Protein AF-0000000068664561 (afdb_homodimer)

Foldseek 3Di:
DLCAQHKDWFWFFKQAFAPDGTDIATKIFGHEAAQKWKWQWFKFWDDVVQVCVRYNLPDGLLPGAQDTQLTKTFTSYGHNNDDPDDGGFIKAFALAFAPCPDPQNVDLPFLHDCPGCCNPPVSSQFDPDARMDGPRHDHTYHSQFRNSIRMGMHGNRGMAGADSVFDRLQLSNLRFQLLLLLLLQCPVLNAAAAFAEEFEDQFSSRLSVLLNNVLNHYPAYEYEDLDPVSVVLSVVSPHDHYDRCVVDPDQVLVVLCVVPVAAGQEYEYAAADLVVQQSRLSRHHFAHHEYEYRHHDDPDDHDDDPCSPVRHYHYYYTGSSRDNRRVRSNVVSVCVVVVNDDRPSQEDEEEASVCVSVQSVCVVVPVHNMYMHGYDDD/DLCAQHKDWFWFFKQAFAPDGTDIATKIFGHEAAQKWKWQWFKFWDDVVQVCLRYNLPDGLLPGAQDTQLTKTFTSYGHNNDDPDDGGFIKAFALAFAPCPDPQNPDLPFLHDCPGCCNPPVSSQFDPDARMDGPRHDHTYHSQFRNSIRMGMHGNRGMAGADSVFDRLFLSNLRFQLLLLLLLQCPVLVAAAAFAEEFEDQFSSRLSVLLNNVLNHYPAYEYEDLDPVSVVLSVVSPHDHYDRCVVDPDQVLVVLCVVPVAAGQEYEYAAADLVVQQSRLSRHHFAHHEYEYRHHDDPDDHDDDPCSPVRHYHYYYTGSSRDNNRVRSNVVSVCVVVVNDDRPSQEDEEEASVCVSVQSVCVVVPVHNMYMHGYDDD

InterPro domains:
  IPR002328 Alcohol dehydrogenase, zinc-type, conserved site [PS00059] (68-82)
  IPR011032 GroES-like superfamily [SSF50129] (4-190)
  IPR011032 GroES-like superfamily [SSF50129] (325-373)
  IPR013149 Alcohol dehydrogenase-like, C-terminal [PF00107] (204-326)
  IPR013154 Alcohol dehydrogenase-like, N-terminal [PF08240] (34-162)
  IPR014183 Alcohol dehydrogenase class III [cd08300] (8-373)
  IPR020843 Enoylreductase domain [SM00829] (9-373)
  IPR036291 NAD(P)-binding domain superfamily [SSF51735] (167-338)

Sequence (756 aa):
LHSSGKVIKCRAAVAWEPSKPLVMEEIEVAPPQAHEIRIKIVATGVCHTDLYHLFEGKHKDGFPCVLGHEGAGIVESVGSEVTKFNPGDKVIPLFISQCGQCRFCKSPKTNLCEKGWASDRYDVMSESDTRFTCKGKKVLQFMGTSTFSEYTVVNEIAVAKIHPSAPLDKVCLLGCGVATGYGAALNTAKVEPGSTCAVFGLGAVGLAAVMGCKNAGAKRIIAIDINPTKYEKAKIFGATEFVNPKDHNKPISQVLHEMTNGGVDFSLECVGNVAVMRSALESCVKGWGVSVLVGWTDMDDFAARPIQLIAGRTWKGSLFGGFKSKDGVPKLVNEYLEKKVKLDEFVTHNMTLAQVNDAIQLMQTGDCIRSVLSVALQLHSSGKVIKCRAAVAWEPSKPLVMEEIEVAPPQAHEIRIKIVATGVCHTDLYHLFEGKHKDGFPCVLGHEGAGIVESVGSEVTKFNPGDKVIPLFISQCGQCRFCKSPKTNLCEKGWASDRYDVMSESDTRFTCKGKKVLQFMGTSTFSEYTVVNEIAVAKIHPSAPLDKVCLLGCGVATGYGAALNTAKVEPGSTCAVFGLGAVGLAAVMGCKNAGAKRIIAIDINPTKYEKAKIFGATEFVNPKDHNKPISQVLHEMTNGGVDFSLECVGNVAVMRSALESCVKGWGVSVLVGWTDMDDFAARPIQLIAGRTWKGSLFGGFKSKDGVPKLVNEYLEKKVKLDEFVTHNMTLAQVNDAIQLMQTGDCIRSVLSVALQ

Nearest PDB structures (foldseek):
  1cdo-assembly1_B  TM=9.804E-01  e=1.060E-70  Gadus morhua callarias
  8e7u-assembly1_A  TM=9.580E-01  e=5.111E-58  Equus caballus
  7u9n-assembly1_A  TM=9.601E-01  e=3.854E-57  Equus caballus
  1p0c-assembly1_A  TM=9.678E-01  e=4.681E-54  Pelophylax perezi
  8h2a-assembly1_B  TM=9.180E-01  e=2.634E-32  Formosa agariphila

Organism: Oncorhynchus mykiss (NCBI:txid8022)

Structure (mmCIF, N/CA/C/O backbone):
data_AF-0000000068664561-model_v1
#
loop_
_entity.id
_entity.type
_entity.pdbx_description
1 polymer 'S-(hydroxymethyl)glutathione dehydrogenase'
#
loop_
_atom_site.group_PDB
_atom_site.id
_atom_site.type_symbol
_atom_site.label_atom_id
_atom_site.label_alt_id
_atom_site.label_comp_id
_atom_site.label_asym_id
_atom_site.label_entity_id
_atom_site.label_seq_id
_atom_site.pdbx_PDB_ins_code
_atom_site.Cartn_x
_atom_site.Cartn_y
_atom_site.Cartn_z
_atom_site.occupancy
_atom_site.B_iso_or_equiv
_atom_site.auth_seq_id
_atom_site.auth_comp_id
_atom_site.auth_asym_id
_atom_site.auth_atom_id
_atom_site.pdbx_PDB_model_num
ATOM 1 N N . LEU A 1 1 ? -9.93 43.969 29.406 1 41.41 1 LEU A N 1
ATOM 2 C CA . LEU A 1 1 ? -11.305 43.938 28.906 1 41.41 1 LEU A CA 1
ATOM 3 C C . LEU A 1 1 ? -11.688 42.531 28.453 1 41.41 1 LEU A C 1
ATOM 5 O O . LEU A 1 1 ? -10.977 41.938 27.656 1 41.41 1 LEU A O 1
ATOM 9 N N . HIS A 1 2 ? -12.484 41.812 29.25 1 54.84 2 HIS A N 1
ATOM 10 C CA . HIS A 1 2 ? -12.82 40.406 29.203 1 54.84 2 HIS A CA 1
ATOM 11 C C . HIS A 1 2 ? -13.508 40.031 27.891 1 54.84 2 HIS A C 1
ATOM 13 O O . HIS A 1 2 ? -14.633 40.469 27.625 1 54.84 2 HIS A O 1
ATOM 19 N N . SER A 1 3 ? -12.766 39.969 26.781 1 68 3 SER A N 1
ATOM 20 C CA . SER A 1 3 ? -13.172 39.656 25.406 1 68 3 SER A CA 1
ATOM 21 C C . SER A 1 3 ? -14.055 38.438 25.359 1 68 3 SER A C 1
ATOM 23 O O . SER A 1 3 ? -14.555 38.062 24.297 1 68 3 SER A O 1
ATOM 25 N N . SER A 1 4 ? -14.477 37.969 26.516 1 75.88 4 SER A N 1
ATOM 26 C CA . SER A 1 4 ? -15.289 36.75 26.531 1 75.88 4 SER A CA 1
ATOM 27 C C . SER A 1 4 ? -16.703 37.031 26.031 1 75.88 4 SER A C 1
ATOM 29 O O . SER A 1 4 ? -17.328 38.031 26.422 1 75.88 4 SER A O 1
ATOM 31 N N . GLY A 1 5 ? -17.047 36.312 25.094 1 84.19 5 GLY A N 1
ATOM 32 C CA . GLY A 1 5 ? -18.391 36.375 24.562 1 84.19 5 GLY A CA 1
ATOM 33 C C . GLY A 1 5 ? -18.562 37.5 23.531 1 84.19 5 GLY A C 1
ATOM 34 O O . GLY A 1 5 ? -19.656 37.75 23.047 1 84.19 5 GLY A O 1
ATOM 35 N N . LYS A 1 6 ? -17.5 38.156 23.172 1 93.62 6 LYS A N 1
ATOM 36 C CA . LYS A 1 6 ? -17.578 39.281 22.25 1 93.62 6 LYS A CA 1
ATOM 37 C C . LYS A 1 6 ? -16.766 39.031 20.984 1 93.62 6 LYS A C 1
ATOM 39 O O . LYS A 1 6 ? -15.812 38.25 21.016 1 93.62 6 LYS A O 1
ATOM 44 N N . VAL A 1 7 ? -17.219 39.719 19.969 1 96.56 7 VAL A N 1
ATOM 45 C CA . VAL A 1 7 ? -16.406 39.75 18.766 1 96.56 7 VAL A CA 1
ATOM 46 C C . VAL A 1 7 ? -15.148 40.562 19 1 96.56 7 VAL A C 1
ATOM 48 O O . VAL A 1 7 ? -15.211 41.656 19.609 1 96.56 7 VAL A O 1
ATOM 51 N N . ILE A 1 8 ? -14.031 40.094 18.578 1 95.56 8 ILE A N 1
ATOM 52 C CA . ILE A 1 8 ? -12.805 40.875 18.688 1 95.56 8 ILE A CA 1
ATOM 53 C C . ILE A 1 8 ? -12.281 41.219 17.281 1 95.56 8 ILE A C 1
ATOM 55 O O . ILE A 1 8 ? -12.523 40.469 16.328 1 95.56 8 ILE A O 1
ATOM 59 N N . LYS A 1 9 ? -11.672 42.375 17.25 1 96.75 9 LYS A N 1
ATOM 60 C CA . LYS A 1 9 ? -10.953 42.75 16.031 1 96.75 9 LYS A CA 1
ATOM 61 C C . LYS A 1 9 ? -9.453 42.531 16.188 1 96.75 9 LYS A C 1
ATOM 63 O O . LYS A 1 9 ? -8.883 42.812 17.25 1 96.75 9 LYS A O 1
ATOM 68 N N . CYS A 1 10 ? -8.875 41.969 15.18 1 96.06 10 CYS A N 1
ATOM 69 C CA . CYS A 1 10 ? -7.441 41.75 15.242 1 96.06 10 CYS A CA 1
ATOM 70 C C . CYS A 1 10 ? -6.836 41.688 13.844 1 96.06 10 CYS A C 1
ATOM 72 O O . CYS A 1 10 ? -7.562 41.719 12.844 1 96.06 10 CYS A O 1
ATOM 74 N N . ARG A 1 11 ? -5.477 41.562 13.781 1 97.5 11 ARG A N 1
ATOM 75 C CA . ARG A 1 11 ? -4.758 41.5 12.516 1 97.5 11 ARG A CA 1
ATOM 76 C C . ARG A 1 11 ? -4.633 40.031 12.055 1 97.5 11 ARG A C 1
ATOM 78 O O . ARG A 1 11 ? -4.414 39.125 12.875 1 97.5 11 ARG A O 1
ATOM 85 N N . ALA A 1 12 ? -4.832 39.875 10.812 1 98.38 12 ALA A N 1
ATOM 86 C CA . ALA A 1 12 ? -4.629 38.562 10.172 1 98.38 12 ALA A CA 1
ATOM 87 C C . ALA A 1 12 ? -4.145 38.75 8.734 1 98.38 12 ALA A C 1
ATOM 89 O O . ALA A 1 12 ? -4.359 39.781 8.117 1 98.38 12 ALA A O 1
ATOM 90 N N . ALA A 1 13 ? -3.396 37.812 8.273 1 98.56 13 ALA A N 1
ATOM 91 C CA . ALA A 1 13 ? -3.039 37.75 6.855 1 98.56 13 ALA A CA 1
ATOM 92 C C . ALA A 1 13 ? -4.086 36.969 6.062 1 98.56 13 ALA A C 1
ATOM 94 O O . ALA A 1 13 ? -4.211 35.75 6.203 1 98.56 13 ALA A O 1
ATOM 95 N N . VAL A 1 14 ? -4.809 37.594 5.188 1 98.62 14 VAL A N 1
ATOM 96 C CA . VAL A 1 14 ? -5.941 37 4.484 1 98.62 14 VAL A CA 1
ATOM 97 C C . VAL A 1 14 ? -5.543 36.656 3.047 1 98.62 14 VAL A C 1
ATOM 99 O O . VAL A 1 14 ? -4.938 37.5 2.361 1 98.62 14 VAL A O 1
ATOM 102 N N . ALA A 1 15 ? -5.773 35.469 2.633 1 97.94 15 ALA A N 1
ATOM 103 C CA . ALA A 1 15 ? -5.715 35.094 1.227 1 97.94 15 ALA A CA 1
ATOM 104 C C . ALA A 1 15 ? -7.062 35.281 0.542 1 97.94 15 ALA A C 1
ATOM 106 O O . ALA A 1 15 ? -7.973 34.469 0.68 1 97.94 15 ALA A O 1
ATOM 107 N N . TRP A 1 16 ? -7.16 36.219 -0.258 1 96.94 16 TRP A N 1
ATOM 108 C CA . TRP A 1 16 ? -8.445 36.594 -0.858 1 96.94 16 TRP A CA 1
ATOM 109 C C . TRP A 1 16 ? -8.727 35.719 -2.082 1 96.94 16 TRP A C 1
ATOM 111 O O . TRP A 1 16 ? -9.875 35.344 -2.34 1 96.94 16 TRP A O 1
ATOM 121 N N . GLU A 1 17 ? -7.766 35.438 -2.869 1 95.06 17 GLU A N 1
ATOM 122 C CA . GLU A 1 17 ? -7.871 34.594 -4.062 1 95.06 17 GLU A CA 1
ATOM 123 C C . GLU A 1 17 ? -6.59 33.781 -4.297 1 95.06 17 GLU A C 1
ATOM 125 O O . GLU A 1 17 ? -5.531 34.156 -3.768 1 95.06 17 GLU A O 1
ATOM 130 N N . PRO A 1 18 ? -6.742 32.719 -5.039 1 94.88 18 PRO A N 1
ATOM 131 C CA . PRO A 1 18 ? -5.543 31.922 -5.328 1 94.88 18 PRO A CA 1
ATOM 132 C C . PRO A 1 18 ? -4.48 32.719 -6.086 1 94.88 18 PRO A C 1
ATOM 134 O O . PRO A 1 18 ? -4.812 33.625 -6.855 1 94.88 18 PRO A O 1
ATOM 137 N N . SER A 1 19 ? -3.205 32.406 -5.879 1 94.38 19 SER A N 1
ATOM 138 C CA . SER A 1 19 ? -2.039 32.875 -6.621 1 94.38 19 SER A CA 1
ATOM 139 C C . SER A 1 19 ? -1.812 34.375 -6.414 1 94.38 19 SER A C 1
ATOM 141 O O . SER A 1 19 ? -1.236 35.031 -7.273 1 94.38 19 SER A O 1
ATOM 143 N N . LYS A 1 20 ? -2.332 34.938 -5.383 1 95.5 20 LYS A N 1
ATOM 144 C CA . LYS A 1 20 ? -2.076 36.344 -4.984 1 95.5 20 LYS A CA 1
ATOM 145 C C . LYS A 1 20 ? -1.457 36.406 -3.592 1 95.5 20 LYS A C 1
ATOM 147 O O . LYS A 1 20 ? -1.718 35.531 -2.752 1 95.5 20 LYS A O 1
ATOM 152 N N . PRO A 1 21 ? -0.618 37.406 -3.352 1 96.94 21 PRO A N 1
ATOM 153 C CA . PRO A 1 21 ? -0.044 37.531 -2.01 1 96.94 21 PRO A CA 1
ATOM 154 C C . PRO A 1 21 ? -1.107 37.719 -0.928 1 96.94 21 PRO A C 1
ATOM 156 O O . PRO A 1 21 ? -2.199 38.219 -1.206 1 96.94 21 PRO A O 1
ATOM 159 N N . LEU A 1 22 ? -0.759 37.344 0.256 1 98.38 22 LEU A N 1
ATOM 160 C CA . LEU A 1 22 ? -1.637 37.562 1.396 1 98.38 22 LEU A CA 1
ATOM 161 C C . LEU A 1 22 ? -1.732 39.062 1.708 1 98.38 22 LEU A C 1
ATOM 163 O O . LEU A 1 22 ? -0.778 39.812 1.485 1 98.38 22 LEU A O 1
ATOM 167 N N . VAL A 1 23 ? -2.881 39.469 2.227 1 98.56 23 VAL A N 1
ATOM 168 C CA . VAL A 1 23 ? -3.113 40.875 2.582 1 98.56 23 VAL A CA 1
ATOM 169 C C . VAL A 1 23 ? -3.35 40.969 4.086 1 98.56 23 VAL A C 1
ATOM 171 O O . VAL A 1 23 ? -4.211 40.281 4.641 1 98.56 23 VAL A O 1
ATOM 174 N N . MET A 1 24 ? -2.49 41.875 4.742 1 98.19 24 MET A N 1
ATOM 175 C CA . MET A 1 24 ? -2.754 42.125 6.152 1 98.19 24 MET A CA 1
ATOM 176 C C . MET A 1 24 ? -4.062 42.906 6.324 1 98.19 24 MET A C 1
ATOM 178 O O . MET A 1 24 ? -4.234 43.969 5.758 1 98.19 24 MET A O 1
ATOM 182 N N . GLU A 1 25 ? -4.965 42.281 7.055 1 98.31 25 GLU A N 1
ATOM 183 C CA . GLU A 1 25 ? -6.285 42.844 7.285 1 98.31 25 GLU A CA 1
ATOM 184 C C . GLU A 1 25 ? -6.586 42.969 8.781 1 98.31 25 GLU A C 1
ATOM 186 O O . GLU A 1 25 ? -5.98 42.25 9.594 1 98.31 25 GLU A O 1
ATOM 191 N N . GLU A 1 26 ? -7.41 43.875 9.102 1 98.06 26 GLU A N 1
ATOM 192 C CA . GLU A 1 26 ? -8.148 43.75 10.352 1 98.06 26 GLU A CA 1
ATOM 193 C C . GLU A 1 26 ? -9.398 42.875 10.164 1 98.06 26 GLU A C 1
ATOM 195 O O . GLU A 1 26 ? -10.242 43.188 9.32 1 98.06 26 GLU A O 1
ATOM 200 N N . ILE A 1 27 ? -9.469 41.781 10.898 1 98.38 27 ILE A N 1
ATOM 201 C CA . ILE A 1 27 ? -10.625 40.906 10.773 1 98.38 27 ILE A CA 1
ATOM 202 C C . ILE A 1 27 ? -11.406 40.906 12.086 1 98.38 27 ILE A C 1
ATOM 204 O O . ILE A 1 27 ? -10.922 41.375 13.109 1 98.38 27 ILE A O 1
ATOM 208 N N . GLU A 1 28 ? -12.586 40.406 11.945 1 98.25 28 GLU A N 1
ATOM 209 C CA . GLU A 1 28 ? -13.398 40.125 13.133 1 98.25 28 GLU A CA 1
ATOM 210 C C . GLU A 1 28 ? -13.375 38.625 13.477 1 98.25 28 GLU A C 1
ATOM 212 O O . GLU A 1 28 ? -13.523 37.781 12.594 1 98.25 28 GLU A O 1
ATOM 217 N N . VAL A 1 29 ? -13.141 38.312 14.734 1 98.25 29 VAL A N 1
ATOM 218 C CA . VAL A 1 29 ? -13.164 36.938 15.25 1 98.25 29 VAL A CA 1
ATOM 219 C C . VAL A 1 29 ? -14.305 36.781 16.25 1 98.25 29 VAL A C 1
ATOM 221 O O . VAL A 1 29 ? -14.328 37.469 17.281 1 98.25 29 VAL A O 1
ATOM 224 N N . ALA A 1 30 ? -15.227 35.969 15.938 1 97.94 30 ALA A N 1
ATOM 225 C CA . ALA A 1 30 ? -16.391 35.719 16.781 1 97.94 30 ALA A CA 1
ATOM 226 C C . ALA A 1 30 ? -16 35.031 18.078 1 97.94 30 ALA A C 1
ATOM 228 O O . ALA A 1 30 ? -14.945 34.375 18.156 1 97.94 30 ALA A O 1
ATOM 229 N N . PRO A 1 31 ? -16.812 35.25 19.141 1 97.62 31 PRO A N 1
ATOM 230 C CA . PRO A 1 31 ? -16.547 34.469 20.344 1 97.62 31 PRO A CA 1
ATOM 231 C C . PRO A 1 31 ? -16.766 32.969 20.141 1 97.62 31 PRO A C 1
ATOM 233 O O . PRO A 1 31 ? -17.516 32.562 19.25 1 97.62 31 PRO A O 1
ATOM 236 N N . PRO A 1 32 ? -16.078 32.125 20.938 1 97.88 32 PRO A N 1
ATOM 237 C CA . PRO A 1 32 ? -16.25 30.688 20.797 1 97.88 32 PRO A CA 1
ATOM 238 C C . PRO A 1 32 ? -17.672 30.219 21.141 1 97.88 32 PRO A C 1
ATOM 240 O O . PRO A 1 32 ? -18.266 30.734 22.094 1 97.88 32 PRO A O 1
ATOM 243 N N . GLN A 1 33 ? -18.172 29.328 20.359 1 96.81 33 GLN A N 1
ATOM 244 C CA . GLN A 1 33 ? -19.422 28.656 20.672 1 96.81 33 GLN A CA 1
ATOM 245 C C . GLN A 1 33 ? -19.219 27.578 21.75 1 96.81 33 GLN A C 1
ATOM 247 O O . GLN A 1 33 ? -18.141 27.5 22.359 1 96.81 33 GLN A O 1
ATOM 252 N N . ALA A 1 34 ? -20.297 26.766 22.047 1 97.06 34 ALA A N 1
ATOM 253 C CA . ALA A 1 34 ? -20.406 25.906 23.219 1 97.06 34 ALA A CA 1
ATOM 254 C C . ALA A 1 34 ? -19.188 25 23.359 1 97.06 34 ALA A C 1
ATOM 256 O O . ALA A 1 34 ? -18.688 24.766 24.453 1 97.06 34 ALA A O 1
ATOM 257 N N . HIS A 1 35 ? -18.656 24.469 22.266 1 97.38 35 HIS A N 1
ATOM 258 C CA . HIS A 1 35 ? -17.562 23.5 22.312 1 97.38 35 HIS A CA 1
ATOM 259 C C . HIS A 1 35 ? -16.328 24.016 21.594 1 97.38 35 HIS A C 1
ATOM 261 O O . HIS A 1 35 ? -15.531 23.234 21.078 1 97.38 35 HIS A O 1
ATOM 267 N N . GLU A 1 36 ? -16.172 25.328 21.625 1 97.81 36 GLU A N 1
ATOM 268 C CA . GLU A 1 36 ? -15.055 25.953 20.906 1 97.81 36 GLU A CA 1
ATOM 269 C C . GLU A 1 36 ? -14.133 26.688 21.875 1 97.81 36 GLU A C 1
ATOM 271 O O . GLU A 1 36 ? -14.5 26.938 23.031 1 97.81 36 GLU A O 1
ATOM 276 N N . ILE A 1 37 ? -12.969 26.953 21.406 1 98.38 37 ILE A N 1
ATOM 277 C CA . ILE A 1 37 ? -11.93 27.656 22.156 1 98.38 37 ILE A CA 1
ATOM 278 C C . ILE A 1 37 ? -11.359 28.781 21.297 1 98.38 37 ILE A C 1
ATOM 280 O O . ILE A 1 37 ? -11.039 28.578 20.125 1 98.38 37 ILE A O 1
ATOM 284 N N . ARG A 1 38 ? -11.32 29.938 21.828 1 98.5 38 ARG A N 1
ATOM 285 C CA . ARG A 1 38 ? -10.578 31.016 21.172 1 98.5 38 ARG A CA 1
ATOM 286 C C . ARG A 1 38 ? -9.141 31.078 21.672 1 98.5 38 ARG A C 1
ATOM 288 O O . ARG A 1 38 ? -8.906 31.094 22.891 1 98.5 38 ARG A O 1
ATOM 295 N N . ILE A 1 39 ? -8.25 31.109 20.812 1 98.19 39 ILE A N 1
ATOM 296 C CA . ILE A 1 39 ? -6.824 31.047 21.125 1 98.19 39 ILE A CA 1
ATOM 297 C C . ILE A 1 39 ? -6.129 32.312 20.656 1 98.19 39 ILE A C 1
ATOM 299 O O . ILE A 1 39 ? -6.332 32.781 19.531 1 98.19 39 ILE A O 1
ATOM 303 N N . LYS A 1 40 ? -5.395 32.938 21.531 1 98.12 40 LYS A N 1
ATOM 304 C CA . LYS A 1 40 ? -4.441 33.969 21.141 1 98.12 40 LYS A CA 1
ATOM 305 C C . LYS A 1 40 ? -3.148 33.344 20.609 1 98.12 40 LYS A C 1
ATOM 307 O O . LYS A 1 40 ? -2.379 32.781 21.375 1 98.12 40 LYS A O 1
ATOM 312 N N . ILE A 1 41 ? -2.922 33.531 19.359 1 98.62 41 ILE A N 1
ATOM 313 C CA . ILE A 1 41 ? -1.768 32.875 18.75 1 98.62 41 ILE A CA 1
ATOM 314 C C . ILE A 1 41 ? -0.499 33.656 19.094 1 98.62 41 ILE A C 1
ATOM 316 O O . ILE A 1 41 ? -0.463 34.875 18.969 1 98.62 41 ILE A O 1
ATOM 320 N N . VAL A 1 42 ? 0.503 32.938 19.531 1 98.44 42 VAL A N 1
ATOM 321 C CA . VAL A 1 42 ? 1.773 33.562 19.906 1 98.44 42 VAL A CA 1
ATOM 322 C C . VAL A 1 42 ? 2.791 33.375 18.781 1 98.44 42 VAL A C 1
ATOM 324 O O . VAL A 1 42 ? 3.508 34.312 18.422 1 98.44 42 VAL A O 1
ATOM 327 N N . ALA A 1 43 ? 2.859 32.219 18.266 1 98.5 43 ALA A N 1
ATOM 328 C CA . ALA A 1 43 ? 3.809 31.875 17.203 1 98.5 43 ALA A CA 1
ATOM 329 C C . ALA A 1 43 ? 3.203 30.891 16.219 1 98.5 43 ALA A C 1
ATOM 331 O O . ALA A 1 43 ? 2.361 30.062 16.594 1 98.5 43 ALA A O 1
ATOM 332 N N . THR A 1 44 ? 3.592 30.969 14.977 1 98.5 44 THR A N 1
ATOM 333 C CA . THR A 1 44 ? 3.135 30.062 13.93 1 98.5 44 THR A CA 1
ATOM 334 C C . THR A 1 44 ? 4.234 29.828 12.898 1 98.5 44 THR A C 1
ATOM 336 O O . THR A 1 44 ? 5.004 30.734 12.586 1 98.5 44 THR A O 1
ATOM 339 N N . GLY A 1 45 ? 4.375 28.578 12.531 1 97.88 45 GLY A N 1
ATOM 340 C CA . GLY A 1 45 ? 5.262 28.281 11.414 1 97.88 45 GLY A CA 1
ATOM 341 C C . GLY A 1 45 ? 4.605 28.453 10.062 1 97.88 45 GLY A C 1
ATOM 342 O O . GLY A 1 45 ? 3.379 28.5 9.961 1 97.88 45 GLY A O 1
ATOM 343 N N . VAL A 1 46 ? 5.426 28.703 9.047 1 97.44 46 VAL A N 1
ATOM 344 C CA . VAL A 1 46 ? 4.961 28.688 7.664 1 97.44 46 VAL A CA 1
ATOM 345 C C . VAL A 1 46 ? 5.277 27.328 7.023 1 97.44 46 VAL A C 1
ATOM 347 O O . VAL A 1 46 ? 6.426 26.891 7.031 1 97.44 46 VAL A O 1
ATOM 350 N N . CYS A 1 47 ? 4.289 26.656 6.508 1 95.81 47 CYS A N 1
ATOM 351 C CA . CYS A 1 47 ? 4.406 25.312 5.965 1 95.81 47 CYS A CA 1
ATOM 352 C C . CYS A 1 47 ? 4.137 25.297 4.465 1 95.81 47 CYS A C 1
ATOM 354 O O . CYS A 1 47 ? 3.422 26.172 3.953 1 95.81 47 CYS A O 1
ATOM 356 N N . HIS A 1 48 ? 4.688 24.328 3.783 1 93.31 48 HIS A N 1
ATOM 357 C CA . HIS A 1 48 ? 4.48 24.219 2.344 1 93.31 48 HIS A CA 1
ATOM 358 C C . HIS A 1 48 ? 2.998 24.047 2.012 1 93.31 48 HIS A C 1
ATOM 360 O O . HIS A 1 48 ? 2.543 24.5 0.955 1 93.31 48 HIS A O 1
ATOM 366 N N . THR A 1 49 ? 2.248 23.422 2.822 1 94.44 49 THR A N 1
ATOM 367 C CA . THR A 1 49 ? 0.816 23.266 2.598 1 94.44 49 THR A CA 1
ATOM 368 C C . THR A 1 49 ? 0.14 24.625 2.443 1 94.44 49 THR A C 1
ATOM 370 O O . THR A 1 49 ? -0.834 24.766 1.7 1 94.44 49 THR A O 1
ATOM 373 N N . ASP A 1 50 ? 0.633 25.641 3.135 1 95.62 50 ASP A N 1
ATOM 374 C CA . ASP A 1 50 ? 0.135 27 2.934 1 95.62 50 ASP A CA 1
ATOM 375 C C . ASP A 1 50 ? 0.377 27.469 1.499 1 95.62 50 ASP A C 1
ATOM 377 O O . ASP A 1 50 ? -0.521 28.016 0.862 1 95.62 50 ASP A O 1
ATOM 381 N N . LEU A 1 51 ? 1.573 27.234 1.055 1 94.31 51 LEU A N 1
ATOM 382 C CA . LEU A 1 51 ? 1.942 27.609 -0.308 1 94.31 51 LEU A CA 1
ATOM 383 C C . LEU A 1 51 ? 1.161 26.781 -1.326 1 94.31 51 LEU A C 1
ATOM 385 O O . LEU A 1 51 ? 0.717 27.312 -2.348 1 94.31 51 LEU A O 1
ATOM 389 N N . TYR A 1 52 ? 1.116 25.516 -1.003 1 92.94 52 TYR A N 1
ATOM 390 C CA . TYR A 1 52 ? 0.393 24.641 -1.915 1 92.94 52 TYR A CA 1
ATOM 391 C C . TYR A 1 52 ? -1.03 25.125 -2.137 1 92.94 52 TYR A C 1
ATOM 393 O O . TYR A 1 52 ? -1.487 25.234 -3.277 1 92.94 52 TYR A O 1
ATOM 401 N N . HIS A 1 53 ? -1.745 25.438 -1.102 1 93.56 53 HIS A N 1
ATOM 402 C CA . HIS A 1 53 ? -3.119 25.906 -1.197 1 93.56 53 HIS A CA 1
ATOM 403 C C . HIS A 1 53 ? -3.191 27.234 -1.947 1 93.56 53 HIS A C 1
ATOM 405 O O . HIS A 1 53 ? -4.109 27.453 -2.742 1 93.56 53 HIS A O 1
ATOM 411 N N . LEU A 1 54 ? -2.223 28.031 -1.714 1 93.94 54 LEU A N 1
ATOM 412 C CA . LEU A 1 54 ? -2.223 29.375 -2.275 1 93.94 54 LEU A CA 1
ATOM 413 C C . LEU A 1 54 ? -1.848 29.344 -3.752 1 93.94 54 LEU A C 1
ATOM 415 O O . LEU A 1 54 ? -2.443 30.062 -4.562 1 93.94 54 LEU A O 1
ATOM 419 N N . PHE A 1 55 ? -0.889 28.469 -4.098 1 92.19 55 PHE A N 1
ATOM 420 C CA . PHE A 1 55 ? -0.273 28.656 -5.406 1 92.19 55 PHE A CA 1
ATOM 421 C C . PHE A 1 55 ? -0.433 27.406 -6.266 1 92.19 55 PHE A C 1
ATOM 423 O O . PHE A 1 55 ? -0.356 27.469 -7.492 1 92.19 55 PHE A O 1
ATOM 430 N N . GLU A 1 56 ? -0.664 26.25 -5.656 1 87.62 56 GLU A N 1
ATOM 431 C CA . GLU A 1 56 ? -0.504 25.031 -6.434 1 87.62 56 GLU A CA 1
ATOM 432 C C . GLU A 1 56 ? -1.836 24.297 -6.602 1 87.62 56 GLU A C 1
ATOM 434 O O . GLU A 1 56 ? -2.129 23.766 -7.672 1 87.62 56 GLU A O 1
ATOM 439 N N . GLY A 1 57 ? -2.738 24.172 -5.617 1 82.88 57 GLY A N 1
ATOM 440 C CA . GLY A 1 57 ? -3.953 23.359 -5.598 1 82.88 57 GLY A CA 1
ATOM 441 C C . GLY A 1 57 ? -5.012 23.859 -6.562 1 82.88 57 GLY A C 1
ATOM 442 O O . GLY A 1 57 ? -5.797 23.078 -7.094 1 82.88 57 GLY A O 1
ATOM 443 N N . LYS A 1 58 ? -5.074 25.016 -6.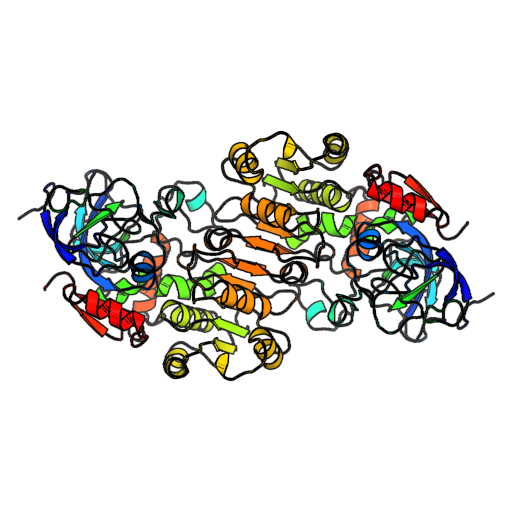938 1 74.5 58 LYS A N 1
ATOM 444 C CA . LYS A 1 58 ? -5.965 25.625 -7.918 1 74.5 58 LYS A CA 1
ATOM 445 C C . LYS A 1 58 ? -7.426 25.5 -7.488 1 74.5 58 LYS A C 1
ATOM 447 O O . LYS A 1 58 ? -8.32 25.438 -8.328 1 74.5 58 LYS A O 1
ATOM 452 N N . HIS A 1 59 ? -7.672 25.188 -6.25 1 80.25 59 HIS A N 1
ATOM 453 C CA . HIS A 1 59 ? -9.047 25.109 -5.766 1 80.25 59 HIS A CA 1
ATOM 454 C C . HIS A 1 59 ? -9.602 26.484 -5.422 1 80.25 59 HIS A C 1
ATOM 456 O O . HIS A 1 59 ? -9.094 27.141 -4.516 1 80.25 59 HIS A O 1
ATOM 462 N N . LYS A 1 60 ? -10.68 26.844 -6.062 1 83.19 60 LYS A N 1
ATOM 463 C CA . LYS A 1 60 ? -11.219 28.172 -5.836 1 83.19 60 LYS A CA 1
ATOM 464 C C . LYS A 1 60 ? -12.133 28.203 -4.609 1 83.19 60 LYS A C 1
ATOM 466 O O . LYS A 1 60 ? -12.273 29.25 -3.961 1 83.19 60 LYS A O 1
ATOM 471 N N . ASP A 1 61 ? -12.648 27.125 -4.195 1 87.88 61 ASP A N 1
ATOM 472 C CA . ASP A 1 61 ? -13.633 27.062 -3.119 1 87.88 61 ASP A CA 1
ATOM 473 C C . ASP A 1 61 ? -12.969 27.25 -1.755 1 87.88 61 ASP A C 1
ATOM 475 O O . ASP A 1 61 ? -13.641 27.516 -0.76 1 87.88 61 ASP A O 1
ATOM 479 N N . GLY A 1 62 ? -11.781 27.281 -1.605 1 91.62 62 GLY A N 1
ATOM 480 C CA . GLY A 1 62 ? -11.078 27.422 -0.338 1 91.62 62 GLY A CA 1
ATOM 481 C C . GLY A 1 62 ? -10.664 28.859 -0.035 1 91.62 62 GLY A C 1
ATOM 482 O O . GLY A 1 62 ? -9.812 29.094 0.821 1 91.62 62 GLY A O 1
ATOM 483 N N . PHE A 1 63 ? -11.359 29.844 -0.709 1 94.88 63 PHE A N 1
ATOM 484 C CA . PHE A 1 63 ? -11.055 31.266 -0.539 1 94.88 63 PHE A CA 1
ATOM 485 C C . PHE A 1 63 ? -12.328 32.094 -0.362 1 94.88 63 PHE A C 1
ATOM 487 O O . PHE A 1 63 ? -13.398 31.672 -0.816 1 94.88 63 PHE A O 1
ATOM 494 N N . PRO A 1 64 ? -12.227 33.281 0.244 1 96.88 64 PRO A N 1
ATOM 495 C CA . PRO A 1 64 ? -11.062 33.75 1 1 96.88 64 PRO A CA 1
ATOM 496 C C . PRO A 1 64 ? -10.836 32.969 2.293 1 96.88 64 PRO A C 1
ATOM 498 O O . PRO A 1 64 ? -11.789 32.438 2.863 1 96.88 64 PRO A O 1
ATOM 501 N N . CYS A 1 65 ? -9.641 32.938 2.725 1 97.75 65 CYS A N 1
ATOM 502 C CA . CYS A 1 65 ? -9.336 32.25 3.969 1 97.75 65 CYS A CA 1
ATOM 503 C C . CYS A 1 65 ? -8.133 32.875 4.66 1 97.75 65 CYS A C 1
ATOM 505 O O . CYS A 1 65 ? -7.41 33.656 4.059 1 97.75 65 CYS A O 1
ATOM 507 N N . VAL A 1 66 ? -7.996 32.656 5.938 1 98.44 66 VAL A N 1
ATOM 508 C CA . VAL A 1 66 ? -6.75 32.875 6.664 1 98.44 66 VAL A CA 1
ATOM 509 C C . VAL A 1 66 ? -5.945 31.578 6.715 1 98.44 66 VAL A C 1
ATOM 511 O O . VAL A 1 66 ? -6.434 30.562 7.199 1 98.44 66 VAL A O 1
ATOM 514 N N . LEU A 1 67 ? -4.715 31.594 6.195 1 98 67 LEU A N 1
ATOM 515 C CA . LEU A 1 67 ? -3.877 30.391 6.152 1 98 67 LEU A CA 1
ATOM 516 C C . LEU A 1 67 ? -3.168 30.172 7.484 1 98 67 LEU A C 1
ATOM 518 O O . LEU A 1 67 ? -3.568 30.75 8.508 1 98 67 LEU A O 1
ATOM 522 N N . GLY A 1 68 ? -2.258 29.266 7.504 1 98 68 GLY A N 1
ATOM 523 C CA . GLY A 1 68 ? -1.524 28.906 8.703 1 98 68 GLY A CA 1
ATOM 524 C C . GLY A 1 68 ? -2.182 27.781 9.484 1 98 68 GLY A C 1
ATOM 525 O O . GLY A 1 68 ? -3.398 27.781 9.68 1 98 68 GLY A O 1
ATOM 526 N N . HIS A 1 69 ? -1.376 26.812 9.914 1 98.06 69 HIS A N 1
ATOM 527 C CA . HIS A 1 69 ? -1.94 25.703 10.664 1 98.06 69 HIS A CA 1
ATOM 528 C C . HIS A 1 69 ? -0.923 25.109 11.641 1 98.06 69 HIS A C 1
ATOM 530 O O . HIS A 1 69 ? -1.221 24.156 12.359 1 98.06 69 HIS A O 1
ATOM 536 N N . GLU A 1 70 ? 0.284 25.688 11.648 1 97.5 70 GLU A N 1
ATOM 537 C CA . GLU A 1 70 ? 1.345 25.297 12.578 1 97.5 70 GLU A CA 1
ATOM 538 C C . GLU A 1 70 ? 1.506 26.344 13.688 1 97.5 70 GLU A C 1
ATOM 540 O O . GLU A 1 70 ? 2.516 27.047 13.742 1 97.5 70 GLU A O 1
ATOM 545 N N . GLY A 1 71 ? 0.605 26.344 14.609 1 98.19 71 GLY A N 1
ATOM 546 C CA . GLY A 1 71 ? 0.611 27.422 15.57 1 98.19 71 GLY A CA 1
ATOM 547 C C . GLY A 1 71 ? 0.654 26.953 17.016 1 98.19 71 GLY A C 1
ATOM 548 O O . GLY A 1 71 ? 0.436 25.766 17.281 1 98.19 71 GLY A O 1
ATOM 549 N N . ALA A 1 72 ? 1.012 27.828 17.875 1 98.75 72 ALA A N 1
ATOM 550 C CA . ALA A 1 72 ? 0.904 27.672 19.328 1 98.75 72 ALA A CA 1
ATOM 551 C C . ALA A 1 72 ? 0.465 28.984 19.984 1 98.75 72 ALA A C 1
ATOM 553 O O . ALA A 1 72 ? 0.806 30.062 19.5 1 98.75 72 ALA A O 1
ATOM 554 N N . GLY A 1 73 ? -0.282 28.828 21 1 98.44 73 GLY A N 1
ATOM 555 C CA . GLY A 1 73 ? -0.811 30.031 21.641 1 98.44 73 GLY A CA 1
ATOM 556 C C . GLY A 1 73 ? -1.363 29.766 23.031 1 98.44 73 GLY A C 1
ATOM 557 O O . GLY A 1 73 ? -0.968 28.812 23.688 1 98.44 73 GLY A O 1
ATOM 558 N N . ILE A 1 74 ? -2.127 30.75 23.422 1 98.25 74 ILE A N 1
ATOM 559 C CA . ILE A 1 74 ? -2.709 30.75 24.766 1 98.25 74 ILE A CA 1
ATOM 560 C C . ILE A 1 74 ? -4.23 30.859 24.672 1 98.25 74 ILE A C 1
ATOM 562 O O . ILE A 1 74 ? -4.754 31.672 23.906 1 98.25 74 ILE A O 1
ATOM 566 N N . VAL A 1 75 ? -4.883 29.969 25.438 1 98.19 75 VAL A N 1
ATOM 567 C CA . VAL A 1 75 ? -6.34 30.047 25.469 1 98.19 75 VAL A CA 1
ATOM 568 C C . VAL A 1 75 ? -6.777 31.422 25.984 1 98.19 75 VAL A C 1
ATOM 570 O O . VAL A 1 75 ? -6.402 31.828 27.078 1 98.19 75 VAL A O 1
ATOM 573 N N . GLU A 1 76 ? -7.504 32.094 25.172 1 97.56 76 GLU A N 1
ATOM 574 C CA . GLU A 1 76 ? -8.039 33.406 25.562 1 97.56 76 GLU A CA 1
ATOM 575 C C . GLU A 1 76 ? -9.414 33.25 26.203 1 97.56 76 GLU A C 1
ATOM 577 O O . GLU A 1 76 ? -9.688 33.906 27.219 1 97.56 76 GLU A O 1
ATOM 582 N N . SER A 1 77 ? -10.281 32.5 25.672 1 97.75 77 SER A N 1
ATOM 583 C CA . SER A 1 77 ? -11.617 32.25 26.188 1 97.75 77 SER A CA 1
ATOM 584 C C . SER A 1 77 ? -12.133 30.875 25.719 1 97.75 77 SER A C 1
ATOM 586 O O . SER A 1 77 ? -11.562 30.281 24.797 1 97.75 77 SER A O 1
ATOM 588 N N . VAL A 1 78 ? -13.188 30.359 26.391 1 97.94 78 VAL A N 1
ATOM 589 C CA . VAL A 1 78 ? -13.734 29.047 26.047 1 97.94 78 VAL A CA 1
ATOM 590 C C . VAL A 1 78 ? -15.258 29.141 25.969 1 97.94 78 VAL A C 1
ATOM 592 O O . VAL A 1 78 ? -15.867 30 26.594 1 97.94 78 VAL A O 1
ATOM 595 N N . GLY A 1 79 ? -15.812 28.281 25.172 1 97.19 79 GLY A N 1
ATOM 596 C CA . GLY A 1 79 ? -17.266 28.156 25.109 1 97.19 79 GLY A CA 1
ATOM 597 C C . GLY A 1 79 ? -17.859 27.562 26.375 1 97.19 79 GLY A C 1
ATOM 598 O O . GLY A 1 79 ? -17.141 27.031 27.219 1 97.19 79 GLY A O 1
ATOM 599 N N . SER A 1 80 ? -19.234 27.5 26.422 1 96.69 80 SER A N 1
ATOM 600 C CA . SER A 1 80 ? -19.969 27.219 27.641 1 96.69 80 SER A CA 1
ATOM 601 C C . SER A 1 80 ? -19.844 25.75 28.031 1 96.69 80 SER A C 1
ATOM 603 O O . SER A 1 80 ? -19.984 25.391 29.203 1 96.69 80 SER A O 1
ATOM 605 N N . GLU A 1 81 ? -19.531 24.875 27.078 1 97.5 81 GLU A N 1
ATOM 606 C CA . GLU A 1 81 ? -19.531 23.438 27.375 1 97.5 81 GLU A CA 1
ATOM 607 C C . GLU A 1 81 ? -18.094 22.891 27.422 1 97.5 81 GLU A C 1
ATOM 609 O O . GLU A 1 81 ? -17.906 21.672 27.531 1 97.5 81 GLU A O 1
ATOM 614 N N . VAL A 1 82 ? -17.156 23.75 27.297 1 97.88 82 VAL A N 1
ATOM 615 C CA . VAL A 1 82 ? -15.758 23.328 27.359 1 97.88 82 VAL A CA 1
ATOM 616 C C . VAL A 1 82 ? -15.336 23.172 28.828 1 97.88 82 VAL A C 1
ATOM 618 O O . VAL A 1 82 ? -15.469 24.109 29.625 1 97.88 82 VAL A O 1
ATOM 621 N N . THR A 1 83 ? -14.836 21.969 29.172 1 97.25 83 THR A N 1
ATOM 622 C CA . THR A 1 83 ? -14.523 21.703 30.562 1 97.25 83 THR A CA 1
ATOM 623 C C . THR A 1 83 ? -13.039 21.375 30.734 1 97.25 83 THR A C 1
ATOM 625 O O . THR A 1 83 ? -12.5 21.469 31.844 1 97.25 83 THR A O 1
ATOM 628 N N . LYS A 1 84 ? -12.305 21.062 29.703 1 97.06 84 LYS A N 1
ATOM 629 C CA . LYS A 1 84 ? -10.953 20.531 29.844 1 97.06 84 LYS A CA 1
ATOM 630 C C . LYS A 1 84 ? -9.914 21.625 29.562 1 97.06 84 LYS A C 1
ATOM 632 O O . LYS A 1 84 ? -8.711 21.375 29.641 1 97.06 84 LYS A O 1
ATOM 637 N N . PHE A 1 85 ? -10.344 22.844 29.266 1 98.38 85 PHE A N 1
ATOM 638 C CA . PHE A 1 85 ? -9.469 23.969 28.969 1 98.38 85 PHE A CA 1
ATOM 639 C C . PHE A 1 85 ? -9.867 25.203 29.781 1 98.38 85 PHE A C 1
ATOM 641 O O . PHE A 1 85 ? -11.047 25.422 30.031 1 98.38 85 PHE A O 1
ATOM 648 N N . ASN A 1 86 ? -8.82 25.969 30.109 1 97.75 86 ASN A N 1
ATOM 649 C CA . ASN A 1 86 ? -9.008 27.25 30.812 1 97.75 86 ASN A CA 1
ATOM 650 C C . ASN A 1 86 ? -8.203 28.359 30.156 1 97.75 86 ASN A C 1
ATOM 652 O O . ASN A 1 86 ? -7.141 28.125 29.594 1 97.75 86 ASN A O 1
ATOM 656 N N . PRO A 1 87 ? -8.836 29.625 30.234 1 97.5 87 PRO A N 1
ATOM 657 C CA . PRO A 1 87 ? -7.984 30.734 29.828 1 97.5 87 PRO A CA 1
ATOM 658 C C . PRO A 1 87 ? -6.602 30.703 30.469 1 97.5 87 PRO A C 1
ATOM 660 O O . PRO A 1 87 ? -6.48 30.422 31.656 1 97.5 87 PRO A O 1
ATOM 663 N N . GLY A 1 88 ? -5.594 30.891 29.672 1 97.69 88 GLY A N 1
ATOM 664 C CA . GLY A 1 88 ? -4.234 30.844 30.172 1 97.69 88 GLY A CA 1
ATOM 665 C C . GLY A 1 88 ? -3.496 29.578 29.797 1 97.69 88 GLY A C 1
ATOM 666 O O . GLY A 1 88 ? -2.266 29.531 29.844 1 97.69 88 GLY A O 1
ATOM 667 N N . ASP A 1 89 ? -4.242 28.547 29.5 1 98.25 89 ASP A N 1
ATOM 668 C CA . ASP A 1 89 ? -3.605 27.297 29.078 1 98.25 89 ASP A CA 1
ATOM 669 C C . ASP A 1 89 ? -2.791 27.516 27.797 1 98.25 89 ASP A C 1
ATOM 671 O O . ASP A 1 89 ? -3.229 28.219 26.875 1 98.25 89 ASP A O 1
ATOM 675 N N . LYS A 1 90 ? -1.564 26.953 27.719 1 98.69 90 LYS A N 1
ATOM 676 C CA . LYS A 1 90 ? -0.818 26.875 26.469 1 98.69 90 LYS A CA 1
ATOM 677 C C . LYS A 1 90 ? -1.312 25.719 25.594 1 98.69 90 LYS A C 1
ATOM 679 O O . LYS A 1 90 ? -1.554 24.625 26.094 1 98.69 90 LYS A O 1
ATOM 684 N N . VAL A 1 91 ? -1.51 26.016 24.344 1 98.88 91 VAL A N 1
ATOM 685 C CA . VAL A 1 91 ? -2.146 25.016 23.5 1 98.88 91 VAL A CA 1
ATOM 686 C C . VAL A 1 91 ? -1.53 25.047 22.094 1 98.88 91 VAL A C 1
ATOM 688 O O . VAL A 1 91 ? -0.876 26.031 21.734 1 98.88 91 VAL A O 1
ATOM 691 N N . ILE A 1 92 ? -1.652 23.984 21.391 1 98.88 92 ILE A N 1
ATOM 692 C CA . ILE A 1 92 ? -1.398 23.875 19.953 1 98.88 92 ILE A CA 1
ATOM 693 C C . ILE A 1 92 ? -2.695 23.516 19.234 1 98.88 92 ILE A C 1
ATOM 695 O O . ILE A 1 92 ? -3.324 22.5 19.516 1 98.88 92 ILE A O 1
ATOM 699 N N . PRO A 1 93 ? -3.211 24.453 18.344 1 98.69 93 PRO A N 1
ATOM 700 C CA . PRO A 1 93 ? -4.32 24.047 17.484 1 98.69 93 PRO A CA 1
ATOM 701 C C . PRO A 1 93 ? -3.928 22.953 16.484 1 98.69 93 PRO A C 1
ATOM 703 O O . PRO A 1 93 ? -2.809 22.953 15.969 1 98.69 93 PRO A O 1
ATOM 706 N N . LEU A 1 94 ? -4.832 22.016 16.219 1 98.38 94 LEU A N 1
ATOM 707 C CA . LEU A 1 94 ? -4.539 20.844 15.414 1 98.38 94 LEU A CA 1
ATOM 708 C C . LEU A 1 94 ? -5.414 20.797 14.164 1 98.38 94 LEU A C 1
ATOM 710 O O . LEU A 1 94 ? -6.621 21.047 14.242 1 98.38 94 LEU A O 1
ATOM 714 N N . PHE A 1 95 ? -4.852 20.484 13.031 1 96.56 95 PHE A N 1
ATOM 715 C CA . PHE A 1 95 ? -5.664 20.406 11.828 1 96.56 95 PHE A CA 1
ATOM 716 C C . PHE A 1 95 ? -6.34 19.031 11.727 1 96.56 95 PHE A C 1
ATOM 718 O O . PHE A 1 95 ? -7.305 18.875 10.977 1 96.56 95 PHE A O 1
ATOM 725 N N . ILE A 1 96 ? -5.836 18.031 12.453 1 96.06 96 ILE A N 1
ATOM 726 C CA . ILE A 1 96 ? -6.516 16.75 12.594 1 96.06 96 ILE A CA 1
ATOM 727 C C . ILE A 1 96 ? -7.199 16.672 13.953 1 96.06 96 ILE A C 1
ATOM 729 O O . ILE A 1 96 ? -6.555 16.844 14.992 1 96.06 96 ILE A O 1
ATOM 733 N N . SER A 1 97 ? -8.492 16.375 13.93 1 96.62 97 SER A N 1
ATOM 734 C CA . SER A 1 97 ? -9.273 16.344 15.164 1 96.62 97 SER A CA 1
ATOM 735 C C . SER A 1 97 ? -9.195 14.984 15.836 1 96.62 97 SER A C 1
ATOM 737 O O . SER A 1 97 ? -8.789 14 15.219 1 96.62 97 SER A O 1
ATOM 739 N N . GLN A 1 98 ? -9.555 14.922 17.047 1 98 98 GLN A N 1
ATOM 740 C CA . GLN A 1 98 ? -9.711 13.711 17.859 1 98 98 GLN A CA 1
ATOM 741 C C . GLN A 1 98 ? -10.875 13.852 18.828 1 98 98 GLN A C 1
ATOM 743 O O . GLN A 1 98 ? -10.695 14.352 19.953 1 98 98 GLN A O 1
ATOM 748 N N . CYS A 1 99 ? -12.031 13.344 18.484 1 97.44 99 CYS A N 1
ATOM 749 C CA . CYS A 1 99 ? -13.211 13.539 19.312 1 97.44 99 CYS A CA 1
ATOM 750 C C . CYS A 1 99 ? -13.289 12.492 20.422 1 97.44 99 CYS A C 1
ATOM 752 O O . CYS A 1 99 ? -14 12.672 21.406 1 97.44 99 CYS A O 1
ATOM 754 N N . GLY A 1 100 ? -12.641 11.383 20.156 1 97.56 100 GLY A N 1
ATOM 755 C CA . GLY A 1 100 ? -12.562 10.336 21.172 1 97.56 100 GLY A CA 1
ATOM 756 C C . GLY A 1 100 ? -13.773 9.422 21.172 1 97.56 100 GLY A C 1
ATOM 757 O O . GLY A 1 100 ? -13.812 8.438 21.922 1 97.56 100 GLY A O 1
ATOM 758 N N . GLN A 1 101 ? -14.742 9.672 20.281 1 97.62 101 GLN A N 1
ATOM 759 C CA . GLN A 1 101 ? -16 8.961 20.406 1 97.62 101 GLN A CA 1
ATOM 760 C C . GLN A 1 101 ? -16.375 8.242 19.109 1 97.62 101 GLN A C 1
ATOM 762 O O . GLN A 1 101 ? -17.094 7.25 19.125 1 97.62 101 GLN A O 1
ATOM 767 N N . CYS A 1 102 ? -15.93 8.742 18.031 1 96.69 102 CYS A N 1
ATOM 768 C CA . CYS A 1 102 ? -16.328 8.156 16.75 1 96.69 102 CYS A CA 1
ATOM 769 C C . CYS A 1 102 ? -15.602 6.844 16.5 1 96.69 102 CYS A C 1
ATOM 771 O O . CYS A 1 102 ? -14.672 6.492 17.234 1 96.69 102 CYS A O 1
ATOM 773 N N . ARG A 1 103 ? -16.047 6.082 15.5 1 95.94 103 ARG A N 1
ATOM 774 C CA . ARG A 1 103 ? -15.484 4.766 15.211 1 95.94 103 ARG A CA 1
ATOM 775 C C . ARG A 1 103 ? -14.008 4.871 14.852 1 95.94 103 ARG A C 1
ATOM 777 O O . ARG A 1 103 ? -13.219 3.979 15.164 1 95.94 103 ARG A O 1
ATOM 784 N N . PHE A 1 104 ? -13.547 5.945 14.234 1 97 104 PHE A N 1
ATOM 785 C CA . PHE A 1 104 ? -12.141 6.145 13.906 1 97 104 PHE A CA 1
ATOM 786 C C . PHE A 1 104 ? -11.312 6.395 15.156 1 97 104 PHE A C 1
ATOM 788 O O . PHE A 1 104 ? -10.258 5.785 15.344 1 97 104 PHE A O 1
ATOM 795 N N . CYS A 1 105 ? -11.781 7.25 16.031 1 97.69 105 CYS A N 1
ATOM 796 C CA . CYS A 1 105 ? -11.055 7.551 17.266 1 97.69 105 CYS A CA 1
ATOM 797 C C . CYS A 1 105 ? -10.938 6.316 18.141 1 97.69 105 CYS A C 1
ATOM 799 O O . CYS A 1 105 ? -9.945 6.137 18.844 1 97.69 105 CYS A O 1
ATOM 801 N N . LYS A 1 106 ? -11.922 5.492 18.047 1 97.75 106 LYS A N 1
ATOM 802 C CA . LYS A 1 106 ? -11.93 4.297 18.891 1 97.75 106 LYS A CA 1
ATOM 803 C C . LYS A 1 106 ? -11.047 3.203 18.297 1 97.75 106 LYS A C 1
ATOM 805 O O . LYS A 1 106 ? -10.648 2.271 19 1 97.75 106 LYS A O 1
ATOM 810 N N . SER A 1 107 ? -10.789 3.26 17.047 1 96.69 107 SER A N 1
ATOM 811 C CA . SER A 1 107 ? -9.961 2.254 16.391 1 96.69 107 SER A CA 1
ATOM 812 C C . SER A 1 107 ? -8.477 2.543 16.594 1 96.69 107 SER A C 1
ATOM 814 O O . SER A 1 107 ? -8.023 3.678 16.406 1 96.69 107 SER A O 1
ATOM 816 N N . PRO A 1 108 ? -7.711 1.549 16.953 1 96.44 108 PRO A N 1
ATOM 817 C CA . PRO A 1 108 ? -6.266 1.751 17.062 1 96.44 108 PRO A CA 1
ATOM 818 C C . PRO A 1 108 ? -5.57 1.785 15.703 1 96.44 108 PRO A C 1
ATOM 820 O O . PRO A 1 108 ? -4.355 1.992 15.633 1 96.44 108 PRO A O 1
ATOM 823 N N . LYS A 1 109 ? -6.324 1.642 14.578 1 97 109 LYS A N 1
ATOM 824 C CA . LYS A 1 109 ? -5.715 1.439 13.266 1 97 109 LYS A CA 1
ATOM 825 C C . LYS A 1 109 ? -5.605 2.756 12.508 1 97 109 LYS A C 1
ATOM 827 O O . LYS A 1 109 ? -5.027 2.801 11.414 1 97 109 LYS A O 1
ATOM 832 N N . THR A 1 110 ? -6.164 3.801 13.047 1 97.62 110 THR A N 1
ATOM 833 C CA . THR A 1 110 ? -6.141 5.082 12.352 1 97.62 110 THR A CA 1
ATOM 834 C C . THR A 1 110 ? -6.055 6.238 13.344 1 97.62 110 THR A C 1
ATOM 836 O O . THR A 1 110 ? -6.344 6.066 14.523 1 97.62 110 THR A O 1
ATOM 839 N N . ASN A 1 111 ? -5.535 7.336 12.82 1 97.56 111 ASN A N 1
ATOM 840 C CA . ASN A 1 111 ? -5.492 8.539 13.641 1 97.56 111 ASN A CA 1
ATOM 841 C C . ASN A 1 111 ? -6.543 9.555 13.203 1 97.56 111 ASN A C 1
ATOM 843 O O . ASN A 1 111 ? -6.598 10.664 13.742 1 97.56 111 ASN A O 1
ATOM 847 N N . LEU A 1 112 ? -7.375 9.203 12.242 1 96.88 112 LEU A N 1
ATOM 848 C CA . LEU A 1 112 ? -8.367 10.125 11.703 1 96.88 112 LEU A CA 1
ATOM 849 C C . LEU A 1 112 ? -9.547 10.281 12.656 1 96.88 112 LEU A C 1
ATOM 851 O O . LEU A 1 112 ? -9.648 9.547 13.648 1 96.88 112 LEU A O 1
ATOM 855 N N . CYS A 1 113 ? -10.328 11.266 12.43 1 96.88 113 CYS A N 1
ATOM 856 C CA . CYS A 1 113 ? -11.555 11.539 13.172 1 96.88 113 CYS A CA 1
ATOM 857 C C . CYS A 1 113 ? -12.703 11.867 12.219 1 96.88 113 CYS A C 1
ATOM 859 O O . CYS A 1 113 ? -12.539 12.688 11.312 1 96.88 113 CYS A O 1
ATOM 861 N N . GLU A 1 114 ? -13.844 11.305 12.398 1 94.5 114 GLU A N 1
ATOM 862 C CA . GLU A 1 114 ? -14.977 11.5 11.492 1 94.5 114 GLU A CA 1
ATOM 863 C C . GLU A 1 114 ? -15.594 12.883 11.672 1 94.5 114 GLU A C 1
ATOM 865 O O . GLU A 1 114 ? -16.375 13.328 10.836 1 94.5 114 GLU A O 1
ATOM 870 N N . LYS A 1 115 ? -15.25 13.578 12.703 1 93.75 115 LYS A N 1
ATOM 871 C CA . LYS A 1 115 ? -15.891 14.852 13.031 1 93.75 115 LYS A CA 1
ATOM 872 C C . LYS A 1 115 ? -15.055 16.031 12.547 1 93.75 115 LYS A C 1
ATOM 874 O O . LYS A 1 115 ? -15.445 17.188 12.719 1 93.75 115 LYS A O 1
ATOM 879 N N . GLY A 1 116 ? -13.977 15.828 11.938 1 90.69 116 GLY A N 1
ATOM 880 C CA . GLY A 1 116 ? -13.109 16.891 11.461 1 90.69 116 GLY A CA 1
ATOM 881 C C . GLY A 1 116 ? -13.352 17.25 10 1 90.69 116 GLY A C 1
ATOM 882 O O . GLY A 1 116 ? -14.008 16.5 9.273 1 90.69 116 GLY A O 1
ATOM 883 N N . TRP A 1 117 ? -12.828 18.391 9.586 1 87.5 117 TRP A N 1
ATOM 884 C CA . TRP A 1 117 ? -12.977 18.906 8.227 1 87.5 117 TRP A CA 1
ATOM 885 C C . TRP A 1 117 ? -12.461 17.891 7.211 1 87.5 117 TRP A C 1
ATOM 887 O O . TRP A 1 117 ? -12.977 17.797 6.094 1 87.5 117 TRP A O 1
ATOM 897 N N . ALA A 1 118 ? -11.477 17.172 7.547 1 86.25 118 ALA A N 1
ATOM 898 C CA . ALA A 1 118 ? -10.781 16.25 6.648 1 86.25 118 ALA A CA 1
ATOM 899 C C . ALA A 1 118 ? -11.672 15.078 6.254 1 86.25 118 ALA A C 1
ATOM 901 O O . ALA A 1 118 ? -11.398 14.375 5.277 1 86.25 118 ALA A O 1
ATOM 902 N N . SER A 1 119 ? -12.75 14.914 6.93 1 85.25 119 SER A N 1
ATOM 903 C CA . SER A 1 119 ? -13.664 13.812 6.645 1 85.25 119 SER A CA 1
ATOM 904 C C . SER A 1 119 ? -14.555 14.133 5.449 1 85.25 119 SER A C 1
ATOM 906 O O . SER A 1 119 ? -14.922 13.234 4.684 1 85.25 119 SER A O 1
ATOM 908 N N . ASP A 1 120 ? -14.836 15.336 5.234 1 82 120 ASP A N 1
ATOM 909 C CA . ASP A 1 120 ? -15.875 15.625 4.254 1 82 120 ASP A CA 1
ATOM 910 C C . ASP A 1 120 ? -15.406 16.672 3.25 1 82 120 ASP A C 1
ATOM 912 O O . ASP A 1 120 ? -15.977 16.797 2.162 1 82 120 ASP A O 1
ATOM 916 N N . ARG A 1 121 ? -14.484 17.562 3.633 1 87.5 121 ARG A N 1
ATOM 917 C CA . ARG A 1 121 ? -14.117 18.703 2.805 1 87.5 121 ARG A CA 1
ATOM 918 C C . ARG A 1 121 ? -12.602 18.797 2.648 1 87.5 121 ARG A C 1
ATOM 920 O O . ARG A 1 121 ? -12.023 19.875 2.787 1 87.5 121 ARG A O 1
ATOM 927 N N . TYR A 1 122 ? -12.062 17.641 2.375 1 84.12 122 TYR A N 1
ATOM 928 C CA . TYR A 1 122 ? -10.609 17.594 2.266 1 84.12 122 TYR A CA 1
ATOM 929 C C . TYR A 1 122 ? -10.117 18.453 1.1 1 84.12 122 TYR A C 1
ATOM 931 O O . TYR A 1 122 ? -9.008 18.984 1.134 1 84.12 122 TYR A O 1
ATOM 939 N N . ASP A 1 123 ? -10.922 18.719 0.091 1 84 123 ASP A N 1
ATOM 940 C CA . ASP A 1 123 ? -10.547 19.484 -1.098 1 84 123 ASP A CA 1
ATOM 941 C C . ASP A 1 123 ? -10.516 20.984 -0.805 1 84 123 ASP A C 1
ATOM 943 O O . ASP A 1 123 ? -9.625 21.688 -1.28 1 84 123 ASP A O 1
ATOM 947 N N . VAL A 1 124 ? -11.398 21.453 0.073 1 88.44 124 VAL A N 1
ATOM 948 C CA . VAL A 1 124 ? -11.5 22.859 0.456 1 88.44 124 VAL A CA 1
ATOM 949 C C . VAL A 1 124 ? -10.555 23.156 1.616 1 88.44 124 VAL A C 1
ATOM 951 O O . VAL A 1 124 ? -10.156 24.297 1.83 1 88.44 124 VAL A O 1
ATOM 954 N N . MET A 1 125 ? -10.242 22.109 2.383 1 92.12 125 MET A N 1
ATOM 955 C CA . MET A 1 125 ? -9.344 22.141 3.535 1 92.12 125 MET A CA 1
ATOM 956 C C . MET A 1 125 ? -9.875 23.078 4.617 1 92.12 125 MET A C 1
ATOM 958 O O . MET A 1 125 ? -9.133 23.891 5.168 1 92.12 125 MET A O 1
ATOM 962 N N . SER A 1 126 ? -11.195 23 4.824 1 93.31 126 SER A N 1
ATOM 963 C CA . SER A 1 126 ? -11.836 23.734 5.906 1 93.31 126 SER A CA 1
ATOM 964 C C . SER A 1 126 ? -13.297 23.328 6.062 1 93.31 126 SER A C 1
ATOM 966 O O . SER A 1 126 ? -13.891 22.766 5.145 1 93.31 126 SER A O 1
ATOM 968 N N . GLU A 1 127 ? -13.781 23.656 7.238 1 91.81 127 GLU A N 1
ATOM 969 C CA . GLU A 1 127 ? -15.227 23.562 7.418 1 91.81 127 GLU A CA 1
ATOM 970 C C . GLU A 1 127 ? -15.945 24.703 6.715 1 91.81 127 GLU A C 1
ATOM 972 O O . GLU A 1 127 ? -15.32 25.703 6.355 1 91.81 127 GLU A O 1
ATOM 977 N N . SER A 1 128 ? -17.281 24.484 6.512 1 89.81 128 SER A N 1
ATOM 978 C CA . SER A 1 128 ? -18.078 25.531 5.875 1 89.81 128 SER A CA 1
ATOM 979 C C . SER A 1 128 ? -18.359 26.672 6.844 1 89.81 128 SER A C 1
ATOM 981 O O . SER A 1 128 ? -18.469 27.828 6.43 1 89.81 128 SER A O 1
ATOM 983 N N . ASP A 1 129 ? -18.5 26.328 8.062 1 91.81 129 ASP A N 1
ATOM 984 C CA . ASP A 1 129 ? -18.734 27.328 9.094 1 91.81 129 ASP A CA 1
ATOM 985 C C . ASP A 1 129 ? -17.406 27.922 9.586 1 91.81 129 ASP A C 1
ATOM 987 O O . ASP A 1 129 ? -16.422 27.219 9.727 1 91.81 129 ASP A O 1
ATOM 991 N N . THR A 1 130 ? -17.406 29.266 9.758 1 96.25 130 THR A N 1
ATOM 992 C CA . THR A 1 130 ? -16.203 29.969 10.164 1 96.25 130 THR A CA 1
ATOM 993 C C . THR A 1 130 ? -16.516 31.016 11.242 1 96.25 130 THR A C 1
ATOM 995 O O . THR A 1 130 ? -17.672 31.422 11.391 1 96.25 130 THR A O 1
ATOM 998 N N . ARG A 1 131 ? -15.555 31.344 11.969 1 98.19 131 ARG A N 1
ATOM 999 C CA . ARG A 1 131 ? -15.664 32.375 13.008 1 98.19 131 ARG A CA 1
ATOM 1000 C C . ARG A 1 131 ? -15.016 33.656 12.57 1 98.19 131 ARG A C 1
ATOM 1002 O O . ARG A 1 131 ? -14.938 34.625 13.352 1 98.19 131 ARG A O 1
ATOM 1009 N N . PHE A 1 132 ? -14.578 33.719 11.328 1 98.62 132 PHE A N 1
ATOM 1010 C CA . PHE A 1 132 ? -13.891 34.906 10.812 1 98.62 132 PHE A CA 1
ATOM 1011 C C . PHE A 1 132 ? -14.797 35.688 9.875 1 98.62 132 PHE A C 1
ATOM 1013 O O . PHE A 1 132 ? -15.531 35.094 9.078 1 98.62 132 PHE A O 1
ATOM 1020 N N . THR A 1 133 ? -14.766 36.969 9.945 1 98.38 133 THR A N 1
ATOM 1021 C CA . THR A 1 133 ? -15.289 37.875 8.93 1 98.38 133 THR A CA 1
ATOM 1022 C C . THR A 1 133 ? -14.305 39 8.664 1 98.38 133 THR A C 1
ATOM 1024 O O . THR A 1 133 ? -13.539 39.375 9.547 1 98.38 133 THR A O 1
ATOM 1027 N N . CYS A 1 134 ? -14.305 39.469 7.523 1 98.5 134 CYS A N 1
ATOM 1028 C CA . CYS A 1 134 ? -13.5 40.594 7.094 1 98.5 134 CYS A CA 1
ATOM 1029 C C . CYS A 1 134 ? -14.266 41.438 6.082 1 98.5 134 CYS A C 1
ATOM 1031 O O 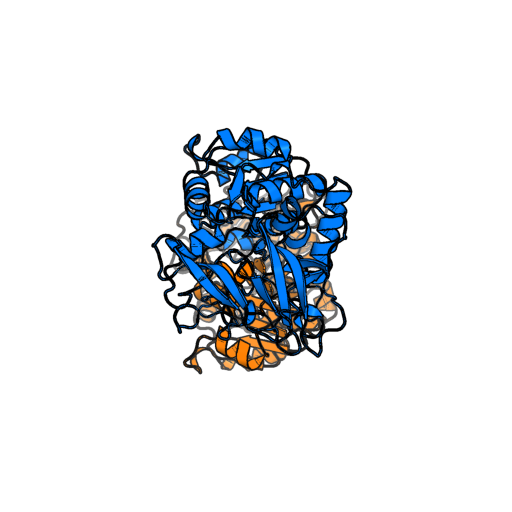. CYS A 1 134 ? -14.688 40.938 5.039 1 98.5 134 CYS A O 1
ATOM 1033 N N . LYS A 1 135 ? -14.461 42.75 6.395 1 97.19 135 LYS A N 1
ATOM 1034 C CA . LYS A 1 135 ? -15.172 43.656 5.504 1 97.19 135 LYS A CA 1
ATOM 1035 C C . LYS A 1 135 ? -16.547 43.125 5.129 1 97.19 135 LYS A C 1
ATOM 1037 O O . LYS A 1 135 ? -16.922 43.125 3.959 1 97.19 135 LYS A O 1
ATOM 1042 N N . GLY A 1 136 ? -17.125 42.5 6.094 1 96.38 136 GLY A N 1
ATOM 1043 C CA . GLY A 1 136 ? -18.5 42.031 5.953 1 96.38 136 GLY A CA 1
ATOM 1044 C C . GLY A 1 136 ? -18.594 40.719 5.246 1 96.38 136 GLY A C 1
ATOM 1045 O O . GLY A 1 136 ? -19.703 40.188 5.035 1 96.38 136 GLY A O 1
ATOM 1046 N N . LYS A 1 137 ? -17.547 40.156 4.934 1 96.94 137 LYS A N 1
ATOM 1047 C CA . LYS A 1 137 ? -17.547 38.906 4.223 1 96.94 137 LYS A CA 1
ATOM 1048 C C . LYS A 1 137 ? -17 37.781 5.102 1 96.94 137 LYS A C 1
ATOM 1050 O O . LYS A 1 137 ? -16.062 37.969 5.867 1 96.94 137 LYS A O 1
ATOM 1055 N N . LYS A 1 138 ? -17.594 36.625 4.93 1 96.88 138 LYS A N 1
ATOM 1056 C CA . LYS A 1 138 ? -17.078 35.438 5.602 1 96.88 138 LYS A CA 1
ATOM 1057 C C . LYS A 1 138 ? -15.688 35.062 5.086 1 96.88 138 LYS A C 1
ATOM 1059 O O . LYS A 1 138 ? -15.43 35.125 3.883 1 96.88 138 LYS A O 1
ATOM 1064 N N . VAL A 1 139 ? -14.812 34.75 5.953 1 98.12 139 VAL A N 1
ATOM 1065 C CA . VAL A 1 139 ? -13.469 34.25 5.633 1 98.12 139 VAL A CA 1
ATOM 1066 C C . VAL A 1 139 ? -13.258 32.875 6.246 1 98.12 139 VAL A C 1
ATOM 1068 O O . VAL A 1 139 ? -13.461 32.688 7.445 1 98.12 139 VAL A O 1
ATOM 1071 N N . LEU A 1 140 ? -12.836 31.891 5.48 1 97.19 140 LEU A N 1
ATOM 1072 C CA . LEU A 1 140 ? -12.711 30.516 5.922 1 97.19 140 LEU A CA 1
ATOM 1073 C C . LEU A 1 140 ? -11.5 30.328 6.828 1 97.19 140 LEU A C 1
ATOM 1075 O O . LEU A 1 140 ? -10.555 31.125 6.766 1 97.19 140 LEU A O 1
ATOM 1079 N N . GLN A 1 141 ? -11.578 29.359 7.637 1 97.56 141 GLN A N 1
ATOM 1080 C CA . GLN A 1 141 ? -10.445 28.969 8.461 1 97.56 141 GLN A CA 1
ATOM 1081 C C . GLN A 1 141 ? -9.719 27.766 7.859 1 97.56 141 GLN A C 1
ATOM 1083 O O . GLN A 1 141 ? -10.18 26.625 8 1 97.56 141 GLN A O 1
ATOM 1088 N N . PHE A 1 142 ? -8.609 27.984 7.363 1 96.75 142 PHE A N 1
ATOM 1089 C CA . PHE A 1 142 ? -7.805 27 6.664 1 96.75 142 PHE A CA 1
ATOM 1090 C C . PHE A 1 142 ? -7.43 25.844 7.594 1 96.75 142 PHE A C 1
ATOM 1092 O O . PHE A 1 142 ? -6.938 26.062 8.703 1 96.75 142 PHE A O 1
ATOM 1099 N N . MET A 1 143 ? -7.734 24.578 7.094 1 96 143 MET A N 1
ATOM 1100 C CA . MET A 1 143 ? -7.457 23.312 7.785 1 96 143 MET A CA 1
ATOM 1101 C C . MET A 1 143 ? -8.023 23.328 9.195 1 96 143 MET A C 1
ATOM 1103 O O . MET A 1 143 ? -7.461 22.719 10.109 1 96 143 MET A O 1
ATOM 1107 N N . GLY A 1 144 ? -9.023 24.156 9.422 1 94.88 144 GLY A N 1
ATOM 1108 C CA . GLY A 1 144 ? -9.75 24.219 10.68 1 94.88 144 GLY A CA 1
ATOM 1109 C C . GLY A 1 144 ? -9.016 25 11.75 1 94.88 144 GLY A C 1
ATOM 1110 O O . GLY A 1 144 ? -9.43 25.016 12.914 1 94.88 144 GLY A O 1
ATOM 1111 N N . THR A 1 145 ? -7.926 25.656 11.492 1 96.5 145 THR A N 1
ATOM 1112 C CA . THR A 1 145 ? -7.098 26.328 12.492 1 96.5 145 THR A CA 1
ATOM 1113 C C . THR A 1 145 ? -6.93 27.797 12.148 1 96.5 145 THR A C 1
ATOM 1115 O O . THR A 1 145 ? -7.637 28.656 12.688 1 96.5 145 THR A O 1
ATOM 1118 N N . SER A 1 146 ? -6.125 28.172 11.133 1 98.06 146 SER A N 1
ATOM 1119 C CA . SER A 1 146 ? -5.848 29.516 10.664 1 98.06 146 SER A CA 1
ATOM 1120 C C . SER A 1 146 ? -5.023 30.297 11.68 1 98.06 146 SER A C 1
ATOM 1122 O O . SER A 1 146 ? -5.516 31.25 12.289 1 98.06 146 SER A O 1
ATOM 1124 N N . THR A 1 147 ? -3.727 30.031 11.625 1 98.44 147 THR A N 1
ATOM 1125 C CA . THR A 1 147 ? -2.854 30.594 12.656 1 98.44 147 THR A CA 1
ATOM 1126 C C . THR A 1 147 ? -2.129 31.828 12.133 1 98.44 147 THR A C 1
ATOM 1128 O O . THR A 1 147 ? -1.354 32.469 12.859 1 98.44 147 THR A O 1
ATOM 1131 N N . PHE A 1 148 ? -2.342 32.219 10.852 1 98.69 148 PHE A N 1
ATOM 1132 C CA . PHE A 1 148 ? -1.871 33.531 10.375 1 98.69 148 PHE A CA 1
ATOM 1133 C C . PHE A 1 148 ? -2.811 34.625 10.812 1 98.69 148 PHE A C 1
ATOM 1135 O O . PHE A 1 148 ? -3.199 35.5 10.016 1 98.69 148 PHE A O 1
ATOM 1142 N N . SER A 1 149 ? -3.244 34.562 12.008 1 98.38 149 SER A N 1
ATOM 1143 C CA . SER A 1 149 ? -4.137 35.5 12.68 1 98.38 149 SER A CA 1
ATOM 1144 C C . SER A 1 149 ? -3.797 35.625 14.164 1 98.38 149 SER A C 1
ATOM 1146 O O . SER A 1 149 ? -3.389 34.656 14.789 1 98.38 149 SER A O 1
ATOM 1148 N N . GLU A 1 150 ? -3.975 36.781 14.727 1 98.12 150 GLU A N 1
ATOM 1149 C CA . GLU A 1 150 ? -3.662 37 16.141 1 98.12 150 GLU A CA 1
ATOM 1150 C C . GLU A 1 150 ? -4.559 36.125 17.031 1 98.12 150 GLU A C 1
ATOM 1152 O O . GLU A 1 150 ? -4.145 35.688 18.109 1 98.12 150 GLU A O 1
ATOM 1157 N N . TYR A 1 151 ? -5.766 35.938 16.594 1 97.69 151 TYR A N 1
ATOM 1158 C CA . TYR A 1 151 ? -6.699 35.094 17.297 1 97.69 151 TYR A CA 1
ATOM 1159 C C . TYR A 1 151 ? -7.371 34.094 16.328 1 97.69 151 TYR A C 1
ATOM 1161 O O . TYR A 1 151 ? -7.605 34.438 15.172 1 97.69 151 TYR A O 1
ATOM 1169 N N . THR A 1 152 ? -7.699 32.969 16.797 1 98 152 THR A N 1
ATOM 1170 C CA . THR A 1 152 ? -8.516 32 16.078 1 98 152 THR A CA 1
ATOM 1171 C C . THR A 1 152 ? -9.5 31.312 17.016 1 98 152 THR A C 1
ATOM 1173 O O . THR A 1 152 ? -9.406 31.469 18.234 1 98 152 THR A O 1
ATOM 1176 N N . VAL A 1 153 ? -10.5 30.734 16.469 1 98.31 153 VAL A N 1
ATOM 1177 C CA . VAL A 1 153 ? -11.469 29.922 17.219 1 98.31 153 VAL A CA 1
ATOM 1178 C C . VAL A 1 153 ? -11.508 28.516 16.641 1 98.31 153 VAL A C 1
ATOM 1180 O O . VAL A 1 153 ? -11.703 28.312 15.445 1 98.31 153 VAL A O 1
ATOM 1183 N N . VAL A 1 154 ? -11.281 27.547 17.484 1 97.69 154 VAL A N 1
ATOM 1184 C CA . VAL A 1 154 ? -11.156 26.156 17.062 1 97.69 154 VAL A CA 1
ATOM 1185 C C . VAL A 1 154 ? -12.039 25.266 17.938 1 97.69 154 VAL A C 1
ATOM 1187 O O . VAL A 1 154 ? -12.219 25.547 19.125 1 97.69 154 VAL A O 1
ATOM 1190 N N . ASN A 1 155 ? -12.625 24.234 17.312 1 97.12 155 ASN A N 1
ATOM 1191 C CA . ASN A 1 155 ? -13.352 23.25 18.109 1 97.12 155 ASN A CA 1
ATOM 1192 C C . ASN A 1 155 ? -12.43 22.531 19.094 1 97.12 155 ASN A C 1
ATOM 1194 O O . ASN A 1 155 ? -11.297 22.188 18.75 1 97.12 155 ASN A O 1
ATOM 1198 N N . GLU A 1 156 ? -12.883 22.266 20.312 1 97.81 156 GLU A N 1
ATOM 1199 C CA . GLU A 1 156 ? -12.039 21.719 21.375 1 97.81 156 GLU A CA 1
ATOM 1200 C C . GLU A 1 156 ? -11.5 20.344 20.984 1 97.81 156 GLU A C 1
ATOM 1202 O O . GLU A 1 156 ? -10.492 19.906 21.531 1 97.81 156 GLU A O 1
ATOM 1207 N N . ILE A 1 157 ? -12.094 19.594 20.062 1 97.5 157 ILE A N 1
ATOM 1208 C CA . ILE A 1 157 ? -11.625 18.266 19.656 1 97.5 157 ILE A CA 1
ATOM 1209 C C . ILE A 1 157 ? -10.359 18.406 18.812 1 97.5 157 ILE A C 1
ATOM 1211 O O . ILE A 1 157 ? -9.68 17.406 18.531 1 97.5 157 ILE A O 1
ATOM 1215 N N . ALA A 1 158 ? -9.977 19.625 18.469 1 97.88 158 ALA A N 1
ATOM 1216 C CA . ALA A 1 158 ? -8.805 19.906 17.641 1 97.88 158 ALA A CA 1
ATOM 1217 C C . ALA A 1 158 ? -7.832 20.844 18.344 1 97.88 158 ALA A C 1
ATOM 1219 O O . ALA A 1 158 ? -7.215 21.703 17.719 1 97.88 158 ALA A O 1
ATOM 1220 N N . VAL A 1 159 ? -7.719 20.75 19.594 1 98.69 159 VAL A N 1
ATOM 1221 C CA . VAL A 1 159 ? -6.781 21.531 20.391 1 98.69 159 VAL A CA 1
ATOM 1222 C C . VAL A 1 159 ? -6.043 20.609 21.375 1 98.69 159 VAL A C 1
ATOM 1224 O O . VAL A 1 159 ? -6.656 19.781 22.031 1 98.69 159 VAL A O 1
ATOM 1227 N N . ALA A 1 160 ? -4.797 20.734 21.438 1 98.75 160 ALA A N 1
ATOM 1228 C CA . ALA A 1 160 ? -4 20 22.406 1 98.75 160 ALA A CA 1
ATOM 1229 C C . ALA A 1 160 ? -3.453 20.922 23.484 1 98.75 160 ALA A C 1
ATOM 1231 O O . ALA A 1 160 ? -2.793 21.922 23.188 1 98.75 160 ALA A O 1
ATOM 1232 N N . LYS A 1 161 ? -3.783 20.625 24.703 1 98.62 161 LYS A N 1
ATOM 1233 C CA . LYS A 1 161 ? -3.137 21.297 25.828 1 98.62 161 LYS A CA 1
ATOM 1234 C C . LYS A 1 161 ? -1.706 20.797 26.016 1 98.62 161 LYS A C 1
ATOM 1236 O O . LYS A 1 161 ? -1.444 19.609 25.922 1 98.62 161 LYS A O 1
ATOM 1241 N N . ILE A 1 162 ? -0.773 21.703 26.234 1 98.81 162 ILE A N 1
ATOM 1242 C CA . ILE A 1 162 ? 0.621 21.281 26.297 1 98.81 162 ILE A CA 1
ATOM 1243 C C . ILE A 1 162 ? 1.249 21.75 27.609 1 98.81 162 ILE A C 1
ATOM 1245 O O . ILE A 1 162 ? 0.618 22.469 28.375 1 98.81 162 ILE A O 1
ATOM 1249 N N . HIS A 1 163 ? 2.465 21.312 27.906 1 98.44 163 HIS A N 1
ATOM 1250 C CA . HIS A 1 163 ? 3.186 21.641 29.125 1 98.44 163 HIS A CA 1
ATOM 1251 C C . HIS A 1 163 ? 3.379 23.156 29.25 1 98.44 163 HIS A C 1
ATOM 1253 O O . HIS A 1 163 ? 3.77 23.812 28.297 1 98.44 163 HIS A O 1
ATOM 1259 N N . PRO A 1 164 ? 3.152 23.688 30.438 1 97.88 164 PRO A N 1
ATOM 1260 C CA . PRO A 1 164 ? 3.209 25.141 30.625 1 97.88 164 PRO A CA 1
ATOM 1261 C C . PRO A 1 164 ? 4.598 25.719 30.359 1 97.88 164 PRO A C 1
ATOM 1263 O O . PRO A 1 164 ? 4.73 26.906 30.062 1 97.88 164 PRO A O 1
ATOM 1266 N N . SER A 1 165 ? 5.59 24.953 30.391 1 98.19 165 SER A N 1
ATOM 1267 C CA . SER A 1 165 ? 6.945 25.469 30.219 1 98.19 165 SER A CA 1
ATOM 1268 C C . SER A 1 165 ? 7.359 25.438 28.75 1 98.19 165 SER A C 1
ATOM 1270 O O . SER A 1 165 ? 8.445 25.906 28.406 1 98.19 165 SER A O 1
ATOM 1272 N N . ALA A 1 166 ? 6.562 24.891 27.906 1 97.94 166 ALA A N 1
ATOM 1273 C CA . ALA A 1 166 ? 6.922 24.719 26.5 1 97.94 166 ALA A CA 1
ATOM 1274 C C . ALA A 1 166 ? 7.094 26.078 25.812 1 97.94 166 ALA A C 1
ATOM 1276 O O . ALA A 1 166 ? 6.211 26.938 25.875 1 97.94 166 ALA A O 1
ATOM 1277 N N . PRO A 1 167 ? 8.281 26.281 25.203 1 98.5 167 PRO A N 1
ATOM 1278 C CA . PRO A 1 167 ? 8.422 27.5 24.406 1 98.5 167 PRO A CA 1
ATOM 1279 C C . PRO A 1 167 ? 7.543 27.5 23.156 1 98.5 167 PRO A C 1
ATOM 1281 O O . PRO A 1 167 ? 7.773 26.703 22.234 1 98.5 167 PRO A O 1
ATOM 1284 N N . LEU A 1 168 ? 6.648 28.375 23.078 1 98.38 168 LEU A N 1
ATOM 1285 C CA . LEU A 1 168 ? 5.59 28.344 22.078 1 98.38 168 LEU A CA 1
ATOM 1286 C C . LEU A 1 168 ? 6.152 28.609 20.688 1 98.38 168 LEU A C 1
ATOM 1288 O O . LEU A 1 168 ? 5.609 28.109 19.688 1 98.38 168 LEU A O 1
ATOM 1292 N N . ASP A 1 169 ? 7.266 29.359 20.562 1 97.75 169 ASP A N 1
ATOM 1293 C CA . ASP A 1 169 ? 7.867 29.672 19.281 1 97.75 169 ASP A CA 1
ATOM 1294 C C . ASP A 1 169 ? 8.641 28.484 18.719 1 97.75 169 ASP A C 1
ATOM 1296 O O . ASP A 1 169 ? 9.094 28.516 17.578 1 97.75 169 ASP A O 1
ATOM 1300 N N . LYS A 1 170 ? 8.781 27.422 19.5 1 98.12 170 LYS A N 1
ATOM 1301 C CA . LYS A 1 170 ? 9.391 26.172 19.031 1 98.12 170 LYS A CA 1
ATOM 1302 C C . LYS A 1 170 ? 8.336 25.094 18.812 1 98.12 170 LYS A C 1
ATOM 1304 O O . LYS A 1 170 ? 8.242 24.531 17.719 1 98.12 170 LYS A O 1
ATOM 1309 N N . VAL A 1 171 ? 7.465 24.953 19.766 1 98.69 171 VAL A N 1
ATOM 1310 C CA . VAL A 1 171 ? 6.574 23.797 19.766 1 98.69 171 VAL A CA 1
ATOM 1311 C C . VAL A 1 171 ? 5.422 24.016 18.797 1 98.69 171 VAL A C 1
ATOM 1313 O O . VAL A 1 171 ? 4.68 23.094 18.469 1 98.69 171 VAL A O 1
ATOM 1316 N N . CYS A 1 172 ? 5.289 25.281 18.266 1 98.5 172 CYS A N 1
ATOM 1317 C CA . CYS A 1 172 ? 4.297 25.516 17.234 1 98.5 172 CYS A CA 1
ATOM 1318 C C . CYS A 1 172 ? 4.559 24.641 16.016 1 98.5 172 CYS A C 1
ATOM 1320 O O . CYS A 1 172 ? 3.637 24.312 15.258 1 98.5 172 CYS A O 1
ATOM 1322 N N . LEU A 1 173 ? 5.797 24.109 15.859 1 98.5 173 LEU A N 1
ATOM 1323 C CA . LEU A 1 173 ? 6.199 23.297 14.719 1 98.5 173 LEU A CA 1
ATOM 1324 C C . LEU A 1 173 ? 5.652 21.875 14.844 1 98.5 173 LEU A C 1
ATOM 1326 O O . LEU A 1 173 ? 5.676 21.109 13.875 1 98.5 173 LEU A O 1
ATOM 1330 N N . LEU A 1 174 ? 5.125 21.516 15.992 1 98.69 174 LEU A N 1
ATOM 1331 C CA . LEU A 1 174 ? 4.586 20.172 16.219 1 98.69 174 LEU A CA 1
ATOM 1332 C C . LEU A 1 174 ? 3.121 20.109 15.805 1 98.69 174 LEU A C 1
ATOM 1334 O O . LEU A 1 174 ? 2.506 19.031 15.867 1 98.69 174 LEU A O 1
ATOM 1338 N N . GLY A 1 175 ? 2.594 21.219 15.297 1 97.38 175 GLY A N 1
ATOM 1339 C CA . GLY A 1 175 ? 1.215 21.25 14.836 1 97.38 175 GLY A CA 1
ATOM 1340 C C . GLY A 1 175 ? 1.022 20.594 13.484 1 97.38 175 GLY A C 1
ATOM 1341 O O . GLY A 1 175 ? -0.108 20.312 13.078 1 97.38 175 GLY A O 1
ATOM 1342 N N . CYS A 1 176 ? 2.123 20.344 12.781 1 96.5 176 CYS A N 1
ATOM 1343 C CA . CYS A 1 176 ? 1.959 19.656 11.508 1 96.5 176 CYS A CA 1
ATOM 1344 C C . CYS A 1 176 ? 3.287 19.094 11.023 1 96.5 176 CYS A C 1
ATOM 1346 O O . CYS A 1 176 ? 3.584 17.906 11.234 1 96.5 176 CYS A O 1
ATOM 1348 N N . GLY A 1 177 ? 4.219 19.906 10.477 1 94.69 177 GLY A N 1
ATOM 1349 C CA . GLY A 1 177 ? 5.367 19.516 9.672 1 94.69 177 GLY A CA 1
ATOM 1350 C C . GLY A 1 177 ? 6.25 18.484 10.359 1 94.69 177 GLY A C 1
ATOM 1351 O O . GLY A 1 177 ? 6.457 17.391 9.836 1 94.69 177 GLY A O 1
ATOM 1352 N N . VAL A 1 178 ? 6.766 18.859 11.523 1 98.25 178 VAL A N 1
ATOM 1353 C CA . VAL A 1 178 ? 7.707 17.984 12.219 1 98.25 178 VAL A CA 1
ATOM 1354 C C . VAL A 1 178 ? 7.004 16.703 12.641 1 98.25 178 VAL A C 1
ATOM 1356 O O . VAL A 1 178 ? 7.516 15.602 12.406 1 98.25 178 VAL A O 1
ATOM 1359 N N . ALA A 1 179 ? 5.77 16.844 13.18 1 98.62 179 ALA A N 1
ATOM 1360 C CA . ALA A 1 179 ? 5.016 15.656 13.578 1 98.62 179 ALA A CA 1
ATOM 1361 C C . ALA A 1 179 ? 4.73 14.766 12.375 1 98.62 179 ALA A C 1
ATOM 1363 O O . ALA A 1 179 ? 4.812 13.539 12.469 1 98.62 179 ALA A O 1
ATOM 1364 N N . THR A 1 180 ? 4.418 15.359 11.25 1 98.56 180 THR A N 1
ATOM 1365 C CA . THR A 1 180 ? 4.078 14.641 10.031 1 98.56 180 THR A CA 1
ATOM 1366 C C . THR A 1 180 ? 5.234 13.75 9.594 1 98.56 180 THR A C 1
ATOM 1368 O O . THR A 1 180 ? 5.062 12.539 9.438 1 98.56 180 THR A O 1
ATOM 1371 N N . GLY A 1 181 ? 6.414 14.352 9.43 1 98.81 181 GLY A N 1
ATOM 1372 C CA . GLY A 1 181 ? 7.562 13.578 8.977 1 98.81 181 GLY A CA 1
ATOM 1373 C C . GLY A 1 181 ? 8.055 12.586 10.016 1 98.81 181 GLY A C 1
ATOM 1374 O O . GLY A 1 181 ? 8.312 11.43 9.695 1 98.81 181 GLY A O 1
ATOM 1375 N N . TYR A 1 182 ? 8.164 13.055 11.281 1 98.94 182 TYR A N 1
ATOM 1376 C CA . TYR A 1 182 ? 8.656 12.242 12.391 1 98.94 182 TYR A CA 1
ATOM 1377 C C . TYR A 1 182 ? 7.793 11.008 12.594 1 98.94 182 TYR A C 1
ATOM 1379 O O . TYR A 1 182 ? 8.305 9.891 12.664 1 98.94 182 TYR A O 1
ATOM 1387 N N . GLY A 1 183 ? 6.539 11.203 12.594 1 98.81 183 GLY A N 1
ATOM 1388 C CA . GLY A 1 183 ? 5.598 10.117 12.836 1 98.81 183 GLY A CA 1
ATOM 1389 C C . GLY A 1 183 ? 5.457 9.18 11.656 1 98.81 183 GLY A C 1
ATOM 1390 O O . GLY A 1 183 ? 5.152 7.996 11.828 1 98.81 183 GLY A O 1
ATOM 1391 N N . ALA A 1 184 ? 5.656 9.664 10.422 1 98.94 184 ALA A N 1
ATOM 1392 C CA . ALA A 1 184 ? 5.594 8.797 9.25 1 98.94 184 ALA A CA 1
ATOM 1393 C C . ALA A 1 184 ? 6.602 7.652 9.367 1 98.94 184 ALA A C 1
ATOM 1395 O O . ALA A 1 184 ? 6.309 6.516 8.984 1 98.94 184 ALA A O 1
ATOM 1396 N N . ALA A 1 185 ? 7.797 7.961 9.883 1 98.94 185 ALA A N 1
ATOM 1397 C CA . ALA A 1 185 ? 8.828 6.945 10.078 1 98.94 185 ALA A CA 1
ATOM 1398 C C . ALA A 1 185 ? 8.461 6 11.211 1 98.94 185 ALA A C 1
ATOM 1400 O O . ALA A 1 185 ? 8.562 4.777 11.078 1 98.94 185 ALA A O 1
ATOM 1401 N N . LEU A 1 186 ? 7.918 6.594 12.305 1 98.81 186 LEU A N 1
ATOM 1402 C CA . LEU A 1 186 ? 7.738 5.828 13.531 1 98.81 186 LEU A CA 1
ATOM 1403 C C . LEU A 1 186 ? 6.418 5.07 13.516 1 98.81 186 LEU A C 1
ATOM 1405 O O . LEU A 1 186 ? 6.383 3.871 13.805 1 98.81 186 LEU A O 1
ATOM 1409 N N . ASN A 1 187 ? 5.336 5.754 13.164 1 98.62 187 ASN A N 1
ATOM 1410 C CA . ASN A 1 187 ? 3.996 5.215 13.383 1 98.62 187 ASN A CA 1
ATOM 1411 C C . ASN A 1 187 ? 3.457 4.543 12.117 1 98.62 187 ASN A C 1
ATOM 1413 O O . ASN A 1 187 ? 2.689 3.584 12.203 1 98.62 187 ASN A O 1
ATOM 1417 N N . THR A 1 188 ? 3.779 5.078 10.938 1 98.62 188 THR A N 1
ATOM 1418 C CA . THR A 1 188 ? 3.199 4.562 9.703 1 98.62 188 THR A CA 1
ATOM 1419 C C . THR A 1 188 ? 4.109 3.506 9.078 1 98.62 188 THR A C 1
ATOM 1421 O O . THR A 1 188 ? 3.684 2.371 8.852 1 98.62 188 THR A O 1
ATOM 1424 N N . ALA A 1 189 ? 5.363 3.928 8.789 1 98.81 189 ALA A N 1
ATOM 1425 C CA . ALA A 1 189 ? 6.316 2.973 8.234 1 98.81 189 ALA A CA 1
ATOM 1426 C C . ALA A 1 189 ? 6.691 1.911 9.266 1 98.81 189 ALA A C 1
ATOM 1428 O O . ALA A 1 189 ? 6.945 0.757 8.914 1 98.81 189 ALA A O 1
ATOM 1429 N N . LYS A 1 190 ? 6.688 2.41 10.555 1 98.69 190 LYS A N 1
ATOM 1430 C CA . LYS A 1 190 ? 7.145 1.564 11.648 1 98.69 190 LYS A CA 1
ATOM 1431 C C . LYS A 1 190 ? 8.562 1.064 11.406 1 98.69 190 LYS A C 1
ATOM 1433 O O . LYS A 1 190 ? 8.82 -0.141 11.453 1 98.69 190 LYS A O 1
ATOM 1438 N N . VAL A 1 191 ? 9.438 1.963 11.156 1 98.88 191 VAL A N 1
ATOM 1439 C CA . VAL A 1 191 ? 10.844 1.688 10.898 1 98.88 191 VAL A CA 1
ATOM 1440 C C . VAL A 1 191 ? 11.43 0.862 12.039 1 98.88 191 VAL A C 1
ATOM 1442 O O . VAL A 1 191 ? 11.148 1.13 13.211 1 98.88 191 VAL A O 1
ATOM 1445 N N . GLU A 1 192 ? 12.195 -0.092 11.68 1 98.75 192 GLU A N 1
ATOM 1446 C CA . GLU A 1 192 ? 12.773 -1.014 12.648 1 98.75 192 GLU A CA 1
ATOM 1447 C C . GLU A 1 192 ? 14.258 -0.747 12.844 1 98.75 192 GLU A C 1
ATOM 1449 O O . GLU A 1 192 ? 14.938 -0.27 11.938 1 98.75 192 GLU A O 1
ATOM 1454 N N . PRO A 1 193 ? 14.727 -1.052 14.117 1 98.81 193 PRO A N 1
ATOM 1455 C CA . PRO A 1 193 ? 16.172 -0.929 14.32 1 98.81 193 PRO A CA 1
ATOM 1456 C C . PRO A 1 193 ? 16.984 -1.758 13.328 1 98.81 193 PRO A C 1
ATOM 1458 O O . PRO A 1 193 ? 16.594 -2.883 13 1 98.81 193 PRO A O 1
ATOM 1461 N N . GLY A 1 194 ? 18.031 -1.169 12.781 1 98.69 194 GLY A N 1
ATOM 1462 C CA . GLY A 1 194 ? 18.938 -1.881 11.891 1 98.69 194 GLY A CA 1
ATOM 1463 C C . GLY A 1 194 ? 18.531 -1.771 10.43 1 98.69 194 GLY A C 1
ATOM 1464 O O . GLY A 1 194 ? 19.281 -2.207 9.547 1 98.69 194 GLY A O 1
ATOM 1465 N N . SER A 1 195 ? 17.469 -1.149 10.125 1 98.56 195 SER A N 1
ATOM 1466 C CA . SER A 1 195 ? 16.938 -1.101 8.766 1 98.56 195 SER A CA 1
ATOM 1467 C C . SER A 1 195 ? 17.672 -0.068 7.918 1 98.56 195 SER A C 1
ATOM 1469 O O . SER A 1 195 ? 18.438 0.741 8.445 1 98.56 195 SER A O 1
ATOM 1471 N N . THR A 1 196 ? 17.484 -0.19 6.645 1 98.88 196 THR A N 1
ATOM 1472 C CA . THR A 1 196 ? 17.906 0.804 5.664 1 98.88 196 THR A CA 1
ATOM 1473 C C . THR A 1 196 ? 16.719 1.618 5.172 1 98.88 196 THR A C 1
ATOM 1475 O O . THR A 1 196 ? 15.727 1.055 4.711 1 98.88 196 THR A O 1
ATOM 1478 N N . CYS A 1 197 ? 16.844 2.941 5.277 1 98.94 197 CYS A N 1
ATOM 1479 C CA . CYS A 1 197 ? 15.758 3.832 4.895 1 98.94 197 CYS A CA 1
ATOM 1480 C C . CYS A 1 197 ? 16.203 4.809 3.811 1 98.94 197 CYS A C 1
ATOM 1482 O O . CYS A 1 197 ? 17.391 5.152 3.73 1 98.94 197 CYS A O 1
ATOM 1484 N N . ALA A 1 198 ? 15.312 5.176 2.941 1 99 198 ALA A N 1
ATOM 1485 C CA . ALA A 1 198 ? 15.484 6.277 1.999 1 99 198 ALA A CA 1
ATOM 1486 C C . ALA A 1 198 ? 14.445 7.367 2.223 1 99 198 ALA A C 1
ATOM 1488 O O . ALA A 1 198 ? 13.25 7.078 2.322 1 99 198 ALA A O 1
ATOM 1489 N N . VAL A 1 199 ? 14.852 8.578 2.344 1 99 199 VAL A N 1
ATOM 1490 C CA . VAL A 1 199 ? 13.953 9.711 2.502 1 99 199 VAL A CA 1
ATOM 1491 C C . VAL A 1 199 ? 14.086 10.656 1.308 1 99 199 VAL A C 1
ATOM 1493 O O . VAL A 1 199 ? 15.156 11.219 1.073 1 99 199 VAL A O 1
ATOM 1496 N N . PHE A 1 200 ? 13 10.805 0.583 1 98.94 200 PHE A N 1
ATOM 1497 C CA . PHE A 1 200 ? 12.977 11.641 -0.607 1 98.94 200 PHE A CA 1
ATOM 1498 C C . PHE A 1 200 ? 12.453 13.039 -0.274 1 98.94 200 PHE A C 1
ATOM 1500 O O . PHE A 1 200 ? 11.297 13.195 0.116 1 98.94 200 PHE A O 1
ATOM 1507 N N . GLY A 1 201 ? 13.242 14.055 -0.528 1 98.12 201 GLY A N 1
ATOM 1508 C CA . GLY A 1 201 ? 12.891 15.43 -0.186 1 98.12 201 GLY A CA 1
ATOM 1509 C C . GLY A 1 201 ? 13.336 15.828 1.207 1 98.12 201 GLY A C 1
ATOM 1510 O O . GLY A 1 201 ? 12.938 15.203 2.195 1 98.12 201 GLY A O 1
ATOM 1511 N N . LEU A 1 202 ? 14.125 16.922 1.232 1 97.69 202 LEU A N 1
ATOM 1512 C CA . LEU A 1 202 ? 14.727 17.297 2.512 1 97.69 202 LEU A CA 1
ATOM 1513 C C . LEU A 1 202 ? 14.281 18.688 2.943 1 97.69 202 LEU A C 1
ATOM 1515 O O . LEU A 1 202 ? 15.102 19.5 3.379 1 97.69 202 LEU A O 1
ATOM 1519 N N . GLY A 1 203 ? 12.992 18.969 2.713 1 96.12 203 GLY A N 1
ATOM 1520 C CA . GLY A 1 203 ? 12.367 20.047 3.459 1 96.12 203 GLY A CA 1
ATOM 1521 C C . GLY A 1 203 ? 12.148 19.719 4.922 1 96.12 203 GLY A C 1
ATOM 1522 O O . GLY A 1 203 ? 12.719 18.75 5.438 1 96.12 203 GLY A O 1
ATOM 1523 N N . ALA A 1 204 ? 11.297 20.5 5.562 1 97 204 ALA A N 1
ATOM 1524 C CA . ALA A 1 204 ? 11.062 20.297 6.988 1 97 204 ALA A CA 1
ATOM 1525 C C . ALA A 1 204 ? 10.484 18.906 7.246 1 97 204 ALA A C 1
ATOM 1527 O O . ALA A 1 204 ? 10.914 18.203 8.172 1 97 204 ALA A O 1
ATOM 1528 N N . VAL A 1 205 ? 9.508 18.5 6.434 1 98.25 205 VAL A N 1
ATOM 1529 C CA . VAL A 1 205 ? 8.867 17.188 6.598 1 98.25 205 VAL A CA 1
ATOM 1530 C C . VAL A 1 205 ? 9.891 16.078 6.383 1 98.25 205 VAL A C 1
ATOM 1532 O O . VAL A 1 205 ? 9.961 15.133 7.168 1 98.25 205 VAL A O 1
ATOM 1535 N N . GLY A 1 206 ? 10.688 16.203 5.352 1 98.69 206 GLY A N 1
ATOM 1536 C CA . GLY A 1 206 ? 11.711 15.211 5.07 1 98.69 206 GLY A CA 1
ATOM 1537 C C . GLY A 1 206 ? 12.758 15.109 6.16 1 98.69 206 GLY A C 1
ATOM 1538 O O . GLY A 1 206 ? 13.141 14.008 6.566 1 98.69 206 GLY A O 1
ATOM 1539 N N . LEU A 1 207 ? 13.266 16.234 6.609 1 98.75 207 LEU A N 1
ATOM 1540 C CA . LEU A 1 207 ? 14.242 16.25 7.691 1 98.75 207 LEU A CA 1
ATOM 1541 C C . LEU A 1 207 ? 13.656 15.633 8.961 1 98.75 207 LEU A C 1
ATOM 1543 O O . LEU A 1 207 ? 14.352 14.922 9.688 1 98.75 207 LEU A O 1
ATOM 1547 N N . ALA A 1 208 ? 12.398 15.898 9.195 1 98.88 208 ALA A N 1
ATOM 1548 C CA . ALA A 1 208 ? 11.719 15.281 10.328 1 98.88 208 ALA A CA 1
ATOM 1549 C C . ALA A 1 208 ? 11.625 13.766 10.148 1 98.88 208 ALA A C 1
ATOM 1551 O O . ALA A 1 208 ? 11.75 13.008 11.117 1 98.88 208 ALA A O 1
ATOM 1552 N N . ALA A 1 209 ? 11.367 13.297 8.953 1 98.94 209 ALA A N 1
ATOM 1553 C CA . ALA A 1 209 ? 11.344 11.867 8.664 1 98.94 209 ALA A CA 1
ATOM 1554 C C . ALA A 1 209 ? 12.711 11.234 8.906 1 98.94 209 ALA A C 1
ATOM 1556 O O . ALA A 1 209 ? 12.812 10.133 9.453 1 98.94 209 ALA A O 1
ATOM 1557 N N . VAL A 1 210 ? 13.781 11.961 8.492 1 98.94 210 VAL A N 1
ATOM 1558 C CA . VAL A 1 210 ? 15.133 11.5 8.773 1 98.94 210 VAL A CA 1
ATOM 1559 C C . VAL A 1 210 ? 15.32 11.32 10.281 1 98.94 210 VAL A C 1
ATOM 1561 O O . VAL A 1 210 ? 15.805 10.281 10.734 1 98.94 210 VAL A O 1
ATOM 1564 N N . MET A 1 211 ? 14.891 12.305 11.047 1 98.94 211 MET A N 1
ATOM 1565 C CA . MET A 1 211 ? 14.984 12.227 12.508 1 98.94 211 MET A CA 1
ATOM 1566 C C . MET A 1 211 ? 14.203 11.039 13.039 1 98.94 211 MET A C 1
ATOM 1568 O O . MET A 1 211 ? 14.672 10.336 13.938 1 98.94 211 MET A O 1
ATOM 1572 N N . GLY A 1 212 ? 12.977 10.812 12.492 1 98.94 212 GLY A N 1
ATOM 1573 C CA . GLY A 1 212 ? 12.18 9.664 12.883 1 98.94 212 GLY A CA 1
ATOM 1574 C C . GLY A 1 212 ? 12.867 8.336 12.617 1 98.94 212 GLY A C 1
ATOM 1575 O O . GLY A 1 212 ? 12.859 7.441 13.461 1 98.94 212 GLY A O 1
ATOM 1576 N N . CYS A 1 213 ? 13.469 8.188 11.414 1 98.94 213 CYS A N 1
ATOM 1577 C CA . CYS A 1 213 ? 14.219 6.977 11.086 1 98.94 213 CYS A CA 1
ATOM 1578 C C . CYS A 1 213 ? 15.359 6.754 12.07 1 98.94 213 CYS A C 1
ATOM 1580 O O . CYS A 1 213 ? 15.555 5.641 12.555 1 98.94 213 CYS A O 1
ATOM 1582 N N . LYS A 1 214 ? 16.078 7.871 12.344 1 98.94 214 LYS A N 1
ATOM 1583 C CA . LYS A 1 214 ? 17.188 7.793 13.281 1 98.94 214 LYS A CA 1
ATOM 1584 C C . LYS A 1 214 ? 16.719 7.332 14.656 1 98.94 214 LYS A C 1
ATOM 1586 O O . LYS A 1 214 ? 17.297 6.418 15.242 1 98.94 214 LYS A O 1
ATOM 1591 N N . ASN A 1 215 ? 15.68 7.949 15.125 1 98.81 215 ASN A N 1
ATOM 1592 C CA . ASN A 1 215 ? 15.195 7.648 16.469 1 98.81 215 ASN A CA 1
ATOM 1593 C C . ASN A 1 215 ? 14.586 6.25 16.547 1 98.81 215 ASN A C 1
ATOM 1595 O O . ASN A 1 215 ? 14.523 5.656 17.609 1 98.81 215 ASN A O 1
ATOM 1599 N N . ALA A 1 216 ? 14.125 5.711 15.414 1 98.88 216 ALA A N 1
ATOM 1600 C CA . ALA A 1 216 ? 13.609 4.344 15.352 1 98.88 216 ALA A CA 1
ATOM 1601 C C . ALA A 1 216 ? 14.742 3.324 15.352 1 98.88 216 ALA A C 1
ATOM 1603 O O . ALA A 1 216 ? 14.508 2.125 15.516 1 98.88 216 ALA A O 1
ATOM 1604 N N . GLY A 1 217 ? 15.953 3.781 15.102 1 98.88 217 GLY A N 1
ATOM 1605 C CA . GLY A 1 217 ? 17.109 2.895 15.172 1 98.88 217 GLY A CA 1
ATOM 1606 C C . GLY A 1 217 ? 17.578 2.426 13.812 1 98.88 217 GLY A C 1
ATOM 1607 O O . GLY A 1 217 ? 18.297 1.426 13.711 1 98.88 217 GLY A O 1
ATOM 1608 N N . ALA A 1 218 ? 17.172 3.068 12.75 1 98.88 218 ALA A N 1
ATOM 1609 C CA . ALA A 1 218 ? 17.672 2.703 11.422 1 98.88 218 ALA A CA 1
ATOM 1610 C C . ALA A 1 218 ? 19.188 2.768 11.359 1 98.88 218 ALA A C 1
ATOM 1612 O O . ALA A 1 218 ? 19.797 3.682 11.914 1 98.88 218 ALA A O 1
ATOM 1613 N N . LYS A 1 219 ? 19.781 1.834 10.656 1 98.81 219 LYS A N 1
ATOM 1614 C CA . LYS A 1 219 ? 21.234 1.767 10.523 1 98.81 219 LYS A CA 1
ATOM 1615 C C . LYS A 1 219 ? 21.719 2.678 9.406 1 98.81 219 LYS A C 1
ATOM 1617 O O . LYS A 1 219 ? 22.734 3.361 9.555 1 98.81 219 LYS A O 1
ATOM 1622 N N . ARG A 1 220 ? 21.094 2.602 8.289 1 98.88 220 ARG A N 1
ATOM 1623 C CA . ARG A 1 220 ? 21.406 3.441 7.141 1 98.88 220 ARG A CA 1
ATOM 1624 C C . ARG A 1 220 ? 20.234 4.336 6.777 1 98.88 220 ARG A C 1
ATOM 1626 O O . ARG A 1 220 ? 19.109 3.861 6.652 1 98.88 220 ARG A O 1
ATOM 1633 N N . ILE A 1 221 ? 20.484 5.57 6.684 1 98.94 221 ILE A N 1
ATOM 1634 C CA . ILE A 1 221 ? 19.469 6.543 6.266 1 98.94 221 ILE A CA 1
ATOM 1635 C C . ILE A 1 221 ? 20 7.348 5.078 1 98.94 221 ILE A C 1
ATOM 1637 O O . ILE A 1 221 ? 20.844 8.227 5.246 1 98.94 221 ILE A O 1
ATOM 1641 N N . ILE A 1 222 ? 19.484 7.094 3.945 1 99 222 ILE A N 1
ATOM 1642 C CA . ILE A 1 222 ? 19.906 7.73 2.703 1 99 222 ILE A CA 1
ATOM 1643 C C . ILE A 1 222 ? 18.969 8.898 2.377 1 99 222 ILE A C 1
ATOM 1645 O O . ILE A 1 222 ? 17.797 8.688 2.09 1 99 222 ILE A O 1
ATOM 1649 N N . ALA A 1 223 ? 19.5 10.086 2.434 1 98.94 223 ALA A N 1
ATOM 1650 C CA . ALA A 1 223 ? 18.75 11.289 2.104 1 98.94 223 ALA A CA 1
ATOM 1651 C C . ALA A 1 223 ? 18.828 11.594 0.609 1 98.94 223 ALA A C 1
ATOM 1653 O O . ALA A 1 223 ? 19.922 11.617 0.031 1 98.94 223 ALA A O 1
ATOM 1654 N N . ILE A 1 224 ? 17.719 11.773 -0.03 1 98.94 224 ILE A N 1
ATOM 1655 C CA . ILE A 1 224 ? 17.656 12.008 -1.468 1 98.94 224 ILE A CA 1
ATOM 1656 C C . ILE A 1 224 ? 17.109 13.406 -1.734 1 98.94 224 ILE A C 1
ATOM 1658 O O . ILE A 1 224 ? 15.977 13.719 -1.341 1 98.94 224 ILE A O 1
ATOM 1662 N N . ASP A 1 225 ? 17.828 14.219 -2.408 1 98.25 225 ASP A N 1
ATOM 1663 C CA . ASP A 1 225 ? 17.422 15.57 -2.785 1 98.25 225 ASP A CA 1
ATOM 1664 C C . ASP A 1 225 ? 18.234 16.078 -3.969 1 98.25 225 ASP A C 1
ATOM 1666 O O . ASP A 1 225 ? 19.391 15.656 -4.164 1 98.25 225 ASP A O 1
ATOM 1670 N N . ILE A 1 226 ? 17.656 16.969 -4.734 1 96.81 226 ILE A N 1
ATOM 1671 C CA . ILE A 1 226 ? 18.359 17.5 -5.898 1 96.81 226 ILE A CA 1
ATOM 1672 C C . ILE A 1 226 ? 19.281 18.641 -5.473 1 96.81 226 ILE A C 1
ATOM 1674 O O . ILE A 1 226 ? 20.125 19.078 -6.254 1 96.81 226 ILE A O 1
ATOM 1678 N N . ASN A 1 227 ? 19.094 19.188 -4.246 1 95.19 227 ASN A N 1
ATOM 1679 C CA . ASN A 1 227 ? 19.922 20.266 -3.691 1 95.19 227 ASN A CA 1
ATOM 1680 C C . ASN A 1 227 ? 20.953 19.719 -2.705 1 95.19 227 ASN A C 1
ATOM 1682 O O . ASN A 1 227 ? 20.625 19.406 -1.558 1 95.19 227 ASN A O 1
ATOM 1686 N N . PRO A 1 228 ? 22.188 19.688 -3.066 1 94.81 228 PRO A N 1
ATOM 1687 C CA . PRO A 1 228 ? 23.203 19.047 -2.213 1 94.81 228 PRO A CA 1
ATOM 1688 C C . PRO A 1 228 ? 23.453 19.828 -0.925 1 94.81 228 PRO A C 1
ATOM 1690 O O . PRO A 1 228 ? 23.953 19.266 0.054 1 94.81 228 PRO A O 1
ATOM 1693 N N . THR A 1 229 ? 23.141 21.062 -0.908 1 93.69 229 THR A N 1
ATOM 1694 C CA . THR A 1 229 ? 23.391 21.875 0.276 1 93.69 229 THR A CA 1
ATOM 1695 C C . THR A 1 229 ? 22.516 21.438 1.439 1 93.69 229 THR A C 1
ATOM 1697 O O . THR A 1 229 ? 22.812 21.734 2.598 1 93.69 229 THR A O 1
ATOM 1700 N N . LYS A 1 230 ? 21.484 20.672 1.17 1 94.56 230 LYS A N 1
ATOM 1701 C CA . LYS A 1 230 ? 20.547 20.234 2.199 1 94.56 230 LYS A CA 1
ATOM 1702 C C . LYS A 1 230 ? 21.125 19.062 2.994 1 94.56 230 LYS A C 1
ATOM 1704 O O . LYS A 1 230 ? 20.625 18.734 4.074 1 94.56 230 LYS A O 1
ATOM 1709 N N . TYR A 1 231 ? 22.219 18.453 2.473 1 96.62 231 TYR A N 1
ATOM 1710 C CA . TYR A 1 231 ? 22.781 17.266 3.123 1 96.62 231 TYR A CA 1
ATOM 1711 C C . TYR A 1 231 ? 23.359 17.625 4.488 1 96.62 231 TYR A C 1
ATOM 1713 O O . TYR A 1 231 ? 23.234 16.844 5.441 1 96.62 231 TYR A O 1
ATOM 1721 N N . GLU A 1 232 ? 23.969 18.75 4.574 1 96.62 232 GLU A N 1
ATOM 1722 C CA . GLU A 1 232 ? 24.562 19.141 5.855 1 96.62 232 GLU A CA 1
ATOM 1723 C C . GLU A 1 232 ? 23.5 19.234 6.945 1 96.62 232 GLU A C 1
ATOM 1725 O O . GLU A 1 232 ? 23.719 18.812 8.078 1 96.62 232 GLU A O 1
ATOM 1730 N N . LYS A 1 233 ? 22.375 19.719 6.559 1 95.69 233 LYS A N 1
ATOM 1731 C CA . LYS A 1 233 ? 21.266 19.797 7.512 1 95.69 233 LYS A CA 1
ATOM 1732 C C . LYS A 1 233 ? 20.734 18.391 7.82 1 95.69 233 LYS A C 1
ATOM 1734 O O . LYS A 1 233 ? 20.375 18.109 8.961 1 95.69 233 LYS A O 1
ATOM 1739 N N . ALA A 1 234 ? 20.672 17.578 6.828 1 98.44 234 ALA A N 1
ATOM 1740 C CA . ALA A 1 234 ? 20.141 16.219 7.008 1 98.44 234 ALA A CA 1
ATOM 1741 C C . ALA A 1 234 ? 21 15.422 7.977 1 98.44 234 ALA A C 1
ATOM 1743 O O . ALA A 1 234 ? 20.484 14.602 8.742 1 98.44 234 ALA A O 1
ATOM 1744 N N . LYS A 1 235 ? 22.312 15.656 7.953 1 98.62 235 LYS A N 1
ATOM 1745 C CA . LYS A 1 235 ? 23.234 14.977 8.859 1 98.62 235 LYS A CA 1
ATOM 1746 C C . LYS A 1 235 ? 22.891 15.273 10.312 1 98.62 235 LYS A C 1
ATOM 1748 O O . LYS A 1 235 ? 22.969 14.391 11.172 1 98.62 235 LYS A O 1
ATOM 1753 N N . ILE A 1 236 ? 22.484 16.484 10.523 1 98.25 236 ILE A N 1
ATOM 1754 C CA . ILE A 1 236 ? 22.141 16.922 11.875 1 98.25 236 ILE A CA 1
ATOM 1755 C C . ILE A 1 236 ? 21 16.062 12.406 1 98.25 236 ILE A C 1
ATOM 1757 O O . ILE A 1 236 ? 20.953 15.75 13.602 1 98.25 236 ILE A O 1
ATOM 1761 N N . PHE A 1 237 ? 20.156 15.633 11.539 1 98.69 237 PHE A N 1
ATOM 1762 C CA . PHE A 1 237 ? 18.953 14.938 11.969 1 98.69 237 PHE A CA 1
ATOM 1763 C C . PHE A 1 237 ? 19.141 13.422 11.883 1 98.69 237 PHE A C 1
ATOM 1765 O O . PHE A 1 237 ? 18.266 12.664 12.305 1 98.69 237 PHE A O 1
ATOM 1772 N N . GLY A 1 238 ? 20.234 12.977 11.227 1 98.81 238 GLY A N 1
ATOM 1773 C CA . GLY A 1 238 ? 20.531 11.562 11.359 1 98.81 238 GLY A CA 1
ATOM 1774 C C . GLY A 1 238 ? 20.828 10.883 10.031 1 98.81 238 GLY A C 1
ATOM 1775 O O . GLY A 1 238 ? 21.125 9.688 9.992 1 98.81 238 GLY A O 1
ATOM 1776 N N . ALA A 1 239 ? 20.844 11.625 8.953 1 98.94 239 ALA A N 1
ATOM 1777 C CA . ALA A 1 239 ? 21.156 11.023 7.66 1 98.94 239 ALA A CA 1
ATOM 1778 C C . ALA A 1 239 ? 22.594 10.492 7.637 1 98.94 239 ALA A C 1
ATOM 1780 O O . ALA A 1 239 ? 23.5 11.125 8.164 1 98.94 239 ALA A O 1
ATOM 1781 N N . THR A 1 240 ? 22.766 9.359 6.996 1 98.88 240 THR A N 1
ATOM 1782 C CA . THR A 1 240 ? 24.094 8.75 6.949 1 98.88 240 THR A CA 1
ATOM 1783 C C . THR A 1 240 ? 24.672 8.859 5.547 1 98.88 240 THR A C 1
ATOM 1785 O O . THR A 1 240 ? 25.891 8.773 5.371 1 98.88 240 THR A O 1
ATOM 1788 N N . GLU A 1 241 ? 23.859 8.938 4.598 1 98.81 241 GLU A N 1
ATOM 1789 C CA . GLU A 1 241 ? 24.25 9.023 3.195 1 98.81 241 GLU A CA 1
ATOM 1790 C C . GLU A 1 241 ? 23.391 10.039 2.445 1 98.81 241 GLU A C 1
ATOM 1792 O O . GLU A 1 241 ? 22.328 10.43 2.928 1 98.81 241 GLU A O 1
ATOM 1797 N N . PHE A 1 242 ? 23.906 10.477 1.258 1 98.75 242 PHE A N 1
ATOM 1798 C CA . PHE A 1 242 ? 23.188 11.438 0.43 1 98.75 242 PHE A CA 1
ATOM 1799 C C . PHE A 1 242 ? 23.281 11.062 -1.044 1 98.75 242 PHE A C 1
ATOM 1801 O O . PHE A 1 242 ? 24.344 10.625 -1.513 1 98.75 242 PHE A O 1
ATOM 1808 N N . VAL A 1 243 ? 22.156 11.141 -1.739 1 98.75 243 VAL A N 1
ATOM 1809 C CA . VAL A 1 243 ? 22.125 10.914 -3.182 1 98.75 243 VAL A CA 1
ATOM 1810 C C . VAL A 1 243 ? 21.375 12.062 -3.865 1 98.75 243 VAL A C 1
ATOM 1812 O O . VAL A 1 243 ? 20.25 12.391 -3.488 1 98.75 243 VAL A O 1
ATOM 1815 N N . ASN A 1 244 ? 21.984 12.711 -4.793 1 98.5 244 ASN A N 1
ATOM 1816 C CA . ASN A 1 244 ? 21.359 13.633 -5.734 1 98.5 244 ASN A CA 1
ATOM 1817 C C . ASN A 1 244 ? 20.984 12.93 -7.035 1 98.5 244 ASN A C 1
ATOM 1819 O O . ASN A 1 244 ? 21.844 12.547 -7.816 1 98.5 244 ASN A O 1
ATOM 1823 N N . PRO A 1 245 ? 19.656 12.766 -7.262 1 98.12 245 PRO A N 1
ATOM 1824 C CA . PRO A 1 245 ? 19.25 12.055 -8.477 1 98.12 245 PRO A CA 1
ATOM 1825 C C . PRO A 1 245 ? 19.844 12.672 -9.742 1 98.12 245 PRO A C 1
ATOM 1827 O O . PRO A 1 245 ? 20.078 11.961 -10.727 1 98.12 245 PRO A O 1
ATOM 1830 N N . LYS A 1 246 ? 20.125 13.906 -9.789 1 97.44 246 LYS A N 1
ATOM 1831 C CA . LYS A 1 246 ? 20.625 14.609 -10.969 1 97.44 246 LYS A CA 1
ATOM 1832 C C . LYS A 1 246 ? 22.078 14.25 -11.258 1 97.44 246 LYS A C 1
ATOM 1834 O O . LYS A 1 246 ? 22.578 14.508 -12.352 1 97.44 246 LYS A O 1
ATOM 1839 N N . ASP A 1 247 ? 22.719 13.711 -10.312 1 97.81 247 ASP A N 1
ATOM 1840 C CA . ASP A 1 247 ? 24.109 13.32 -10.5 1 97.81 247 ASP A CA 1
ATOM 1841 C C . ASP A 1 247 ? 24.203 11.969 -11.195 1 97.81 247 ASP A C 1
ATOM 1843 O O . ASP A 1 247 ? 25.312 11.461 -11.4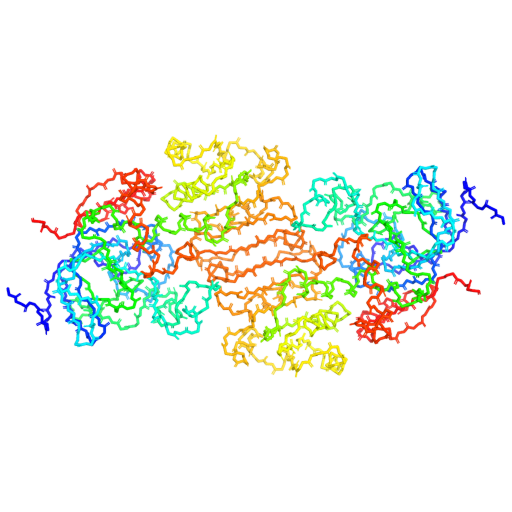22 1 97.81 247 ASP A O 1
ATOM 1847 N N . HIS A 1 248 ? 23.109 11.359 -11.57 1 97.81 248 HIS A N 1
ATOM 1848 C CA . HIS A 1 248 ? 23.094 10.031 -12.164 1 97.81 248 HIS A CA 1
ATOM 1849 C C . HIS A 1 248 ? 22.312 10.031 -13.477 1 97.81 248 HIS A C 1
ATOM 1851 O O . HIS A 1 248 ? 21.375 10.82 -13.648 1 97.81 248 HIS A O 1
ATOM 1857 N N . ASN A 1 249 ? 22.625 9.102 -14.383 1 96.81 249 ASN A N 1
ATOM 1858 C CA . ASN A 1 249 ? 21.938 8.953 -15.664 1 96.81 249 ASN A CA 1
ATOM 1859 C C . ASN A 1 249 ? 20.938 7.816 -15.633 1 96.81 249 ASN A C 1
ATOM 1861 O O . ASN A 1 249 ? 20.156 7.641 -16.578 1 96.81 249 ASN A O 1
ATOM 1865 N N . LYS A 1 250 ? 20.922 7.066 -14.57 1 97.25 250 LYS A N 1
ATOM 1866 C CA . LYS A 1 250 ? 19.938 6.012 -14.383 1 97.25 250 LYS A CA 1
ATOM 1867 C C . LYS A 1 250 ? 18.844 6.445 -13.398 1 97.25 250 LYS A C 1
ATOM 1869 O O . LYS A 1 250 ? 19.062 7.363 -12.602 1 97.25 250 LYS A O 1
ATOM 1874 N N . PRO A 1 251 ? 17.719 5.746 -13.461 1 97.75 251 PRO A N 1
ATOM 1875 C CA . PRO A 1 251 ? 16.672 6.055 -12.484 1 97.75 251 PRO A CA 1
ATOM 1876 C C . PRO A 1 251 ? 17.156 5.918 -11.039 1 97.75 251 PRO A C 1
ATOM 1878 O O . PRO A 1 251 ? 17.922 5.004 -10.727 1 97.75 251 PRO A O 1
ATOM 1881 N N . ILE A 1 252 ? 16.703 6.797 -10.188 1 98.62 252 ILE A N 1
ATOM 1882 C CA . ILE A 1 252 ? 17.156 6.863 -8.805 1 98.62 252 ILE A CA 1
ATOM 1883 C C . ILE A 1 252 ? 16.906 5.523 -8.117 1 98.62 252 ILE A C 1
ATOM 1885 O O . ILE A 1 252 ? 17.688 5.102 -7.258 1 98.62 252 ILE A O 1
ATOM 1889 N N . SER A 1 253 ? 15.812 4.824 -8.461 1 98.62 253 SER A N 1
ATOM 1890 C CA . SER A 1 253 ? 15.531 3.518 -7.871 1 98.62 253 SER A CA 1
ATOM 1891 C C . SER A 1 253 ? 16.641 2.523 -8.164 1 98.62 253 SER A C 1
ATOM 1893 O O . SER A 1 253 ? 17.016 1.721 -7.305 1 98.62 253 SER A O 1
ATOM 1895 N N . GLN A 1 254 ? 17.188 2.521 -9.359 1 98.12 254 GLN A N 1
ATOM 1896 C CA . GLN A 1 254 ? 18.297 1.641 -9.711 1 98.12 254 GLN A CA 1
ATOM 1897 C C . GLN A 1 254 ? 19.547 2.004 -8.93 1 98.12 254 GLN A C 1
ATOM 1899 O O . GLN A 1 254 ? 20.297 1.121 -8.484 1 98.12 254 GLN A O 1
ATOM 1904 N N . VAL A 1 255 ? 19.812 3.336 -8.82 1 98.75 255 VAL A N 1
ATOM 1905 C CA . VAL A 1 255 ? 20.953 3.811 -8.039 1 98.75 255 VAL A CA 1
ATOM 1906 C C . VAL A 1 255 ? 20.859 3.279 -6.613 1 98.75 255 VAL A C 1
ATOM 1908 O O . VAL A 1 255 ? 21.828 2.73 -6.082 1 98.75 255 VAL A O 1
ATOM 1911 N N . LEU A 1 256 ? 19.719 3.365 -6 1 98.81 256 LEU A N 1
ATOM 1912 C CA . LEU A 1 256 ? 19.516 2.934 -4.617 1 98.81 256 LEU A CA 1
ATOM 1913 C C . LEU A 1 256 ? 19.609 1.416 -4.508 1 98.81 256 LEU A C 1
ATOM 1915 O O . LEU A 1 256 ? 20.109 0.891 -3.512 1 98.81 256 LEU A O 1
ATOM 1919 N N . HIS A 1 257 ? 19.094 0.659 -5.469 1 98.19 257 HIS A N 1
ATOM 1920 C CA . HIS A 1 257 ? 19.234 -0.793 -5.473 1 98.19 257 HIS A CA 1
ATOM 1921 C C . HIS A 1 257 ? 20.703 -1.21 -5.453 1 98.19 257 HIS A C 1
ATOM 1923 O O . HIS A 1 257 ? 21.078 -2.111 -4.703 1 98.19 257 HIS A O 1
ATOM 1929 N N . GLU A 1 258 ? 21.469 -0.54 -6.277 1 97.69 258 GLU A N 1
ATOM 1930 C CA . GLU A 1 258 ? 22.891 -0.859 -6.363 1 97.69 258 GLU A CA 1
ATOM 1931 C C . GLU A 1 258 ? 23.625 -0.509 -5.066 1 97.69 258 GLU A C 1
ATOM 1933 O O . GLU A 1 258 ? 24.516 -1.233 -4.637 1 97.69 258 GLU A O 1
ATOM 1938 N N . MET A 1 259 ? 23.156 0.537 -4.398 1 97.62 259 MET A N 1
ATOM 1939 C CA . MET A 1 259 ? 23.797 1.015 -3.176 1 97.62 259 MET A CA 1
ATOM 1940 C C . MET A 1 259 ? 23.438 0.115 -1.995 1 97.62 259 MET A C 1
ATOM 1942 O O . MET A 1 259 ? 24.172 0.082 -1 1 97.62 259 MET A O 1
ATOM 1946 N N . THR A 1 260 ? 22.328 -0.617 -2.055 1 97.94 260 THR A N 1
ATOM 1947 C CA . THR A 1 260 ? 21.797 -1.247 -0.851 1 97.94 260 THR A CA 1
ATOM 1948 C C . THR A 1 260 ? 21.609 -2.746 -1.062 1 97.94 260 THR A C 1
ATOM 1950 O O . THR A 1 260 ? 20.922 -3.408 -0.281 1 97.94 260 THR A O 1
ATOM 1953 N N . ASN A 1 261 ? 22.109 -3.281 -2.104 1 94.75 261 ASN A N 1
ATOM 1954 C CA . ASN A 1 261 ? 21.953 -4.695 -2.438 1 94.75 261 ASN A CA 1
ATOM 1955 C C . ASN A 1 261 ? 20.484 -5.066 -2.652 1 94.75 261 ASN A C 1
ATOM 1957 O O . ASN A 1 261 ? 19.984 -6 -2.023 1 94.75 261 ASN A O 1
ATOM 1961 N N . GLY A 1 262 ? 19.797 -4.223 -3.395 1 96.5 262 GLY A N 1
ATOM 1962 C CA . GLY A 1 262 ? 18.484 -4.668 -3.836 1 96.5 262 GLY A CA 1
ATOM 1963 C C . GLY A 1 262 ? 17.359 -3.754 -3.387 1 96.5 262 GLY A C 1
ATOM 1964 O O . GLY A 1 262 ? 16.188 -4.043 -3.621 1 96.5 262 GLY A O 1
ATOM 1965 N N . GLY A 1 263 ? 17.641 -2.684 -2.676 1 98.44 263 GLY A N 1
ATOM 1966 C CA . GLY A 1 263 ? 16.594 -1.737 -2.293 1 98.44 263 GLY A CA 1
ATOM 1967 C C . GLY A 1 263 ? 16.562 -1.463 -0.801 1 98.44 263 GLY A C 1
ATOM 1968 O O . GLY A 1 263 ? 17.25 -2.131 -0.025 1 98.44 263 GLY A O 1
ATOM 1969 N N . VAL A 1 264 ? 15.812 -0.547 -0.421 1 98.94 264 VAL A N 1
ATOM 1970 C CA . VAL A 1 264 ? 15.727 -0.146 0.979 1 98.94 264 VAL A CA 1
ATOM 1971 C C . VAL A 1 264 ? 14.523 -0.823 1.638 1 98.94 264 VAL A C 1
ATOM 1973 O O . VAL A 1 264 ? 13.562 -1.193 0.96 1 98.94 264 VAL A O 1
ATOM 1976 N N . ASP A 1 265 ? 14.562 -0.968 2.975 1 98.88 265 ASP A N 1
ATOM 1977 C CA . ASP A 1 265 ? 13.445 -1.531 3.729 1 98.88 265 ASP A CA 1
ATOM 1978 C C . ASP A 1 265 ? 12.266 -0.567 3.762 1 98.88 265 ASP A C 1
ATOM 1980 O O . ASP A 1 265 ? 11.109 -0.987 3.643 1 98.88 265 ASP A O 1
ATOM 1984 N N . PHE A 1 266 ? 12.594 0.691 3.949 1 99 266 PHE A N 1
ATOM 1985 C CA . PHE A 1 266 ? 11.562 1.725 4.035 1 99 266 PHE A CA 1
ATOM 1986 C C . PHE A 1 266 ? 11.93 2.922 3.164 1 99 266 PHE A C 1
ATOM 1988 O O . PHE A 1 266 ? 13.086 3.35 3.143 1 99 266 PHE A O 1
ATOM 1995 N N . SER A 1 267 ? 11.031 3.402 2.41 1 99 267 SER A N 1
ATOM 1996 C CA . SER A 1 267 ? 11.18 4.691 1.74 1 99 267 SER A CA 1
ATOM 1997 C C . SER A 1 267 ? 10.07 5.656 2.145 1 99 267 SER A C 1
ATOM 1999 O O . SER A 1 267 ? 8.922 5.246 2.336 1 99 267 SER A O 1
ATOM 2001 N N . LEU A 1 268 ? 10.398 6.883 2.359 1 99 268 LEU A N 1
ATOM 2002 C CA . LEU A 1 268 ? 9.453 7.945 2.691 1 99 268 LEU A CA 1
ATOM 2003 C C . LEU A 1 268 ? 9.516 9.062 1.657 1 99 268 LEU A C 1
ATOM 2005 O O . LEU A 1 268 ? 10.555 9.703 1.479 1 99 268 LEU A O 1
ATOM 2009 N N . GLU A 1 269 ? 8.469 9.32 0.925 1 98.94 269 GLU A N 1
ATOM 2010 C CA . GLU A 1 269 ? 8.367 10.383 -0.073 1 98.94 269 GLU A CA 1
ATOM 2011 C C . GLU A 1 269 ? 7.801 11.664 0.537 1 98.94 269 GLU A C 1
ATOM 2013 O O . GLU A 1 269 ? 6.617 11.727 0.87 1 98.94 269 GLU A O 1
ATOM 2018 N N . CYS A 1 270 ? 8.609 12.664 0.683 1 98.69 270 CYS A N 1
ATOM 2019 C CA . CYS A 1 270 ? 8.242 13.867 1.417 1 98.69 270 CYS A CA 1
ATOM 2020 C C . CYS A 1 270 ? 8.211 15.078 0.495 1 98.69 270 CYS A C 1
ATOM 2022 O O . CYS A 1 270 ? 8.32 16.219 0.956 1 98.69 270 CYS A O 1
ATOM 2024 N N . VAL A 1 271 ? 8.117 14.906 -0.746 1 97.12 271 VAL A N 1
ATOM 2025 C CA . VAL A 1 271 ? 8.125 15.984 -1.729 1 97.12 271 VAL A CA 1
ATOM 2026 C C . VAL A 1 271 ? 6.695 16.328 -2.145 1 97.12 271 VAL A C 1
ATOM 2028 O O . VAL A 1 271 ? 6.348 17.5 -2.303 1 97.12 271 VAL A O 1
ATOM 2031 N N . GLY A 1 272 ? 5.816 15.336 -2.293 1 97 272 GLY A N 1
ATOM 2032 C CA . GLY A 1 272 ? 4.477 15.523 -2.832 1 97 272 GLY A CA 1
ATOM 2033 C C . GLY A 1 272 ? 4.441 15.547 -4.348 1 97 272 GLY A C 1
ATOM 2034 O O . GLY A 1 272 ? 3.736 16.359 -4.945 1 97 272 GLY A O 1
ATOM 2035 N N . ASN A 1 273 ? 5.195 14.734 -4.945 1 97.69 273 ASN A N 1
ATOM 2036 C CA . ASN A 1 273 ? 5.309 14.586 -6.391 1 97.69 273 ASN A CA 1
ATOM 2037 C C . ASN A 1 273 ? 5.098 13.141 -6.824 1 97.69 273 ASN A C 1
ATOM 2039 O O . ASN A 1 273 ? 5.773 12.234 -6.328 1 97.69 273 ASN A O 1
ATOM 2043 N N . VAL A 1 274 ? 4.191 12.938 -7.836 1 98.38 274 VAL A N 1
ATOM 2044 C CA . VAL A 1 274 ? 3.723 11.586 -8.117 1 98.38 274 VAL A CA 1
ATOM 2045 C C . VAL A 1 274 ? 4.832 10.789 -8.805 1 98.38 274 VAL A C 1
ATOM 2047 O O . VAL A 1 274 ? 4.918 9.57 -8.641 1 98.38 274 VAL A O 1
ATOM 2050 N N . ALA A 1 275 ? 5.738 11.406 -9.562 1 98.44 275 ALA A N 1
ATOM 2051 C CA . ALA A 1 275 ? 6.887 10.703 -10.125 1 98.44 275 ALA A CA 1
ATOM 2052 C C . ALA A 1 275 ? 7.844 10.242 -9.031 1 98.44 275 ALA A C 1
ATOM 2054 O O . ALA A 1 275 ? 8.414 9.148 -9.109 1 98.44 275 ALA A O 1
ATOM 2055 N N . VAL A 1 276 ? 8.062 11.094 -8.047 1 98.75 276 VAL A N 1
ATOM 2056 C CA . VAL A 1 276 ? 8.922 10.75 -6.918 1 98.75 276 VAL A CA 1
ATOM 2057 C C . VAL A 1 276 ? 8.266 9.648 -6.086 1 98.75 276 VAL A C 1
ATOM 2059 O O . VAL A 1 276 ? 8.945 8.758 -5.566 1 98.75 276 VAL A O 1
ATOM 2062 N N . MET A 1 277 ? 6.941 9.719 -5.953 1 98.88 277 MET A N 1
ATOM 2063 C CA . MET A 1 277 ? 6.223 8.648 -5.262 1 98.88 277 MET A CA 1
ATOM 2064 C C . MET A 1 277 ? 6.516 7.297 -5.898 1 98.88 277 MET A C 1
ATOM 2066 O O . MET A 1 277 ? 6.797 6.324 -5.199 1 98.88 277 MET A O 1
ATOM 2070 N N . ARG A 1 278 ? 6.453 7.23 -7.203 1 98.81 278 ARG A N 1
ATOM 2071 C CA . ARG A 1 278 ? 6.77 5.996 -7.914 1 98.81 278 ARG A CA 1
ATOM 2072 C C . ARG A 1 278 ? 8.211 5.57 -7.656 1 98.81 278 ARG A C 1
ATOM 2074 O O . ARG A 1 278 ? 8.477 4.402 -7.363 1 98.81 278 ARG A O 1
ATOM 2081 N N . SER A 1 279 ? 9.125 6.508 -7.762 1 98.81 279 SER A N 1
ATOM 2082 C CA . SER A 1 279 ? 10.539 6.215 -7.559 1 98.81 279 SER A CA 1
ATOM 2083 C C . SER A 1 279 ? 10.789 5.66 -6.156 1 98.81 279 SER A C 1
ATOM 2085 O O . SER A 1 279 ? 11.602 4.75 -5.98 1 98.81 279 SER A O 1
ATOM 2087 N N . ALA A 1 280 ? 10.133 6.258 -5.195 1 98.94 280 ALA A N 1
ATOM 2088 C CA . ALA A 1 280 ? 10.281 5.801 -3.814 1 98.94 280 ALA A CA 1
ATOM 2089 C C . ALA A 1 280 ? 9.797 4.359 -3.656 1 98.94 280 ALA A C 1
ATOM 2091 O O . ALA A 1 280 ? 10.469 3.541 -3.025 1 98.94 280 ALA A O 1
ATOM 2092 N N . LEU A 1 281 ? 8.656 4.043 -4.207 1 98.94 281 LEU A N 1
ATOM 2093 C CA . LEU A 1 281 ? 8.141 2.68 -4.172 1 98.94 281 LEU A CA 1
ATOM 2094 C C . LEU A 1 281 ? 9.117 1.711 -4.832 1 98.94 281 LEU A C 1
ATOM 2096 O O . LEU A 1 281 ? 9.445 0.673 -4.258 1 98.94 281 LEU A O 1
ATOM 2100 N N . GLU A 1 282 ? 9.562 2.08 -5.996 1 98.75 282 GLU A N 1
ATOM 2101 C CA . GLU A 1 282 ? 10.438 1.217 -6.785 1 98.75 282 GLU A CA 1
ATOM 2102 C C . GLU A 1 282 ? 11.805 1.06 -6.129 1 98.75 282 GLU A C 1
ATOM 2104 O O . GLU A 1 282 ? 12.578 0.171 -6.492 1 98.75 282 GLU A O 1
ATOM 2109 N N . SER A 1 283 ? 12.133 1.92 -5.176 1 98.94 283 SER A N 1
ATOM 2110 C CA . SER A 1 283 ? 13.422 1.88 -4.488 1 98.94 283 SER A CA 1
ATOM 2111 C C . SER A 1 283 ? 13.406 0.885 -3.334 1 98.94 283 SER A C 1
ATOM 2113 O O . SER A 1 283 ? 14.453 0.551 -2.775 1 98.94 283 SER A O 1
ATOM 2115 N N . CYS A 1 284 ? 12.273 0.444 -2.949 1 98.88 284 CYS A N 1
ATOM 2116 C CA . CYS A 1 284 ? 12.148 -0.497 -1.843 1 98.88 284 CYS A CA 1
ATOM 2117 C C . CYS A 1 284 ? 12.562 -1.901 -2.271 1 98.88 284 CYS A C 1
ATOM 2119 O O . CYS A 1 284 ? 12.43 -2.26 -3.443 1 98.88 284 CYS A O 1
ATOM 2121 N N . VAL A 1 285 ? 13.023 -2.637 -1.332 1 98.19 285 VAL A N 1
ATOM 2122 C CA . VAL A 1 285 ? 13.391 -4.023 -1.594 1 98.19 285 VAL A CA 1
ATOM 2123 C C . VAL A 1 285 ? 12.141 -4.84 -1.914 1 98.19 285 VAL A C 1
ATOM 2125 O O . VAL A 1 285 ? 11.102 -4.66 -1.285 1 98.19 285 VAL A O 1
ATOM 2128 N N . LYS A 1 286 ? 12.234 -5.703 -2.93 1 95.81 286 LYS A N 1
ATOM 2129 C CA . LYS A 1 286 ? 11.172 -6.672 -3.186 1 95.81 286 LYS A CA 1
ATOM 2130 C C . LYS A 1 2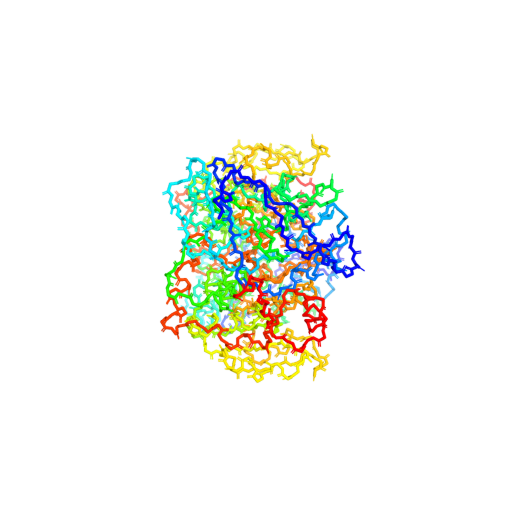86 ? 10.93 -7.559 -1.968 1 95.81 286 LYS A C 1
ATOM 2132 O O . LYS A 1 286 ? 11.859 -7.859 -1.219 1 95.81 286 LYS A O 1
ATOM 2137 N N . GLY A 1 287 ? 9.742 -8.016 -1.818 1 96.38 287 GLY A N 1
ATOM 2138 C CA . GLY A 1 287 ? 9.453 -8.961 -0.755 1 96.38 287 GLY A CA 1
ATOM 2139 C C . GLY A 1 287 ? 8.828 -8.312 0.466 1 96.38 287 GLY A C 1
ATOM 2140 O O . GLY A 1 287 ? 7.789 -8.766 0.956 1 96.38 287 GLY A O 1
ATOM 2141 N N . TRP A 1 288 ? 9.531 -7.164 0.907 1 98.19 288 TRP A N 1
ATOM 2142 C CA . TRP A 1 288 ? 8.969 -6.668 2.162 1 98.19 288 TRP A CA 1
ATOM 2143 C C . TRP A 1 288 ? 9.062 -5.148 2.236 1 98.19 288 TRP A C 1
ATOM 2145 O O . TRP A 1 288 ? 8.617 -4.539 3.213 1 98.19 288 TRP A O 1
ATOM 2155 N N . GLY A 1 289 ? 9.641 -4.457 1.286 1 98.75 289 GLY A N 1
ATOM 2156 C CA . GLY A 1 289 ? 9.82 -3.016 1.354 1 98.75 289 GLY A CA 1
ATOM 2157 C C . GLY A 1 289 ? 8.516 -2.262 1.572 1 98.75 289 GLY A C 1
ATOM 2158 O O . GLY A 1 289 ? 7.48 -2.635 1.021 1 98.75 289 GLY A O 1
ATOM 2159 N N . VAL A 1 290 ? 8.578 -1.163 2.357 1 98.94 290 VAL A N 1
ATOM 2160 C CA . VAL A 1 290 ? 7.422 -0.319 2.637 1 98.94 290 VAL A CA 1
ATOM 2161 C C . VAL A 1 290 ? 7.699 1.108 2.168 1 98.94 290 VAL A C 1
ATOM 2163 O O . VAL A 1 290 ? 8.688 1.719 2.572 1 98.94 290 VAL A O 1
ATOM 2166 N N . SER A 1 291 ? 6.898 1.573 1.288 1 98.94 291 SER A N 1
ATOM 2167 C CA . SER A 1 291 ? 6.992 2.953 0.824 1 98.94 291 SER A CA 1
ATOM 2168 C C . SER A 1 291 ? 5.84 3.795 1.361 1 98.94 291 SER A C 1
ATOM 2170 O O . SER A 1 291 ? 4.676 3.402 1.259 1 98.94 291 SER A O 1
ATOM 2172 N N . VAL A 1 292 ? 6.133 4.953 1.913 1 98.94 292 VAL A N 1
ATOM 2173 C CA . VAL A 1 292 ? 5.129 5.797 2.551 1 98.94 292 VAL A CA 1
ATOM 2174 C C . VAL A 1 292 ? 5.051 7.141 1.831 1 98.94 292 VAL A C 1
ATOM 2176 O O . VAL A 1 292 ? 6.059 7.836 1.688 1 98.94 292 VAL A O 1
ATOM 2179 N N . LEU A 1 293 ? 3.857 7.48 1.376 1 98.94 293 LEU A N 1
ATOM 2180 C CA . LEU A 1 293 ? 3.59 8.828 0.881 1 98.94 293 LEU A CA 1
ATOM 2181 C C . LEU A 1 293 ? 3.371 9.797 2.037 1 98.94 293 LEU A C 1
ATOM 2183 O O . LEU A 1 293 ? 2.41 9.656 2.797 1 98.94 293 LEU A O 1
ATOM 2187 N N . VAL A 1 294 ? 4.215 10.789 2.123 1 98.69 294 VAL A N 1
ATOM 2188 C CA . VAL A 1 294 ? 4.074 11.797 3.166 1 98.69 294 VAL A CA 1
ATOM 2189 C C . VAL A 1 294 ? 3.75 13.148 2.533 1 98.69 294 VAL A C 1
ATOM 2191 O O . VAL A 1 294 ? 2.924 13.906 3.055 1 98.69 294 VAL A O 1
ATOM 2194 N N . GLY A 1 295 ? 4.41 13.477 1.45 1 97.38 295 GLY A N 1
ATOM 2195 C CA . GLY A 1 295 ? 4.133 14.711 0.735 1 97.38 295 GLY A CA 1
ATOM 2196 C C . GLY A 1 295 ? 2.742 14.75 0.127 1 97.38 295 GLY A C 1
ATOM 2197 O O . GLY A 1 295 ? 2.248 13.734 -0.368 1 97.38 295 GLY A O 1
ATOM 2198 N N . TRP A 1 296 ? 2.178 15.93 0.046 1 94.38 296 TRP A N 1
ATOM 2199 C CA . TRP A 1 296 ? 0.79 16.094 -0.373 1 94.38 296 TRP A CA 1
ATOM 2200 C C . TRP A 1 296 ? 0.711 16.594 -1.812 1 94.38 296 TRP A C 1
ATOM 2202 O O . TRP A 1 296 ? 1.505 17.438 -2.227 1 94.38 296 TRP A O 1
ATOM 2212 N N . THR A 1 297 ? -0.173 16.047 -2.598 1 94.38 297 THR A N 1
ATOM 2213 C CA . THR A 1 297 ? -0.655 16.609 -3.855 1 94.38 297 THR A CA 1
ATOM 2214 C C . THR A 1 297 ? -2.027 16.031 -4.211 1 94.38 297 THR A C 1
ATOM 2216 O O . THR A 1 297 ? -2.34 14.891 -3.865 1 94.38 297 THR A O 1
ATOM 2219 N N . ASP A 1 298 ? -2.867 16.75 -4.75 1 90.94 298 ASP A N 1
ATOM 2220 C CA . ASP A 1 298 ? -4.148 16.25 -5.242 1 90.94 298 ASP A CA 1
ATOM 2221 C C . ASP A 1 298 ? -4.328 16.578 -6.727 1 90.94 298 ASP A C 1
ATOM 2223 O O . ASP A 1 298 ? -5.449 16.547 -7.238 1 90.94 298 ASP A O 1
ATOM 2227 N N . MET A 1 299 ? -3.258 16.906 -7.418 1 92.38 299 MET A N 1
ATOM 2228 C CA . MET A 1 299 ? -3.322 17.375 -8.797 1 92.38 299 MET A CA 1
ATOM 2229 C C . MET A 1 299 ? -3.275 16.203 -9.773 1 92.38 299 MET A C 1
ATOM 2231 O O . MET A 1 299 ? -3.857 16.281 -10.859 1 92.38 299 MET A O 1
ATOM 2235 N N . ASP A 1 300 ? -2.59 15.18 -9.391 1 95.5 300 ASP A N 1
ATOM 2236 C CA . ASP A 1 300 ? -2.355 14.07 -10.312 1 95.5 300 ASP A CA 1
ATOM 2237 C C . ASP A 1 300 ? -2.465 12.727 -9.594 1 95.5 300 ASP A C 1
ATOM 2239 O O . ASP A 1 300 ? -2.4 12.672 -8.359 1 95.5 300 ASP A O 1
ATOM 2243 N N . ASP A 1 301 ? -2.637 11.656 -10.414 1 98.19 301 ASP A N 1
ATOM 2244 C CA . ASP A 1 301 ? -2.576 10.297 -9.891 1 98.19 301 ASP A CA 1
ATOM 2245 C C . ASP A 1 301 ? -1.135 9.797 -9.82 1 98.19 301 ASP A C 1
ATOM 2247 O O . ASP A 1 301 ? -0.321 10.109 -10.688 1 98.19 301 ASP A O 1
ATOM 2251 N N . PHE A 1 302 ? -0.824 9.078 -8.75 1 98.75 302 PHE A N 1
ATOM 2252 C CA . PHE A 1 302 ? 0.379 8.258 -8.844 1 98.75 302 PHE A CA 1
ATOM 2253 C C . PHE A 1 302 ? 0.131 7.023 -9.695 1 98.75 302 PHE A C 1
ATOM 2255 O O . PHE A 1 302 ? -1.018 6.691 -10.008 1 98.75 302 PHE A O 1
ATOM 2262 N N . ALA A 1 303 ? 1.193 6.371 -10.148 1 98.69 303 ALA A N 1
ATOM 2263 C CA . ALA A 1 303 ? 1.1 5.164 -10.969 1 98.69 303 ALA A CA 1
ATOM 2264 C C . ALA A 1 303 ? 2.326 4.277 -10.773 1 98.69 303 ALA A C 1
ATOM 2266 O O . ALA A 1 303 ? 3.418 4.77 -10.484 1 98.69 303 ALA A O 1
ATOM 2267 N N . ALA A 1 304 ? 2.145 3.02 -10.867 1 98.5 304 ALA A N 1
ATOM 2268 C CA . ALA A 1 304 ? 3.227 2.039 -10.844 1 98.5 304 ALA A CA 1
ATOM 2269 C C . ALA A 1 304 ? 2.799 0.737 -11.516 1 98.5 304 ALA A C 1
ATOM 2271 O O . ALA A 1 304 ? 1.607 0.502 -11.727 1 98.5 304 ALA A O 1
ATOM 2272 N N . ARG A 1 305 ? 3.764 -0.076 -11.891 1 97.44 305 ARG A N 1
ATOM 2273 C CA . ARG A 1 305 ? 3.455 -1.403 -12.414 1 97.44 305 ARG A CA 1
ATOM 2274 C C . ARG A 1 305 ? 2.953 -2.326 -11.305 1 97.44 305 ARG A C 1
ATOM 2276 O O . ARG A 1 305 ? 3.514 -2.35 -10.211 1 97.44 305 ARG A O 1
ATOM 2283 N N . PRO A 1 306 ? 1.92 -3.17 -11.578 1 97.5 306 PRO A N 1
ATOM 2284 C CA . PRO A 1 306 ? 1.342 -4.035 -10.547 1 97.5 306 PRO A CA 1
ATOM 2285 C C . PRO A 1 306 ? 2.381 -4.941 -9.891 1 97.5 306 PRO A C 1
ATOM 2287 O O . PRO A 1 306 ? 2.268 -5.246 -8.695 1 97.5 306 PRO A O 1
ATOM 2290 N N . ILE A 1 307 ? 3.439 -5.305 -10.594 1 96.44 307 ILE A N 1
ATOM 2291 C CA . ILE A 1 307 ? 4.438 -6.23 -10.078 1 96.44 307 ILE A CA 1
ATOM 2292 C C . ILE A 1 307 ? 5.133 -5.617 -8.859 1 96.44 307 ILE A C 1
ATOM 2294 O O . ILE A 1 307 ? 5.617 -6.336 -7.984 1 96.44 307 ILE A O 1
ATOM 2298 N N . GLN A 1 308 ? 5.199 -4.266 -8.734 1 97.81 308 GLN A N 1
ATOM 2299 C CA . GLN A 1 308 ? 5.836 -3.604 -7.605 1 97.81 308 GLN A CA 1
ATOM 2300 C C . GLN A 1 308 ? 5.172 -4 -6.289 1 97.81 308 GLN A C 1
ATOM 2302 O O . GLN A 1 308 ? 5.844 -4.129 -5.262 1 97.81 308 GLN A O 1
ATOM 2307 N N . LEU A 1 309 ? 3.842 -4.191 -6.328 1 98.62 309 LEU A N 1
ATOM 2308 C CA . LEU A 1 309 ? 3.115 -4.617 -5.137 1 98.62 309 LEU A CA 1
ATOM 2309 C C . LEU A 1 309 ? 3.018 -6.137 -5.074 1 98.62 309 LEU A C 1
ATOM 2311 O O . LEU A 1 309 ? 3.213 -6.734 -4.012 1 98.62 309 LEU A O 1
ATOM 2315 N N . ILE A 1 310 ? 2.746 -6.805 -6.164 1 97.56 310 ILE A N 1
ATOM 2316 C CA . ILE A 1 310 ? 2.566 -8.25 -6.207 1 97.56 310 ILE A CA 1
ATOM 2317 C C . ILE A 1 310 ? 3.836 -8.945 -5.711 1 97.56 310 ILE A C 1
ATOM 2319 O O . ILE A 1 310 ? 3.766 -9.984 -5.051 1 97.56 310 ILE A O 1
ATOM 2323 N N . ALA A 1 311 ? 4.98 -8.273 -5.898 1 95.62 311 ALA A N 1
ATOM 2324 C CA . ALA A 1 311 ? 6.266 -8.836 -5.5 1 95.62 311 ALA A CA 1
ATOM 2325 C C . ALA A 1 311 ? 6.551 -8.562 -4.023 1 95.62 311 ALA A C 1
ATOM 2327 O O . ALA A 1 311 ? 7.652 -8.828 -3.539 1 95.62 311 ALA A O 1
ATOM 2328 N N . GLY A 1 312 ? 5.637 -7.953 -3.361 1 97.62 312 GLY A N 1
ATOM 2329 C CA . GLY A 1 312 ? 5.75 -7.98 -1.912 1 97.62 312 GLY A CA 1
ATOM 2330 C C . GLY A 1 312 ? 5.949 -6.605 -1.302 1 97.62 312 GLY A C 1
ATOM 2331 O O . GLY A 1 312 ? 5.953 -6.457 -0.078 1 97.62 312 GLY A O 1
ATOM 2332 N N . ARG A 1 313 ? 6.16 -5.555 -2.127 1 98.62 313 ARG A N 1
ATOM 2333 C CA . ARG A 1 313 ? 6.219 -4.207 -1.568 1 98.62 313 ARG A CA 1
ATOM 2334 C C . ARG A 1 313 ? 4.848 -3.76 -1.073 1 98.62 313 ARG A C 1
ATOM 2336 O O . ARG A 1 313 ? 3.822 -4.176 -1.612 1 98.62 313 ARG A O 1
ATOM 2343 N N . THR A 1 314 ? 4.848 -2.932 -0.06 1 98.94 314 THR A N 1
ATOM 2344 C CA . THR A 1 314 ? 3.633 -2.338 0.483 1 98.94 314 THR A CA 1
ATOM 2345 C C . THR A 1 314 ? 3.633 -0.825 0.284 1 98.94 314 THR A C 1
ATOM 2347 O O . THR A 1 314 ? 4.656 -0.167 0.487 1 98.94 314 THR A O 1
ATOM 2350 N N . TRP A 1 315 ? 2.586 -0.322 -0.162 1 98.94 315 TRP A N 1
ATOM 2351 C CA . TRP A 1 315 ? 2.439 1.115 -0.367 1 98.94 315 TRP A CA 1
ATOM 2352 C C . TRP A 1 315 ? 1.424 1.704 0.606 1 98.94 315 TRP A C 1
ATOM 2354 O O . TRP A 1 315 ? 0.288 1.23 0.69 1 98.94 315 TRP A O 1
ATOM 2364 N N . LYS A 1 316 ? 1.827 2.746 1.357 1 98.69 316 LYS A N 1
ATOM 2365 C CA . LYS A 1 316 ? 1.021 3.428 2.365 1 98.69 316 LYS A CA 1
ATOM 2366 C C . LYS A 1 316 ? 1.091 4.941 2.195 1 98.69 316 LYS A C 1
ATOM 2368 O O . LYS A 1 316 ? 1.849 5.445 1.361 1 98.69 316 LYS A O 1
ATOM 2373 N N . GLY A 1 317 ? 0.32 5.559 2.961 1 98.62 317 GLY A N 1
ATOM 2374 C CA . GLY A 1 317 ? 0.401 6.996 3.166 1 98.62 317 GLY A CA 1
ATOM 2375 C C . GLY A 1 317 ? 0.271 7.402 4.621 1 98.62 317 GLY A C 1
ATOM 2376 O O . GLY A 1 317 ? -0.125 6.59 5.461 1 98.62 317 GLY A O 1
ATOM 2377 N N . SER A 1 318 ? 0.655 8.594 4.855 1 98.31 318 SER A N 1
ATOM 2378 C CA . SER A 1 318 ? 0.657 9.055 6.242 1 98.31 318 SER A CA 1
ATOM 2379 C C . SER A 1 318 ? 0.04 10.445 6.359 1 98.31 318 SER A C 1
ATOM 2381 O O . SER A 1 318 ? 0.45 11.375 5.66 1 98.31 318 SER A O 1
ATOM 2383 N N . LEU A 1 319 ? -0.937 10.562 7.176 1 97.12 319 LEU A N 1
ATOM 2384 C CA . LEU A 1 319 ? -1.501 11.852 7.543 1 97.12 319 LEU A CA 1
ATOM 2385 C C . LEU A 1 319 ? -1.124 12.227 8.977 1 97.12 319 LEU A C 1
ATOM 2387 O O . LEU A 1 319 ? -1.373 11.453 9.906 1 97.12 319 LEU A O 1
ATOM 2391 N N . PHE A 1 320 ? -0.463 13.367 9.102 1 97.81 320 PHE A N 1
ATOM 2392 C CA . PHE A 1 320 ? -0.011 13.914 10.375 1 97.81 320 PHE A CA 1
ATOM 2393 C C . PHE A 1 320 ? 0.911 12.922 11.086 1 97.81 320 PHE A C 1
ATOM 2395 O O . PHE A 1 320 ? 0.884 12.82 12.312 1 97.81 320 PHE A O 1
ATOM 2402 N N . GLY A 1 321 ? 1.574 12.039 10.297 1 98.31 321 GLY A N 1
ATOM 2403 C CA . GLY A 1 321 ? 2.541 11.086 10.828 1 98.31 321 GLY A CA 1
ATOM 2404 C C . GLY A 1 321 ? 1.897 9.914 11.539 1 98.31 321 GLY A C 1
ATOM 2405 O O . GLY A 1 321 ? 2.576 9.156 12.234 1 98.31 321 GLY A O 1
ATOM 2406 N N . GLY A 1 322 ? 0.592 9.82 11.477 1 98.19 322 GLY A N 1
ATOM 2407 C CA . GLY A 1 322 ? -0.1 8.734 12.148 1 98.19 322 GLY A CA 1
ATOM 2408 C C . GLY A 1 322 ? -0.337 9 13.625 1 98.19 322 GLY A C 1
ATOM 2409 O O . GLY A 1 322 ? -0.777 8.109 14.359 1 98.19 322 GLY A O 1
ATOM 2410 N N . PHE A 1 323 ? -0.08 10.18 14.07 1 98.25 323 PHE A N 1
ATOM 2411 C CA . PHE A 1 323 ? -0.325 10.523 15.469 1 98.25 323 PHE A CA 1
ATOM 2412 C C . PHE A 1 323 ? -1.802 10.82 15.703 1 98.25 323 PHE A C 1
ATOM 2414 O O . PHE A 1 323 ? -2.404 11.609 14.969 1 98.25 323 PHE A O 1
ATOM 2421 N N . LYS A 1 324 ? -2.406 10.117 16.672 1 97.56 324 LYS A N 1
ATOM 2422 C CA . LYS A 1 324 ? -3.627 10.711 17.203 1 97.56 324 LYS A CA 1
ATOM 2423 C C . LYS A 1 324 ? -3.348 12.078 17.844 1 97.56 324 LYS A C 1
ATOM 2425 O O . LYS A 1 324 ? -2.6 12.172 18.812 1 97.56 324 LYS A O 1
ATOM 2430 N N . SER A 1 325 ? -3.885 13.016 17.312 1 96.81 325 SER A N 1
ATOM 2431 C CA . SER A 1 325 ? -3.4 14.391 17.453 1 96.81 325 SER A CA 1
ATOM 2432 C C . SER A 1 325 ? -3.426 14.836 18.922 1 96.81 325 SER A C 1
ATOM 2434 O O . SER A 1 325 ? -2.395 15.227 19.469 1 96.81 325 SER A O 1
ATOM 2436 N N . LYS A 1 326 ? -4.555 14.773 19.625 1 97.56 326 LYS A N 1
ATOM 2437 C CA . LYS A 1 326 ? -4.691 15.32 20.969 1 97.56 326 LYS A CA 1
ATOM 2438 C C . LYS A 1 326 ? -3.863 14.516 21.969 1 97.56 326 LYS A C 1
ATOM 2440 O O . LYS A 1 326 ? -3.318 15.078 22.922 1 97.56 326 LYS A O 1
ATOM 2445 N N . ASP A 1 327 ? -3.779 13.211 21.703 1 97.44 327 ASP A N 1
ATOM 2446 C CA . ASP A 1 327 ? -2.977 12.352 22.562 1 97.44 327 ASP A CA 1
ATOM 2447 C C . ASP A 1 327 ? -1.491 12.469 22.234 1 97.44 327 ASP A C 1
ATOM 2449 O O . ASP A 1 327 ? -0.645 12.453 23.125 1 97.44 327 ASP A O 1
ATOM 2453 N N . GLY A 1 328 ? -1.176 12.602 21.016 1 98.25 328 GLY A N 1
ATOM 2454 C CA . GLY A 1 328 ? 0.191 12.477 20.531 1 98.25 328 GLY A CA 1
ATOM 2455 C C . GLY A 1 328 ? 0.982 13.766 20.656 1 98.25 328 GLY A C 1
ATOM 2456 O O . GLY A 1 328 ? 2.166 13.742 21 1 98.25 328 GLY A O 1
ATOM 2457 N N . VAL A 1 329 ? 0.408 14.922 20.422 1 98.69 329 VAL A N 1
ATOM 2458 C CA . VAL A 1 329 ? 1.137 16.172 20.328 1 98.69 329 VAL A CA 1
ATOM 2459 C C . VAL A 1 329 ? 1.7 16.562 21.703 1 98.69 329 VAL A C 1
ATOM 2461 O O . VAL A 1 329 ? 2.869 16.922 21.812 1 98.69 329 VAL A O 1
ATOM 2464 N N . PRO A 1 330 ? 0.912 16.453 22.797 1 98.75 330 PRO A N 1
ATOM 2465 C CA . PRO A 1 330 ? 1.51 16.75 24.109 1 98.75 330 PRO A CA 1
ATOM 2466 C C . PRO A 1 330 ? 2.701 15.844 24.422 1 98.75 330 PRO A C 1
ATOM 2468 O O . PRO A 1 330 ? 3.678 16.297 25.031 1 98.75 330 PRO A O 1
ATOM 2471 N N . LYS A 1 331 ? 2.602 14.602 23.984 1 98.62 331 LYS A N 1
ATOM 2472 C CA . LYS A 1 331 ? 3.73 13.703 24.188 1 98.62 331 LYS A CA 1
ATOM 2473 C C . LYS A 1 331 ? 4.953 14.164 23.406 1 98.62 331 LYS A C 1
ATOM 2475 O O . LYS A 1 331 ? 6.078 14.109 23.906 1 98.62 331 LYS A O 1
ATOM 2480 N N . LEU A 1 332 ? 4.758 14.625 22.25 1 98.75 332 LEU A N 1
ATOM 2481 C CA . LEU A 1 332 ? 5.848 15.141 21.422 1 98.75 332 LEU A CA 1
ATOM 2482 C C . LEU A 1 332 ? 6.477 16.375 22.062 1 98.75 332 LEU A C 1
ATOM 2484 O O . LEU A 1 332 ? 7.695 16.547 22.031 1 98.75 332 LEU A O 1
ATOM 2488 N N . VAL A 1 333 ? 5.645 17.219 22.609 1 98.81 333 VAL A N 1
ATOM 2489 C CA . VAL A 1 333 ? 6.145 18.406 23.312 1 98.81 333 VAL A CA 1
ATOM 2490 C C . VAL A 1 333 ? 7.043 17.969 24.469 1 98.81 333 VAL A C 1
ATOM 2492 O O . VAL A 1 333 ? 8.133 18.531 24.656 1 98.81 333 VAL A O 1
ATOM 2495 N N . ASN A 1 334 ? 6.578 17 25.219 1 98.75 334 ASN A N 1
ATOM 2496 C CA . ASN A 1 334 ? 7.383 16.484 26.328 1 98.75 334 ASN A CA 1
ATOM 2497 C C . ASN A 1 334 ? 8.703 15.891 25.828 1 98.75 334 ASN A C 1
ATOM 2499 O O . ASN A 1 334 ? 9.742 16.078 26.469 1 98.75 334 ASN A O 1
ATOM 2503 N N . GLU A 1 335 ? 8.672 15.211 24.734 1 98.44 335 GLU A N 1
ATOM 2504 C CA . GLU A 1 335 ? 9.891 14.641 24.172 1 98.44 335 GLU A CA 1
ATOM 2505 C C . GLU A 1 335 ? 10.867 15.734 23.75 1 98.44 335 GLU A C 1
ATOM 2507 O O . GLU A 1 335 ? 12.086 15.57 23.891 1 98.44 335 GLU A O 1
ATOM 2512 N N . TYR A 1 336 ? 10.359 16.75 23.219 1 98.62 336 TYR A N 1
ATOM 2513 C CA . TYR A 1 336 ? 11.219 17.891 22.906 1 98.62 336 TYR A CA 1
ATOM 2514 C C . TYR A 1 336 ? 11.852 18.453 24.172 1 98.62 336 TYR A C 1
ATOM 2516 O O . TYR A 1 336 ? 13.062 18.703 24.203 1 98.62 336 TYR A O 1
ATOM 2524 N N . LEU A 1 337 ? 11.039 18.672 25.172 1 98.5 337 LEU A N 1
ATOM 2525 C CA . LEU A 1 337 ? 11.539 19.203 26.438 1 98.5 337 LEU A CA 1
ATOM 2526 C C . LEU A 1 337 ? 12.602 18.297 27.031 1 98.5 337 LEU A C 1
ATOM 2528 O O . LEU A 1 337 ? 13.516 18.75 27.719 1 98.5 337 LEU A O 1
ATOM 2532 N N . GLU A 1 338 ? 12.508 17.031 26.688 1 98.19 338 GLU A N 1
ATOM 2533 C CA . GLU A 1 338 ? 13.469 16.031 27.172 1 98.19 338 GLU A CA 1
ATOM 2534 C C . GLU A 1 338 ? 14.641 15.891 26.203 1 98.19 338 GLU A C 1
ATOM 2536 O O . GLU A 1 338 ? 15.508 15.039 26.391 1 98.19 338 GLU A O 1
ATOM 2541 N N . LYS A 1 339 ? 14.633 16.594 25.109 1 97.38 339 LYS A N 1
ATOM 2542 C CA . LYS A 1 339 ? 15.711 16.688 24.125 1 97.38 339 LYS A CA 1
ATOM 2543 C C . LYS A 1 339 ? 15.781 15.414 23.281 1 97.38 339 LYS A C 1
ATOM 2545 O O . LYS A 1 339 ? 16.828 15.094 22.719 1 97.38 339 LYS A O 1
ATOM 2550 N N . LYS A 1 340 ? 14.664 14.773 23.234 1 97.06 340 LYS A N 1
ATOM 2551 C CA . LYS A 1 340 ? 14.586 13.57 22.406 1 97.06 340 LYS A CA 1
ATOM 2552 C C . LYS A 1 340 ? 14.188 13.906 20.969 1 97.06 340 LYS A C 1
ATOM 2554 O O . LYS A 1 340 ? 14.469 13.141 20.047 1 97.06 340 LYS A O 1
ATOM 2559 N N . VAL A 1 341 ? 13.523 14.984 20.812 1 97.75 341 VAL A N 1
ATOM 2560 C CA . VAL A 1 341 ? 13.102 15.492 19.516 1 97.75 341 VAL A CA 1
ATOM 2561 C C . VAL A 1 341 ? 13.688 16.875 19.281 1 97.75 341 VAL A C 1
ATOM 2563 O O . VAL A 1 341 ? 13.633 17.734 20.172 1 97.75 341 VAL A O 1
ATOM 2566 N N . LYS A 1 342 ? 14.281 17.047 18.141 1 98.31 342 LYS A N 1
ATOM 2567 C CA . LYS A 1 342 ? 14.859 18.328 17.781 1 98.31 342 LYS A CA 1
ATOM 2568 C C . LYS A 1 342 ? 13.82 19.266 17.172 1 98.31 342 LYS A C 1
ATOM 2570 O O . LYS A 1 342 ? 13.078 18.859 16.266 1 98.31 342 LYS A O 1
ATOM 2575 N N . LEU A 1 343 ? 13.75 20.469 17.641 1 98.5 343 LEU A N 1
ATOM 2576 C CA . LEU A 1 343 ? 12.891 21.469 17.031 1 98.5 343 LEU A CA 1
ATOM 2577 C C . LEU A 1 343 ? 13.695 22.719 16.688 1 98.5 343 LEU A C 1
ATOM 2579 O O . LEU A 1 343 ? 13.453 23.344 15.648 1 98.5 343 LEU A O 1
ATOM 2583 N N . ASP A 1 344 ? 14.648 23.047 17.516 1 98.19 344 ASP A N 1
ATOM 2584 C CA . ASP A 1 344 ? 15.438 24.266 17.312 1 98.19 344 ASP A CA 1
ATOM 2585 C C . ASP A 1 344 ? 16.156 24.234 15.969 1 98.19 344 ASP A C 1
ATOM 2587 O O . ASP A 1 344 ? 16.219 25.266 15.289 1 98.19 344 ASP A O 1
ATOM 2591 N N . GLU A 1 345 ? 16.625 23.094 15.609 1 97.62 345 GLU A N 1
ATOM 2592 C CA . GLU A 1 345 ? 17.422 22.906 14.398 1 97.62 345 GLU A CA 1
ATOM 2593 C C . GLU A 1 345 ? 16.594 23.125 13.141 1 97.62 345 GLU A C 1
ATOM 2595 O O . GLU A 1 345 ? 17.125 23.328 12.055 1 97.62 345 GLU A O 1
ATOM 2600 N N . PHE A 1 346 ? 15.234 23.109 13.273 1 98 346 PHE A N 1
ATOM 2601 C CA . PHE A 1 346 ? 14.352 23.328 12.133 1 98 346 PHE A CA 1
ATOM 2602 C C . PHE A 1 346 ? 14.164 24.828 11.875 1 98 346 PHE A C 1
ATOM 2604 O O . PHE A 1 346 ? 13.812 25.219 10.766 1 98 346 PHE A O 1
ATOM 2611 N N . VAL A 1 347 ? 14.281 25.641 12.914 1 97.56 347 VAL A N 1
ATOM 2612 C CA . VAL A 1 347 ? 13.992 27.062 12.812 1 97.56 347 VAL A CA 1
ATOM 2613 C C . VAL A 1 347 ? 15.164 27.797 12.156 1 97.56 347 VAL A C 1
ATOM 2615 O O . VAL A 1 347 ? 16.219 27.969 12.781 1 97.56 347 VAL A O 1
ATOM 2618 N N . THR A 1 348 ? 14.945 28.25 10.977 1 96.62 348 THR A N 1
ATOM 2619 C CA . THR A 1 348 ? 16.016 28.953 10.266 1 96.62 348 THR A CA 1
ATOM 2620 C C . THR A 1 348 ? 15.781 30.453 10.266 1 96.62 348 THR A C 1
ATOM 2622 O O . THR A 1 348 ? 16.719 31.234 10.094 1 96.62 348 THR 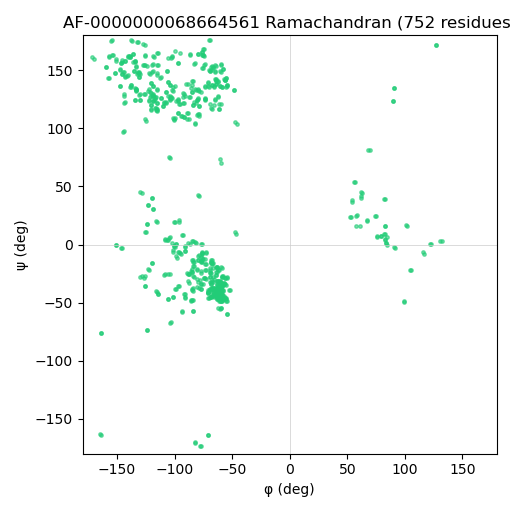A O 1
ATOM 2625 N N . HIS A 1 349 ? 14.523 30.891 10.391 1 97.62 349 HIS A N 1
ATOM 2626 C CA . HIS A 1 349 ? 14.18 32.312 10.375 1 97.62 349 HIS A CA 1
ATOM 2627 C C . HIS A 1 349 ? 13.133 32.625 11.445 1 97.62 349 HIS A C 1
ATOM 2629 O O . HIS A 1 349 ? 12.211 31.828 11.664 1 97.62 349 HIS A O 1
ATOM 2635 N N . ASN A 1 350 ? 13.305 33.656 12.109 1 97.81 350 ASN A N 1
ATOM 2636 C CA . ASN A 1 350 ? 12.312 34.281 12.992 1 97.81 350 ASN A CA 1
ATOM 2637 C C . ASN A 1 350 ? 11.805 35.594 12.43 1 97.81 350 ASN A C 1
ATOM 2639 O O . ASN A 1 350 ? 12.586 36.531 12.203 1 97.81 350 ASN A O 1
ATOM 2643 N N . MET A 1 351 ? 10.562 35.656 12.195 1 97.75 351 MET A N 1
ATOM 2644 C CA . MET A 1 351 ? 9.938 36.812 11.547 1 97.75 351 MET A CA 1
ATOM 2645 C C . MET A 1 351 ? 8.633 37.156 12.234 1 97.75 351 MET A C 1
ATOM 2647 O O . MET A 1 351 ? 8.227 36.531 13.203 1 97.75 351 MET A O 1
ATOM 2651 N N . THR A 1 352 ? 8.047 38.281 11.742 1 97.88 352 THR A N 1
ATOM 2652 C CA . THR A 1 352 ? 6.75 38.719 12.281 1 97.88 352 THR A CA 1
ATOM 2653 C C . THR A 1 352 ? 5.629 38.344 11.312 1 97.88 352 THR A C 1
ATOM 2655 O O . THR A 1 352 ? 5.879 38.062 10.141 1 97.88 352 THR A O 1
ATOM 2658 N N . LEU A 1 353 ? 4.445 38.344 11.797 1 97.94 353 LEU A N 1
ATOM 2659 C CA . LEU A 1 353 ? 3.283 38.031 10.961 1 97.94 353 LEU A CA 1
ATOM 2660 C C . LEU A 1 353 ? 3.215 39 9.773 1 97.94 353 LEU A C 1
ATOM 2662 O O . LEU A 1 353 ? 2.807 38.594 8.68 1 97.94 353 LEU A O 1
ATOM 2666 N N . ALA A 1 354 ? 3.621 40.219 10 1 96.88 354 ALA A N 1
ATOM 2667 C CA . ALA A 1 354 ? 3.586 41.219 8.938 1 96.88 354 ALA A CA 1
ATOM 2668 C C . ALA A 1 354 ? 4.516 40.844 7.789 1 96.88 354 ALA A C 1
ATOM 2670 O O . ALA A 1 354 ? 4.348 41.312 6.664 1 96.88 354 ALA A O 1
ATOM 2671 N N . GLN A 1 355 ? 5.438 39.969 8.078 1 97.81 355 GLN A N 1
ATOM 2672 C CA . GLN A 1 355 ? 6.426 39.562 7.082 1 97.81 355 GLN A CA 1
ATOM 2673 C C . GLN A 1 355 ? 6.055 38.219 6.457 1 97.81 355 GLN A C 1
ATOM 2675 O O . GLN A 1 355 ? 6.91 37.562 5.875 1 97.81 355 GLN A O 1
ATOM 2680 N N . VAL A 1 356 ? 4.852 37.812 6.547 1 98.06 356 VAL A N 1
ATOM 2681 C CA . VAL A 1 356 ? 4.43 36.5 6.148 1 98.06 356 VAL A CA 1
ATOM 2682 C C . VAL A 1 356 ? 4.711 36.281 4.66 1 98.06 356 VAL A C 1
ATOM 2684 O O . VAL A 1 356 ? 5.109 35.188 4.246 1 98.06 356 VAL A O 1
ATOM 2687 N N . ASN A 1 357 ? 4.535 37.25 3.789 1 97.94 357 ASN A N 1
ATOM 2688 C CA . ASN A 1 357 ? 4.809 37.094 2.363 1 97.94 357 ASN A CA 1
ATOM 2689 C C . ASN A 1 357 ? 6.297 36.875 2.1 1 97.94 357 ASN A C 1
ATOM 2691 O O . ASN A 1 357 ? 6.668 36.125 1.187 1 97.94 357 ASN A O 1
ATOM 2695 N N . ASP A 1 358 ? 7.09 37.562 2.881 1 97.38 358 ASP A N 1
ATOM 2696 C CA . ASP A 1 358 ? 8.523 37.312 2.781 1 97.38 358 ASP A CA 1
ATOM 2697 C C . ASP A 1 358 ? 8.867 35.875 3.17 1 97.38 358 ASP A C 1
ATOM 2699 O O . ASP A 1 358 ? 9.719 35.25 2.541 1 97.38 358 ASP A O 1
ATOM 2703 N N . ALA A 1 359 ? 8.258 35.438 4.246 1 97.38 359 ALA A N 1
ATOM 2704 C CA . ALA A 1 359 ? 8.477 34.062 4.684 1 97.38 359 ALA A CA 1
ATOM 2705 C C . ALA A 1 359 ? 8.07 33.062 3.6 1 97.38 359 ALA A C 1
ATOM 2707 O O . ALA A 1 359 ? 8.766 32.062 3.365 1 97.38 359 ALA A O 1
ATOM 2708 N N . ILE A 1 360 ? 6.949 33.281 2.949 1 96.12 360 ILE A N 1
ATOM 2709 C CA . ILE A 1 360 ? 6.457 32.438 1.862 1 96.12 360 ILE A CA 1
ATOM 2710 C C . ILE A 1 360 ? 7.469 32.438 0.718 1 96.12 360 ILE A C 1
ATOM 2712 O O . ILE A 1 360 ? 7.77 31.375 0.153 1 96.12 360 ILE A O 1
ATOM 2716 N N . GLN A 1 361 ? 8.016 33.562 0.394 1 94.69 361 GLN A N 1
ATOM 2717 C CA . GLN A 1 361 ? 9.016 33.656 -0.663 1 94.69 361 GLN A CA 1
ATOM 2718 C C . GLN A 1 361 ? 10.266 32.875 -0.313 1 94.69 361 GLN A C 1
ATOM 2720 O O . GLN A 1 361 ? 10.852 32.219 -1.175 1 94.69 361 GLN A O 1
ATOM 2725 N N . LEU A 1 362 ? 10.664 32.969 0.95 1 94.62 362 LEU A N 1
ATOM 2726 C CA . LEU A 1 362 ? 11.836 32.219 1.401 1 94.62 362 LEU A CA 1
ATOM 2727 C C . LEU A 1 362 ? 11.625 30.719 1.21 1 94.62 362 LEU A C 1
ATOM 2729 O O . LEU A 1 362 ? 12.555 30 0.836 1 94.62 362 LEU A O 1
ATOM 2733 N N . MET A 1 363 ? 10.469 30.234 1.485 1 91.81 363 MET A N 1
ATOM 2734 C CA . MET A 1 363 ? 10.164 28.812 1.316 1 91.81 363 MET A CA 1
ATOM 2735 C C . MET A 1 363 ? 10.188 28.422 -0.157 1 91.81 363 MET A C 1
ATOM 2737 O O . MET A 1 363 ? 10.656 27.344 -0.509 1 91.81 363 MET A O 1
ATOM 2741 N N . GLN A 1 364 ? 9.719 29.281 -1.032 1 89.62 364 GLN A N 1
ATOM 2742 C CA . GLN A 1 364 ? 9.656 29.016 -2.465 1 89.62 364 GLN A CA 1
ATOM 2743 C C . GLN A 1 364 ? 11.055 28.906 -3.062 1 89.62 364 GLN A C 1
ATOM 2745 O O . GLN A 1 364 ? 11.273 28.125 -3.996 1 89.62 364 GLN A O 1
ATOM 2750 N N . THR A 1 365 ? 11.992 29.578 -2.463 1 87.56 365 THR A N 1
ATOM 2751 C CA . THR A 1 365 ? 13.336 29.594 -3.027 1 87.56 365 THR A CA 1
ATOM 2752 C C . THR A 1 365 ? 14.211 28.531 -2.365 1 87.56 365 THR A C 1
ATOM 2754 O O . THR A 1 365 ? 15.344 28.297 -2.795 1 87.56 365 THR A O 1
ATOM 2757 N N . GLY A 1 366 ? 13.75 27.891 -1.348 1 83 366 GLY A N 1
ATOM 2758 C CA . GLY A 1 366 ? 14.477 26.812 -0.699 1 83 366 GLY A CA 1
ATOM 2759 C C . GLY A 1 366 ? 15.508 27.297 0.303 1 83 366 GLY A C 1
ATOM 2760 O O . GLY A 1 366 ? 16.359 26.531 0.752 1 83 366 GLY A O 1
ATOM 2761 N N . ASP A 1 367 ? 15.5 28.5 0.764 1 83.56 367 ASP A N 1
ATOM 2762 C CA . ASP A 1 367 ? 16.5 29.094 1.647 1 83.56 367 ASP A CA 1
ATOM 2763 C C . ASP A 1 367 ? 16.094 28.953 3.111 1 83.56 367 ASP A C 1
ATOM 2765 O O . ASP A 1 367 ? 16.734 29.5 4 1 83.56 367 ASP A O 1
ATOM 2769 N N . CYS A 1 368 ? 15.078 28.219 3.34 1 91.56 368 CYS A N 1
ATOM 2770 C CA . CYS A 1 368 ? 14.609 28.047 4.711 1 91.56 368 CYS A CA 1
ATOM 2771 C C . CYS A 1 368 ? 14.102 26.625 4.941 1 91.56 368 CYS A C 1
ATOM 2773 O O . CYS A 1 368 ? 13.617 25.969 4.016 1 91.56 368 CYS A O 1
ATOM 2775 N N . ILE A 1 369 ? 14.367 26.141 6.176 1 94.19 369 ILE A N 1
ATOM 2776 C CA . ILE A 1 369 ? 13.672 24.922 6.598 1 94.19 369 ILE A CA 1
ATOM 2777 C C . ILE A 1 369 ? 12.297 25.297 7.16 1 94.19 369 ILE A C 1
ATOM 2779 O O . ILE A 1 369 ? 11.273 24.859 6.641 1 94.19 369 ILE A O 1
ATOM 2783 N N . ARG A 1 370 ? 12.32 26.156 8.18 1 96.19 370 ARG A N 1
ATOM 2784 C CA . ARG A 1 370 ? 11.086 26.703 8.727 1 96.19 370 ARG A CA 1
ATOM 2785 C C . ARG A 1 370 ? 11.281 28.156 9.164 1 96.19 370 ARG A C 1
ATOM 2787 O O . ARG A 1 370 ? 12.273 28.484 9.82 1 96.19 370 ARG A O 1
ATOM 2794 N N . SER A 1 371 ? 10.375 28.969 8.688 1 97.56 371 SER A N 1
ATOM 2795 C CA . SER A 1 371 ? 10.203 30.297 9.281 1 97.56 371 SER A CA 1
ATOM 2796 C C . SER A 1 371 ? 9.141 30.281 10.375 1 97.56 371 SER A C 1
ATOM 2798 O O . SER A 1 371 ? 8.039 29.766 10.172 1 97.56 371 SER A O 1
ATOM 2800 N N . VAL A 1 372 ? 9.508 30.766 11.516 1 98.31 372 VAL A N 1
ATOM 2801 C CA . VAL A 1 372 ? 8.547 30.938 12.594 1 98.31 372 VAL A CA 1
ATOM 2802 C C . VAL A 1 372 ? 8.18 32.406 12.711 1 98.31 372 VAL A C 1
ATOM 2804 O O . VAL A 1 372 ? 9.055 33.281 12.812 1 98.31 372 VAL A O 1
ATOM 2807 N N . LEU A 1 373 ? 6.906 32.688 12.641 1 98.44 373 LEU A N 1
ATOM 2808 C CA . LEU A 1 373 ? 6.391 34.031 12.742 1 98.44 373 LEU A CA 1
ATOM 2809 C C . LEU A 1 373 ? 5.922 34.344 14.156 1 98.44 373 LEU A C 1
ATOM 2811 O O . LEU A 1 373 ? 5.125 33.594 14.727 1 98.44 373 LEU A O 1
ATOM 2815 N N . SER A 1 374 ? 6.438 35.406 14.727 1 98.12 374 SER A N 1
ATOM 2816 C CA . SER A 1 374 ? 5.832 35.938 15.938 1 98.12 374 SER A CA 1
ATOM 2817 C C . SER A 1 374 ? 4.52 36.656 15.625 1 98.12 374 SER A C 1
ATOM 2819 O O . SER A 1 374 ? 4.484 37.562 14.789 1 98.12 374 SER A O 1
ATOM 2821 N N . VAL A 1 375 ? 3.432 36.312 16.219 1 95.38 375 VAL A N 1
ATOM 2822 C CA . VAL A 1 375 ? 2.113 36.844 15.883 1 95.38 375 VAL A CA 1
ATOM 2823 C C . VAL A 1 375 ? 1.695 37.875 16.922 1 95.38 375 VAL A C 1
ATOM 2825 O O . VAL A 1 375 ? 1.284 39 16.562 1 95.38 375 VAL A O 1
ATOM 2828 N N . ALA A 1 376 ? 1.448 37.438 18.219 1 75.69 376 ALA A N 1
ATOM 2829 C CA . ALA A 1 376 ? 1.018 38.406 19.219 1 75.69 376 ALA A CA 1
ATOM 2830 C C . ALA A 1 376 ? 2.209 39.156 19.812 1 75.69 376 ALA A C 1
ATOM 2832 O O . ALA A 1 376 ? 3.268 38.562 20.047 1 75.69 376 ALA A O 1
ATOM 2833 N N . LEU A 1 377 ? 2.311 40.5 19.297 1 55.56 377 LEU A N 1
ATOM 2834 C CA . LEU A 1 377 ? 3.336 41.375 19.844 1 55.56 377 LEU A CA 1
ATOM 2835 C C . LEU A 1 377 ? 3.334 41.344 21.359 1 55.56 377 LEU A C 1
ATOM 2837 O O . LEU A 1 377 ? 2.27 41.344 21.984 1 55.56 377 LEU A O 1
ATOM 2841 N N . GLN A 1 378 ? 4.375 40.625 21.984 1 42.5 378 GLN A N 1
ATOM 2842 C CA . GLN A 1 378 ? 4.598 41.031 23.359 1 42.5 378 GLN A CA 1
ATOM 2843 C C . GLN A 1 378 ? 4.559 42.531 23.516 1 42.5 378 GLN A C 1
ATOM 2845 O O . GLN A 1 378 ? 5.039 43.281 22.641 1 42.5 378 GLN A O 1
ATOM 2850 N N . LEU B 1 1 ? 11.648 -50.062 -17.641 1 41.69 1 LEU B N 1
ATOM 2851 C CA . LEU B 1 1 ? 12.875 -49.531 -18.219 1 41.69 1 LEU B CA 1
ATOM 2852 C C . LEU B 1 1 ? 13.328 -48.281 -17.5 1 41.69 1 LEU B C 1
ATOM 2854 O O . LEU B 1 1 ? 12.555 -47.312 -17.359 1 41.69 1 LEU B O 1
ATOM 2858 N N . HIS B 1 2 ? 14.336 -48.375 -16.641 1 54.94 2 HIS B N 1
ATOM 2859 C CA . HIS B 1 2 ? 14.836 -47.438 -15.656 1 54.94 2 HIS B CA 1
ATOM 2860 C C . HIS B 1 2 ? 15.289 -46.125 -16.312 1 54.94 2 HIS B C 1
ATOM 2862 O O . HIS B 1 2 ? 16.297 -46.125 -17.031 1 54.94 2 HIS B O 1
ATOM 2868 N N . SER B 1 3 ? 14.359 -45.312 -16.812 1 68 3 SER B N 1
ATOM 2869 C CA . SER B 1 3 ? 14.539 -44.031 -17.5 1 68 3 SER B CA 1
ATOM 2870 C C . SER B 1 3 ? 15.5 -43.125 -16.734 1 68 3 SER B C 1
ATOM 2872 O O . SER B 1 3 ? 15.805 -42.031 -17.188 1 68 3 SER B O 1
ATOM 2874 N N . SER B 1 4 ? 16.172 -43.688 -15.75 1 75.88 4 SER B N 1
ATOM 2875 C CA . SER B 1 4 ? 17.078 -42.844 -14.977 1 75.88 4 SER B CA 1
ATOM 2876 C C . SER B 1 4 ? 18.344 -42.5 -15.766 1 75.88 4 SER B C 1
ATOM 2878 O O . SER B 1 4 ? 18.938 -43.375 -16.391 1 75.88 4 SER B O 1
ATOM 2880 N N . GLY B 1 5 ? 18.562 -41.281 -15.836 1 84.19 5 GLY B N 1
ATOM 2881 C CA . GLY B 1 5 ? 19.766 -40.812 -16.5 1 84.19 5 GLY B CA 1
ATOM 2882 C C . GLY B 1 5 ? 19.641 -40.719 -18 1 84.19 5 GLY B C 1
ATOM 2883 O O . GLY B 1 5 ? 20.609 -40.406 -18.703 1 84.19 5 GLY B O 1
ATOM 2884 N N . LYS B 1 6 ? 18.469 -40.969 -18.531 1 93.75 6 LYS B N 1
ATOM 2885 C CA . LYS B 1 6 ? 18.266 -40.969 -19.984 1 93.75 6 LYS B CA 1
ATOM 2886 C C . LYS B 1 6 ? 17.25 -39.906 -20.391 1 93.75 6 LYS B C 1
ATOM 2888 O O . LYS B 1 6 ? 16.406 -39.531 -19.594 1 93.75 6 LYS B O 1
ATOM 2893 N N . VAL B 1 7 ? 17.422 -39.531 -21.625 1 96.56 7 VAL B N 1
ATOM 2894 C CA . VAL B 1 7 ? 16.406 -38.688 -22.234 1 96.56 7 VAL B CA 1
ATOM 2895 C C . VAL B 1 7 ? 15.141 -39.5 -22.484 1 96.56 7 VAL B C 1
ATOM 2897 O O . VAL B 1 7 ? 15.219 -40.656 -22.969 1 96.56 7 VAL B O 1
ATOM 2900 N N . ILE B 1 8 ? 14.023 -38.938 -22.172 1 95.44 8 ILE B N 1
ATOM 2901 C CA . ILE B 1 8 ? 12.758 -39.625 -22.453 1 95.44 8 ILE B CA 1
ATOM 2902 C C . ILE B 1 8 ? 11.977 -38.812 -23.5 1 95.44 8 ILE B C 1
ATOM 2904 O O . ILE B 1 8 ? 12.086 -37.594 -23.562 1 95.44 8 ILE B O 1
ATOM 2908 N N . LYS B 1 9 ? 11.289 -39.625 -24.312 1 96.75 9 LYS B N 1
ATOM 2909 C CA . LYS B 1 9 ? 10.328 -39 -25.219 1 96.75 9 LYS B CA 1
ATOM 2910 C C . LYS B 1 9 ? 8.906 -39.094 -24.672 1 96.75 9 LYS B C 1
ATOM 2912 O O . LYS B 1 9 ? 8.523 -40.156 -24.141 1 96.75 9 LYS B O 1
ATOM 2917 N N . CYS B 1 10 ? 8.211 -38.031 -24.766 1 96.12 10 CYS B N 1
ATOM 2918 C CA . CYS B 1 10 ? 6.836 -38.062 -24.281 1 96.12 10 CYS B CA 1
ATOM 2919 C C . CYS B 1 10 ? 5.988 -37 -24.984 1 96.12 10 CYS B C 1
ATOM 2921 O O . CYS B 1 10 ? 6.508 -36.188 -25.75 1 96.12 10 CYS B O 1
ATOM 2923 N N . ARG B 1 11 ? 4.66 -37 -24.688 1 97.62 11 ARG B N 1
ATOM 2924 C CA . ARG B 1 11 ? 3.725 -36.031 -25.266 1 97.62 11 ARG B CA 1
ATOM 2925 C C . ARG B 1 11 ? 3.646 -34.781 -24.422 1 97.62 11 ARG B C 1
ATOM 2927 O O . ARG B 1 11 ? 3.672 -34.844 -23.188 1 97.62 11 ARG B O 1
ATOM 2934 N N . ALA B 1 12 ? 3.615 -33.719 -25.078 1 98.31 12 ALA B N 1
ATOM 2935 C CA . ALA B 1 12 ? 3.414 -32.406 -24.453 1 98.31 12 ALA B CA 1
ATOM 2936 C C . ALA B 1 12 ? 2.65 -31.469 -25.375 1 98.31 12 ALA B C 1
ATOM 2938 O O . ALA B 1 12 ? 2.645 -31.641 -26.594 1 98.31 12 ALA B O 1
ATOM 2939 N N . ALA B 1 13 ? 1.928 -30.562 -24.797 1 98.56 13 ALA B N 1
ATOM 2940 C CA . ALA B 1 13 ? 1.316 -29.469 -25.547 1 98.56 13 ALA B CA 1
ATOM 2941 C C . ALA B 1 13 ? 2.26 -28.281 -25.641 1 98.56 13 ALA B C 1
ATOM 2943 O O . ALA B 1 13 ? 2.512 -27.594 -24.641 1 98.56 13 ALA B O 1
ATOM 2944 N N . VAL B 1 14 ? 2.746 -27.938 -26.781 1 98.62 14 VAL B N 1
ATOM 2945 C CA . VAL B 1 14 ? 3.773 -26.922 -26.969 1 98.62 14 VAL B CA 1
ATOM 2946 C C . VAL B 1 14 ? 3.145 -25.656 -27.547 1 98.62 14 VAL B C 1
ATOM 2948 O O . VAL B 1 14 ? 2.35 -25.719 -28.484 1 98.62 14 VAL B O 1
ATOM 2951 N N . ALA B 1 15 ? 3.395 -24.562 -26.922 1 97.88 15 ALA B N 1
ATOM 2952 C CA . ALA B 1 15 ? 3.109 -23.234 -27.484 1 97.88 15 ALA B CA 1
ATOM 2953 C C . ALA B 1 15 ? 4.281 -22.734 -28.328 1 97.88 15 ALA B C 1
ATOM 2955 O O . ALA B 1 15 ? 5.27 -22.234 -27.781 1 97.88 15 ALA B O 1
ATOM 2956 N N . TRP B 1 16 ? 4.152 -22.703 -29.547 1 96.94 16 TRP B N 1
ATOM 2957 C CA . TRP B 1 16 ? 5.266 -22.359 -30.422 1 96.94 16 TRP B CA 1
ATOM 2958 C C . TRP B 1 16 ? 5.391 -20.844 -30.562 1 96.94 16 TRP B C 1
ATOM 2960 O O . TRP B 1 16 ? 6.504 -20.328 -30.672 1 96.94 16 TRP B O 1
ATOM 2970 N N . GLU B 1 17 ? 4.328 -20.141 -30.656 1 95.12 17 GLU B N 1
ATOM 2971 C CA . GLU B 1 17 ? 4.281 -18.688 -30.766 1 95.12 17 GLU B CA 1
ATOM 2972 C C . GLU B 1 17 ? 3.057 -18.109 -30.062 1 95.12 17 GLU B C 1
ATOM 2974 O O . GLU B 1 17 ? 2.088 -18.828 -29.797 1 95.12 17 GLU B O 1
ATOM 2979 N N . PRO B 1 18 ? 3.16 -16.844 -29.703 1 94.88 18 PRO B N 1
ATOM 2980 C CA . PRO B 1 18 ? 2.008 -16.219 -29.047 1 94.88 18 PRO B CA 1
ATOM 2981 C C . PRO B 1 18 ? 0.754 -16.234 -29.922 1 94.88 18 PRO B C 1
ATOM 2983 O O . PRO B 1 18 ? 0.852 -16.203 -31.156 1 94.88 18 PRO B O 1
ATOM 2986 N N . SER B 1 19 ? -0.432 -16.312 -29.328 1 94.44 19 SER B N 1
ATOM 2987 C CA . SER B 1 19 ? -1.755 -16.141 -29.922 1 94.44 19 SER B CA 1
ATOM 2988 C C . SER B 1 19 ? -2.07 -17.266 -30.891 1 94.44 19 SER B C 1
ATOM 2990 O O . SER B 1 19 ? -2.846 -17.094 -31.844 1 94.44 19 SER B O 1
ATOM 2992 N N . LYS B 1 20 ? -1.412 -18.391 -30.812 1 95.56 20 LYS B N 1
ATOM 2993 C CA . LYS B 1 20 ? -1.714 -19.594 -31.562 1 95.56 20 LYS B CA 1
ATOM 2994 C C . LYS B 1 20 ? -2.066 -20.75 -30.641 1 95.56 20 LYS B C 1
ATOM 2996 O O . LYS B 1 20 ? -1.578 -20.828 -29.516 1 95.56 20 LYS B O 1
ATOM 3001 N N . PRO B 1 21 ? -2.926 -21.656 -31.109 1 97.06 21 PRO B N 1
ATOM 3002 C CA . PRO B 1 21 ? -3.25 -22.828 -30.281 1 97.06 21 PRO B CA 1
ATOM 3003 C C . PRO B 1 21 ? -2.025 -23.672 -29.953 1 97.06 21 PRO B C 1
ATOM 3005 O O . PRO B 1 21 ? -1.051 -23.672 -30.703 1 97.06 21 PRO B O 1
ATOM 3008 N N . LEU B 1 22 ? -2.107 -24.359 -28.875 1 98.44 22 LEU B N 1
ATOM 3009 C CA . LEU B 1 22 ? -1.057 -25.312 -28.531 1 98.44 22 LEU B CA 1
ATOM 3010 C C . LEU B 1 22 ? -1.038 -26.5 -29.5 1 98.44 22 LEU B C 1
ATOM 3012 O O . LEU B 1 22 ? -2.082 -26.875 -30.031 1 98.44 22 LEU B O 1
ATOM 3016 N N . VAL B 1 23 ? 0.142 -27.047 -29.688 1 98.56 23 VAL B N 1
ATOM 3017 C CA . VAL B 1 23 ? 0.312 -28.188 -30.578 1 98.56 23 VAL B CA 1
ATOM 3018 C C . VAL B 1 23 ? 0.815 -29.391 -29.797 1 98.56 23 VAL B C 1
ATOM 3020 O O . VAL B 1 23 ? 1.819 -29.297 -29.078 1 98.56 23 VAL B O 1
ATOM 3023 N N . MET B 1 24 ? 0.016 -30.531 -29.906 1 98.19 24 MET B N 1
ATOM 3024 C CA . MET B 1 24 ? 0.514 -31.766 -29.312 1 98.19 24 MET B CA 1
ATOM 3025 C C . MET B 1 24 ? 1.762 -32.25 -30.031 1 98.19 24 MET B C 1
ATOM 3027 O O . MET B 1 24 ? 1.731 -32.5 -31.234 1 98.19 24 MET B O 1
ATOM 3031 N N . GLU B 1 25 ? 2.842 -32.344 -29.266 1 98.31 25 GLU B N 1
ATOM 3032 C CA . GLU B 1 25 ? 4.125 -32.781 -29.812 1 98.31 25 GLU B CA 1
ATOM 3033 C C . GLU B 1 25 ? 4.691 -33.969 -29.031 1 98.31 25 GLU B C 1
ATOM 3035 O O . GLU B 1 25 ? 4.309 -34.188 -27.875 1 98.31 25 GLU B O 1
ATOM 3040 N N . GLU B 1 26 ? 5.48 -34.719 -29.672 1 98.06 26 GLU B N 1
ATOM 3041 C CA . GLU B 1 26 ? 6.449 -35.531 -28.953 1 98.06 26 GLU B CA 1
ATOM 3042 C C . GLU B 1 26 ? 7.715 -34.719 -28.641 1 98.06 26 GLU B C 1
ATOM 3044 O O . GLU B 1 26 ? 8.359 -34.188 -29.547 1 98.06 26 GLU B O 1
ATOM 3049 N N . ILE B 1 27 ? 8.008 -34.594 -27.375 1 98.38 27 ILE B N 1
ATOM 3050 C CA . ILE B 1 27 ? 9.188 -33.812 -26.984 1 98.38 27 ILE B CA 1
ATOM 3051 C C . ILE B 1 27 ? 10.203 -34.75 -26.312 1 98.38 27 ILE B C 1
ATOM 3053 O O . ILE B 1 27 ? 9.875 -35.875 -25.969 1 98.38 27 ILE B O 1
ATOM 3057 N N . GLU B 1 28 ? 11.375 -34.219 -26.219 1 98.25 28 GLU B N 1
ATOM 3058 C CA . GLU B 1 28 ? 12.406 -34.875 -25.422 1 98.25 28 GLU B CA 1
ATOM 3059 C C . GLU B 1 28 ? 12.578 -34.188 -24.078 1 98.25 28 GLU B C 1
ATOM 3061 O O . GLU B 1 28 ? 12.648 -32.969 -24 1 98.25 28 GLU B O 1
ATOM 3066 N N . VAL B 1 29 ? 12.617 -34.969 -23.016 1 98.19 29 VAL B N 1
ATOM 3067 C CA . VAL B 1 29 ? 12.852 -34.5 -21.656 1 98.19 29 VAL B CA 1
ATOM 3068 C C . VAL B 1 29 ? 14.172 -35.062 -21.125 1 98.19 29 VAL B C 1
ATOM 3070 O O . VAL B 1 29 ? 14.328 -36.281 -21.016 1 98.19 29 VAL B O 1
ATOM 3073 N N . ALA B 1 30 ? 15.086 -34.219 -20.859 1 97.94 30 ALA B N 1
ATOM 3074 C CA . ALA B 1 30 ? 16.406 -34.594 -20.359 1 97.94 30 ALA B CA 1
ATOM 3075 C C . ALA B 1 30 ? 16.328 -35.188 -18.969 1 97.94 30 ALA B C 1
ATOM 3077 O O . ALA B 1 30 ? 15.359 -34.938 -18.234 1 97.94 30 ALA B O 1
ATOM 3078 N N . PRO B 1 31 ? 17.297 -36.062 -18.656 1 97.62 31 PRO B N 1
ATOM 3079 C CA . PRO B 1 31 ? 17.344 -36.531 -17.266 1 97.62 31 PRO B CA 1
ATOM 3080 C C . PRO B 1 31 ? 17.641 -35.406 -16.266 1 97.62 31 PRO B C 1
ATOM 3082 O O . PRO B 1 31 ? 18.234 -34.406 -16.641 1 97.62 31 PRO B O 1
ATOM 3085 N N . PRO B 1 32 ? 17.188 -35.562 -15.016 1 97.94 32 PRO B N 1
ATOM 3086 C CA . PRO B 1 32 ? 17.469 -34.531 -14.023 1 97.94 32 PRO B CA 1
ATOM 3087 C C . PRO B 1 32 ? 18.953 -34.375 -13.719 1 97.94 32 PRO B C 1
ATOM 3089 O O . PRO B 1 32 ? 19.672 -35.375 -13.648 1 97.94 32 PRO B O 1
ATOM 3092 N N . GLN B 1 33 ? 19.391 -33.125 -13.594 1 96.81 33 GLN B N 1
ATOM 3093 C CA . GLN B 1 33 ? 20.734 -32.844 -13.117 1 96.81 33 GLN B CA 1
ATOM 3094 C C . GLN B 1 33 ? 20.828 -33 -11.602 1 96.81 33 GLN B C 1
ATOM 3096 O O . GLN B 1 33 ? 19.906 -33.5 -10.969 1 96.81 33 GLN B O 1
ATOM 3101 N N . ALA B 1 34 ? 22 -32.625 -11 1 97.12 34 ALA B N 1
ATOM 3102 C CA . ALA B 1 34 ? 22.391 -32.969 -9.641 1 97.12 34 ALA B CA 1
ATOM 3103 C C . ALA B 1 34 ? 21.312 -32.594 -8.641 1 97.12 34 ALA B C 1
ATOM 3105 O O . ALA B 1 34 ? 21.047 -33.344 -7.688 1 97.12 34 ALA B O 1
ATOM 3106 N N . HIS B 1 35 ? 20.641 -31.469 -8.797 1 97.38 35 HIS B N 1
ATOM 3107 C CA . HIS B 1 35 ? 19.672 -30.984 -7.816 1 97.38 35 HIS B CA 1
ATOM 3108 C C . HIS B 1 35 ? 18.281 -30.875 -8.43 1 97.38 35 HIS B C 1
ATOM 3110 O O . HIS B 1 35 ? 17.469 -30.062 -7.992 1 97.38 35 HIS B O 1
ATOM 3116 N N . GLU B 1 36 ? 18.016 -31.734 -9.391 1 97.81 36 GLU B N 1
ATOM 3117 C CA . GLU B 1 36 ? 16.734 -31.703 -10.102 1 97.81 36 GLU B CA 1
ATOM 3118 C C . GLU B 1 36 ? 15.953 -33 -9.906 1 97.81 36 GLU B C 1
ATOM 3120 O O . GLU B 1 36 ? 16.5 -34 -9.461 1 97.81 36 GLU B O 1
ATOM 3125 N N . ILE B 1 37 ? 14.703 -32.875 -10.172 1 98.38 37 ILE B N 1
ATOM 3126 C CA . ILE B 1 37 ? 13.758 -34 -10.07 1 98.38 37 ILE B CA 1
ATOM 3127 C C . ILE B 1 37 ? 12.945 -34.094 -11.352 1 98.38 37 ILE B C 1
ATOM 3129 O O . ILE B 1 37 ? 12.438 -33.094 -11.859 1 98.38 37 ILE B O 1
ATOM 3133 N N . ARG B 1 38 ? 12.898 -35.25 -11.898 1 98.5 38 ARG B N 1
ATOM 3134 C CA . ARG B 1 38 ? 11.961 -35.5 -12.992 1 98.5 38 ARG B CA 1
ATOM 3135 C C . ARG B 1 38 ? 10.641 -36.062 -12.461 1 98.5 38 ARG B C 1
ATOM 3137 O O . ARG B 1 38 ? 10.633 -37.031 -11.695 1 98.5 38 ARG B O 1
ATOM 3144 N N . ILE B 1 39 ? 9.602 -35.5 -12.867 1 98.19 39 ILE B N 1
ATOM 3145 C CA . ILE B 1 39 ? 8.273 -35.812 -12.352 1 98.19 39 ILE B CA 1
ATOM 3146 C C . ILE B 1 39 ? 7.395 -36.344 -13.484 1 98.19 39 ILE B C 1
ATOM 3148 O O . ILE B 1 39 ? 7.348 -35.75 -14.57 1 98.19 39 ILE B O 1
ATOM 3152 N N . LYS B 1 40 ? 6.781 -37.469 -13.289 1 98.06 40 LYS B N 1
ATOM 3153 C CA . LYS B 1 40 ? 5.684 -37.906 -14.148 1 98.06 40 LYS B CA 1
ATOM 3154 C C . LYS B 1 40 ? 4.375 -37.219 -13.758 1 98.06 40 LYS B C 1
ATOM 3156 O O . LYS B 1 40 ? 3.814 -37.5 -12.695 1 98.06 40 LYS B O 1
ATOM 3161 N N . ILE B 1 41 ? 3.908 -36.375 -14.617 1 98.62 41 ILE B N 1
ATOM 3162 C CA . ILE B 1 41 ? 2.719 -35.594 -14.297 1 98.62 41 ILE B CA 1
ATOM 3163 C C . ILE B 1 41 ? 1.474 -36.469 -14.438 1 98.62 41 ILE B C 1
ATOM 3165 O O . ILE B 1 41 ? 1.308 -37.188 -15.445 1 98.62 41 ILE B O 1
ATOM 3169 N N . VAL B 1 42 ? 0.639 -36.438 -13.438 1 98.5 42 VAL B N 1
ATOM 3170 C CA . VAL B 1 42 ? -0.588 -37.219 -13.438 1 98.5 42 VAL B CA 1
ATOM 3171 C C . VAL B 1 42 ? -1.776 -36.344 -13.789 1 98.5 42 VAL B C 1
ATOM 3173 O O . VAL B 1 42 ? -2.627 -36.719 -14.594 1 98.5 42 VAL B O 1
ATOM 3176 N N . ALA B 1 43 ? -1.84 -35.219 -13.211 1 98.5 43 ALA B N 1
ATOM 3177 C CA . ALA B 1 43 ? -2.938 -34.281 -13.43 1 98.5 43 ALA B CA 1
ATOM 3178 C C . ALA B 1 43 ? -2.439 -32.844 -13.391 1 98.5 43 ALA B C 1
ATOM 3180 O O . ALA B 1 43 ? -1.472 -32.531 -12.688 1 98.5 43 ALA B O 1
ATOM 3181 N N . THR B 1 44 ? -3.057 -31.969 -14.133 1 98.56 44 THR B N 1
ATOM 3182 C CA . THR B 1 44 ? -2.723 -30.547 -14.156 1 98.56 44 THR B CA 1
ATOM 3183 C C . THR B 1 44 ? -3.969 -29.703 -14.406 1 98.56 44 THR B C 1
ATOM 3185 O O . THR B 1 44 ? -4.855 -30.109 -15.164 1 98.56 44 THR B O 1
ATOM 3188 N N . GLY B 1 45 ? -4.074 -28.641 -13.656 1 97.94 45 GLY B N 1
ATOM 3189 C CA . GLY B 1 45 ? -5.117 -27.672 -13.938 1 97.94 45 GLY B CA 1
ATOM 3190 C C . GLY B 1 45 ? -4.742 -26.688 -15.039 1 97.94 45 GLY B C 1
ATOM 3191 O O . GLY B 1 45 ? -3.561 -26.547 -15.367 1 97.94 45 GLY B O 1
ATOM 3192 N N . VAL B 1 46 ? -5.742 -26.125 -15.68 1 97.56 46 VAL B N 1
ATOM 3193 C CA . VAL B 1 46 ? -5.543 -25.016 -16.609 1 97.56 46 VAL B CA 1
ATOM 3194 C C . VAL B 1 46 ? -5.852 -23.703 -15.914 1 97.56 46 VAL B C 1
ATOM 3196 O O . VAL B 1 46 ? -6.934 -23.516 -15.352 1 97.56 46 VAL B O 1
ATOM 3199 N N . CYS B 1 47 ? -4.918 -22.797 -15.891 1 95.94 47 CYS B N 1
ATOM 3200 C CA . CYS B 1 47 ? -5.016 -21.531 -15.172 1 95.94 47 CYS B CA 1
ATOM 3201 C C . CYS B 1 47 ? -5.031 -20.344 -16.141 1 95.94 47 CYS B C 1
ATOM 3203 O O . CYS B 1 47 ? -4.5 -20.438 -17.25 1 95.94 47 CYS B O 1
ATOM 3205 N N . HIS B 1 48 ? -5.617 -19.25 -15.719 1 93.5 48 HIS B N 1
ATOM 3206 C CA . HIS B 1 48 ? -5.668 -18.062 -16.562 1 93.5 48 HIS B CA 1
ATOM 3207 C C . HIS B 1 48 ? -4.27 -17.578 -16.906 1 93.5 48 HIS B C 1
ATOM 3209 O O . HIS B 1 48 ? -4.059 -17 -17.984 1 93.5 48 HIS B O 1
ATOM 3215 N N . THR B 1 49 ? -3.326 -17.734 -16.062 1 94.69 49 THR B N 1
ATOM 3216 C CA . THR B 1 49 ? -1.952 -17.328 -16.344 1 94.69 49 THR B CA 1
ATOM 3217 C C . THR B 1 49 ? -1.437 -18.016 -17.609 1 94.69 49 THR B C 1
ATOM 3219 O O . THR B 1 49 ? -0.636 -17.453 -18.359 1 94.69 49 THR B O 1
ATOM 3222 N N . ASP B 1 50 ? -1.876 -19.234 -17.875 1 95.75 50 ASP B N 1
ATOM 3223 C CA . ASP B 1 50 ? -1.544 -19.891 -19.141 1 95.75 50 ASP B CA 1
ATOM 3224 C C . ASP B 1 50 ? -2.088 -19.109 -20.328 1 95.75 50 ASP B C 1
ATOM 3226 O O . ASP B 1 50 ? -1.374 -18.891 -21.312 1 95.75 50 ASP B O 1
ATOM 3230 N N . LEU B 1 51 ? -3.322 -18.734 -20.203 1 94.56 51 LEU B N 1
ATOM 3231 C CA . LEU B 1 51 ? -3.971 -17.969 -21.25 1 94.56 51 LEU B CA 1
ATOM 3232 C C . LEU B 1 51 ? -3.322 -16.594 -21.391 1 94.56 51 LEU B C 1
ATOM 3234 O O . LEU B 1 51 ? -3.125 -16.094 -22.516 1 94.56 51 LEU B O 1
ATOM 3238 N N . TYR B 1 52 ? -3.107 -16.016 -20.234 1 93.12 52 TYR B N 1
ATOM 3239 C CA . TYR B 1 52 ? -2.484 -14.703 -20.25 1 93.12 52 TYR B CA 1
ATOM 3240 C C . TYR B 1 52 ? -1.179 -14.727 -21.031 1 93.12 52 TYR B C 1
ATOM 3242 O O . TYR B 1 52 ? -0.955 -13.883 -21.906 1 93.12 52 TYR B O 1
ATOM 3250 N N . HIS B 1 53 ? -0.318 -15.664 -20.766 1 93.75 53 HIS B N 1
ATOM 3251 C CA . HIS B 1 53 ? 0.965 -15.781 -21.453 1 93.75 53 HIS B CA 1
ATOM 3252 C C . HIS B 1 53 ? 0.773 -16.031 -22.938 1 93.75 53 HIS B C 1
ATOM 3254 O O . HIS B 1 53 ? 1.499 -15.477 -23.766 1 93.75 53 HIS B O 1
ATOM 3260 N N . LEU B 1 54 ? -0.21 -16.797 -23.234 1 94.19 54 LEU B N 1
ATOM 3261 C CA . LEU B 1 54 ? -0.438 -17.219 -24.609 1 94.19 54 LEU B CA 1
ATOM 3262 C C . LEU B 1 54 ? -1.079 -16.094 -25.422 1 94.19 54 LEU B C 1
ATOM 3264 O O . LEU B 1 54 ? -0.717 -15.883 -26.578 1 94.19 54 LEU B O 1
ATOM 3268 N N . PHE B 1 55 ? -1.996 -15.344 -24.781 1 92.38 55 PHE B N 1
ATOM 3269 C CA . PHE B 1 55 ? -2.859 -14.516 -25.609 1 92.38 55 PHE B CA 1
ATOM 3270 C C . PHE B 1 55 ? -2.748 -13.047 -25.203 1 92.38 55 PHE B C 1
ATOM 3272 O O . PHE B 1 55 ? -3.057 -12.156 -26 1 92.38 55 PHE B O 1
ATOM 3279 N N . GLU B 1 56 ? -2.299 -12.758 -23.984 1 87.94 56 GLU B N 1
ATOM 3280 C CA . GLU B 1 56 ? -2.496 -11.398 -23.5 1 87.94 56 GLU B CA 1
ATOM 3281 C C . GLU B 1 56 ? -1.161 -10.695 -23.266 1 87.94 56 GLU B C 1
ATOM 3283 O O . GLU B 1 56 ? -1.023 -9.508 -23.562 1 87.94 56 GLU B O 1
ATOM 3288 N N . GLY B 1 57 ? -0.069 -11.289 -22.719 1 83.19 57 GLY B N 1
ATOM 3289 C CA . GLY B 1 57 ? 1.185 -10.695 -22.297 1 83.19 57 GLY B CA 1
ATOM 3290 C C . GLY B 1 57 ? 2.012 -10.141 -23.438 1 83.19 57 GLY B C 1
ATOM 3291 O O . GLY B 1 57 ? 2.766 -9.18 -23.25 1 83.19 57 GLY B O 1
ATOM 3292 N N . LYS B 1 58 ? 1.896 -10.469 -24.641 1 74.44 58 LYS B N 1
ATOM 3293 C CA . LYS B 1 58 ? 2.549 -9.984 -25.859 1 74.44 58 LYS B CA 1
ATOM 3294 C C . LYS B 1 58 ? 4.066 -10.125 -25.75 1 74.44 58 LYS B C 1
ATOM 3296 O O . LYS B 1 58 ? 4.809 -9.359 -26.359 1 74.44 58 LYS B O 1
ATOM 3301 N N . HIS B 1 59 ? 4.562 -10.914 -24.797 1 78.94 59 HIS B N 1
ATOM 3302 C CA . HIS B 1 59 ? 6 -11.125 -24.688 1 78.94 59 HIS B CA 1
ATOM 3303 C C . HIS B 1 59 ? 6.473 -12.211 -25.656 1 78.94 59 HIS B C 1
ATOM 3305 O O . HIS B 1 59 ? 6.07 -13.375 -25.531 1 78.94 59 HIS B O 1
ATOM 3311 N N . LYS B 1 60 ? 7.406 -11.844 -26.516 1 81.19 60 LYS B N 1
ATOM 3312 C CA . LYS B 1 60 ? 7.832 -12.805 -27.531 1 81.19 60 LYS B CA 1
ATOM 3313 C C . LYS B 1 60 ? 8.93 -13.719 -26.984 1 81.19 60 LYS B C 1
ATOM 3315 O O . LYS B 1 60 ? 9.062 -14.867 -27.422 1 81.19 60 LYS B O 1
ATOM 3320 N N . ASP B 1 61 ? 9.664 -13.359 -26 1 87.56 61 ASP B N 1
ATOM 3321 C CA . ASP B 1 61 ? 10.82 -14.109 -25.5 1 87.56 61 ASP B CA 1
ATOM 3322 C C . ASP B 1 61 ? 10.375 -15.32 -24.688 1 87.56 61 ASP B C 1
ATOM 3324 O O . ASP B 1 61 ? 11.172 -16.219 -24.406 1 87.56 61 ASP B O 1
ATOM 3328 N N . GLY B 1 62 ? 9.266 -15.57 -24.391 1 91.56 62 GLY B N 1
ATOM 3329 C CA . GLY B 1 62 ? 8.781 -16.688 -23.594 1 91.56 62 GLY B CA 1
ATOM 3330 C C . GLY B 1 62 ? 8.305 -17.859 -24.422 1 91.56 62 GLY B C 1
ATOM 3331 O O . GLY B 1 62 ? 7.594 -18.734 -23.922 1 91.56 62 GLY B O 1
ATOM 3332 N N . PHE B 1 63 ? 8.758 -17.922 -25.734 1 94.88 63 PHE B N 1
ATOM 3333 C CA . PHE B 1 63 ? 8.359 -18.984 -26.656 1 94.88 63 PHE B CA 1
ATOM 3334 C C . PHE B 1 63 ? 9.57 -19.531 -27.406 1 94.88 63 PHE B C 1
ATOM 3336 O O . PHE B 1 63 ? 10.57 -18.828 -27.578 1 94.88 63 PHE B O 1
ATOM 3343 N N . PRO B 1 64 ? 9.469 -20.766 -27.922 1 96.88 64 PRO B N 1
ATOM 3344 C CA . PRO B 1 64 ? 8.422 -21.75 -27.609 1 96.88 64 PRO B CA 1
ATOM 3345 C C . PRO B 1 64 ? 8.516 -22.266 -26.172 1 96.88 64 PRO B C 1
ATOM 3347 O O . PRO B 1 64 ? 9.602 -22.266 -25.578 1 96.88 64 PRO B O 1
ATOM 3350 N N . CYS B 1 65 ? 7.434 -22.672 -25.641 1 97.75 65 CYS B N 1
ATOM 3351 C CA . CYS B 1 65 ? 7.43 -23.203 -24.281 1 97.75 65 CYS B CA 1
ATOM 3352 C C . CYS B 1 65 ? 6.324 -24.234 -24.109 1 97.75 65 CYS B C 1
ATOM 3354 O O . CYS B 1 65 ? 5.434 -24.359 -24.969 1 97.75 65 CYS B O 1
ATOM 3356 N N . VAL B 1 66 ? 6.453 -25.094 -23.156 1 98.44 66 VAL B N 1
ATOM 3357 C CA . VAL B 1 66 ? 5.348 -25.906 -22.641 1 98.44 66 VAL B CA 1
ATOM 3358 C C . VAL B 1 66 ? 4.688 -25.188 -21.469 1 98.44 66 VAL B C 1
ATOM 3360 O O . VAL B 1 66 ? 5.348 -24.859 -20.484 1 98.44 66 VAL B O 1
ATOM 3363 N N . LEU B 1 67 ? 3.379 -24.906 -21.562 1 97.94 67 LEU B N 1
ATOM 3364 C CA . LEU B 1 67 ? 2.658 -24.188 -20.516 1 97.94 67 LEU B CA 1
ATOM 3365 C C . LEU B 1 67 ? 2.232 -25.125 -19.391 1 97.94 67 LEU B C 1
ATOM 3367 O O . LEU B 1 67 ? 2.766 -26.234 -19.266 1 97.94 67 LEU B O 1
ATOM 3371 N N . GLY B 1 68 ? 1.435 -24.641 -18.516 1 98.06 68 GLY B N 1
ATOM 3372 C CA . GLY B 1 68 ? 0.972 -25.391 -17.359 1 98.06 68 GLY B CA 1
ATOM 3373 C C . GLY B 1 68 ? 1.86 -25.219 -16.141 1 98.06 68 GLY B C 1
ATOM 3374 O O . GLY B 1 68 ? 3.088 -25.266 -16.25 1 98.06 68 GLY B O 1
ATOM 3375 N N . HIS B 1 69 ? 1.241 -25 -14.984 1 98.06 69 HIS B N 1
ATOM 3376 C CA . HIS B 1 69 ? 2.033 -24.828 -13.773 1 98.06 69 HIS B CA 1
ATOM 3377 C C . HIS B 1 69 ? 1.271 -25.297 -12.539 1 98.06 69 HIS B C 1
ATOM 3379 O O . HIS B 1 69 ? 1.783 -25.219 -11.422 1 98.06 69 HIS B O 1
ATOM 3385 N N . GLU B 1 70 ? 0.04 -25.766 -12.75 1 97.5 70 GLU B N 1
ATOM 3386 C CA . GLU B 1 70 ? -0.794 -26.312 -11.688 1 97.5 70 GLU B CA 1
ATOM 3387 C C . GLU B 1 70 ? -0.844 -27.844 -11.766 1 97.5 70 GLU B C 1
ATOM 3389 O O . GLU B 1 70 ? -1.886 -28.422 -12.078 1 97.5 70 GLU B O 1
ATOM 3394 N N . GLY B 1 71 ? 0.213 -28.469 -11.367 1 98.19 71 GLY B N 1
ATOM 3395 C CA . GLY B 1 71 ? 0.288 -29.906 -11.609 1 98.19 71 GLY B CA 1
ATOM 3396 C C . GLY B 1 71 ? 0.552 -30.703 -10.352 1 98.19 71 GLY B C 1
ATOM 3397 O O . GLY B 1 71 ? 0.907 -30.141 -9.312 1 98.19 71 GLY B O 1
ATOM 3398 N N . ALA B 1 72 ? 0.294 -31.969 -10.422 1 98.75 72 ALA B N 1
ATOM 3399 C CA . ALA B 1 72 ? 0.679 -32.969 -9.438 1 98.75 72 ALA B CA 1
ATOM 3400 C C . ALA B 1 72 ? 1.115 -34.281 -10.125 1 98.75 72 ALA B C 1
ATOM 3402 O O . ALA B 1 72 ? 0.602 -34.625 -11.188 1 98.75 72 ALA B O 1
ATOM 3403 N N . GLY B 1 73 ? 2.051 -34.875 -9.523 1 98.44 73 GLY B N 1
ATOM 3404 C CA . GLY B 1 73 ? 2.58 -36.094 -10.141 1 98.44 73 GLY B CA 1
ATOM 3405 C C . GLY B 1 73 ? 3.4 -36.938 -9.195 1 98.44 73 GLY B C 1
ATOM 3406 O O . GLY B 1 73 ? 3.221 -36.875 -7.977 1 98.44 73 GLY B O 1
ATOM 3407 N N . ILE B 1 74 ? 4.133 -37.812 -9.836 1 98.25 74 ILE B N 1
ATOM 3408 C CA . ILE B 1 74 ? 4.953 -38.781 -9.125 1 98.25 74 ILE B CA 1
ATOM 3409 C C . ILE B 1 74 ? 6.41 -38.625 -9.547 1 98.25 74 ILE B C 1
ATOM 3411 O O . ILE B 1 74 ? 6.711 -38.531 -10.734 1 98.25 74 ILE B O 1
ATOM 3415 N N . VAL B 1 75 ? 7.277 -38.625 -8.516 1 98.19 75 VAL B N 1
ATOM 3416 C CA . VAL B 1 75 ? 8.703 -38.562 -8.828 1 98.19 75 VAL B CA 1
ATOM 3417 C C . VAL B 1 75 ? 9.102 -39.781 -9.648 1 98.19 75 VAL B C 1
ATOM 3419 O O . VAL B 1 75 ? 8.898 -40.906 -9.219 1 98.19 75 VAL B O 1
ATOM 3422 N N . GLU B 1 76 ? 9.602 -39.531 -10.797 1 97.56 76 GLU B N 1
ATOM 3423 C CA . GLU B 1 76 ? 10.078 -40.594 -11.656 1 97.56 76 GLU B CA 1
ATOM 3424 C C . GLU B 1 76 ? 11.555 -40.875 -11.414 1 97.56 76 GLU B C 1
ATOM 3426 O O . GLU B 1 76 ? 11.961 -42.062 -11.328 1 97.56 76 GLU B O 1
ATOM 3431 N N . SER B 1 77 ? 12.383 -39.938 -11.32 1 97.75 77 SER B N 1
ATOM 3432 C CA . SER B 1 77 ? 13.812 -40.031 -11.039 1 97.75 77 SER B CA 1
ATOM 3433 C C . SER B 1 77 ? 14.344 -38.75 -10.391 1 97.75 77 SER B C 1
ATOM 3435 O O . SER B 1 77 ? 13.664 -37.719 -10.391 1 97.75 77 SER B O 1
ATOM 3437 N N . VAL B 1 78 ? 15.539 -38.875 -9.773 1 97.94 78 VAL B N 1
ATOM 3438 C CA . VAL B 1 78 ? 16.125 -37.719 -9.086 1 97.94 78 VAL B CA 1
ATOM 3439 C C . VAL B 1 78 ? 17.594 -37.594 -9.477 1 97.94 78 VAL B C 1
ATOM 3441 O O . VAL B 1 78 ? 18.234 -38.562 -9.875 1 97.94 78 VAL B O 1
ATOM 3444 N N . GLY B 1 79 ? 18.078 -36.375 -9.406 1 97.19 79 GLY B N 1
ATOM 3445 C CA . GLY B 1 79 ? 19.5 -36.125 -9.625 1 97.19 79 GLY B CA 1
ATOM 3446 C C . GLY B 1 79 ? 20.375 -36.656 -8.5 1 97.19 79 GLY B C 1
ATOM 3447 O O . GLY B 1 79 ? 19.859 -37.031 -7.445 1 97.19 79 GLY B O 1
ATOM 3448 N N . SER B 1 80 ? 21.719 -36.531 -8.68 1 96.69 80 SER B N 1
ATOM 3449 C CA . SER B 1 80 ? 22.688 -37.219 -7.84 1 96.69 80 SER B CA 1
ATOM 3450 C C . SER B 1 80 ? 22.766 -36.594 -6.453 1 96.69 80 SER B C 1
ATOM 3452 O O . SER B 1 80 ? 23.141 -37.25 -5.484 1 96.69 80 SER B O 1
ATOM 3454 N N . GLU B 1 81 ? 22.359 -35.344 -6.316 1 97.5 81 GLU B N 1
ATOM 3455 C CA . GLU B 1 81 ? 22.531 -34.656 -5.039 1 97.5 81 GLU B CA 1
ATOM 3456 C C . GLU B 1 81 ? 21.188 -34.469 -4.324 1 97.5 81 GLU B C 1
ATOM 3458 O O . GLU B 1 81 ? 21.125 -33.781 -3.297 1 97.5 81 GLU B O 1
ATOM 3463 N N . VAL B 1 82 ? 20.156 -35 -4.883 1 97.88 82 VAL B N 1
ATOM 3464 C CA . VAL B 1 82 ? 18.844 -34.906 -4.262 1 97.88 82 VAL B CA 1
ATOM 3465 C C . VAL B 1 82 ? 18.719 -35.969 -3.164 1 97.88 82 VAL B C 1
ATOM 3467 O O . VAL B 1 82 ? 18.906 -37.156 -3.414 1 97.88 82 VAL B O 1
ATOM 3470 N N . THR B 1 83 ? 18.406 -35.5 -1.939 1 97.25 83 THR B N 1
ATOM 3471 C CA . THR B 1 83 ? 18.375 -36.438 -0.823 1 97.25 83 THR B CA 1
ATOM 3472 C C . THR B 1 83 ? 16.984 -36.5 -0.188 1 97.25 83 THR B C 1
ATOM 3474 O O . THR B 1 83 ? 16.656 -37.438 0.522 1 97.25 83 THR B O 1
ATOM 3477 N N . LYS B 1 84 ? 16.109 -35.562 -0.441 1 97.06 84 LYS B N 1
ATOM 3478 C CA . LYS B 1 84 ? 14.852 -35.438 0.291 1 97.06 84 LYS B CA 1
ATOM 3479 C C . LYS B 1 84 ? 13.695 -36.031 -0.516 1 97.06 84 LYS B C 1
ATOM 3481 O O . LYS B 1 84 ? 12.547 -36.031 -0.053 1 97.06 84 LYS B O 1
ATOM 3486 N N . PHE B 1 85 ? 13.945 -36.531 -1.727 1 98.38 85 PHE B N 1
ATOM 3487 C CA . PHE B 1 85 ? 12.93 -37.094 -2.615 1 98.38 85 PHE B CA 1
ATOM 3488 C C . PHE B 1 85 ? 13.359 -38.469 -3.131 1 98.38 85 PHE B C 1
ATOM 3490 O O . PHE B 1 85 ? 14.547 -38.719 -3.367 1 98.38 85 PHE B O 1
ATOM 3497 N N . ASN B 1 86 ? 12.344 -39.312 -3.324 1 97.81 86 ASN B N 1
ATOM 3498 C CA . ASN B 1 86 ? 12.547 -40.625 -3.902 1 97.81 86 ASN B CA 1
ATOM 3499 C C . ASN B 1 86 ? 11.539 -40.906 -5.016 1 97.81 86 ASN B C 1
ATOM 3501 O O . ASN B 1 86 ? 10.414 -40.406 -4.98 1 97.81 86 ASN B O 1
ATOM 3505 N N . PRO B 1 87 ? 12.047 -41.719 -6.047 1 97.5 87 PRO B N 1
ATOM 3506 C CA . PRO B 1 87 ? 11.047 -42.188 -7.004 1 97.5 87 PRO B CA 1
ATOM 3507 C C . PRO B 1 87 ? 9.812 -42.781 -6.32 1 97.5 87 PRO B C 1
ATOM 3509 O O . PRO B 1 87 ? 9.938 -43.531 -5.348 1 97.5 87 PRO B O 1
ATOM 3512 N N . GLY B 1 88 ? 8.664 -42.375 -6.766 1 97.69 88 GLY B N 1
ATOM 3513 C CA . GLY B 1 88 ? 7.43 -42.844 -6.168 1 97.69 88 GLY B CA 1
ATOM 3514 C C . GLY B 1 88 ? 6.754 -41.812 -5.281 1 97.69 88 GLY B C 1
ATOM 3515 O O . GLY B 1 88 ? 5.562 -41.938 -4.996 1 97.69 88 GLY B O 1
ATOM 3516 N N . ASP B 1 89 ? 7.52 -40.875 -4.812 1 98.25 89 ASP B N 1
ATOM 3517 C CA . ASP B 1 89 ? 6.93 -39.812 -4.004 1 98.25 89 ASP B CA 1
ATOM 3518 C C . ASP B 1 89 ? 5.875 -39.031 -4.793 1 98.25 89 ASP B C 1
ATOM 3520 O O . ASP B 1 89 ? 6.07 -38.75 -5.973 1 98.25 89 ASP B O 1
ATOM 3524 N N . LYS B 1 90 ? 4.711 -38.719 -4.172 1 98.69 90 LYS B N 1
ATOM 3525 C CA . LYS B 1 90 ? 3.752 -37.781 -4.746 1 98.69 90 LYS B CA 1
ATOM 3526 C C . LYS B 1 90 ? 4.176 -36.344 -4.492 1 98.69 90 LYS B C 1
ATOM 3528 O O . LYS B 1 90 ? 4.602 -36 -3.385 1 98.69 90 LYS B O 1
ATOM 3533 N N . VAL B 1 91 ? 4.117 -35.562 -5.523 1 98.88 91 VAL B N 1
ATOM 3534 C CA . VAL B 1 91 ? 4.668 -34.219 -5.395 1 98.88 91 VAL B CA 1
ATOM 3535 C C . VAL B 1 91 ? 3.803 -33.219 -6.172 1 98.88 91 VAL B C 1
ATOM 3537 O O . VAL B 1 91 ? 3.006 -33.625 -7.023 1 98.88 91 VAL B O 1
ATOM 3540 N N . ILE B 1 92 ? 3.883 -31.984 -5.805 1 98.88 92 ILE B N 1
ATOM 3541 C CA . ILE B 1 92 ? 3.381 -30.844 -6.555 1 98.88 92 ILE B CA 1
ATOM 3542 C C . ILE B 1 92 ? 4.547 -29.953 -6.98 1 98.88 92 ILE B C 1
ATOM 3544 O O . ILE B 1 92 ? 5.309 -29.469 -6.141 1 98.88 92 ILE B O 1
ATOM 3548 N N . PRO B 1 93 ? 4.805 -29.828 -8.328 1 98.62 93 PRO B N 1
ATOM 3549 C CA . PRO B 1 93 ? 5.766 -28.797 -8.766 1 98.62 93 PRO B CA 1
ATOM 3550 C C . PRO B 1 93 ? 5.297 -27.375 -8.461 1 98.62 93 PRO B C 1
ATOM 3552 O O . PRO B 1 93 ? 4.105 -27.078 -8.57 1 98.62 93 PRO B O 1
ATOM 3555 N N . LEU B 1 94 ? 6.211 -26.5 -8.078 1 98.31 94 LEU B N 1
ATOM 3556 C CA . LEU B 1 94 ? 5.879 -25.156 -7.613 1 98.31 94 LEU B CA 1
ATOM 3557 C C . LEU B 1 94 ? 6.504 -24.109 -8.516 1 98.31 94 LEU B C 1
ATOM 3559 O O . LEU B 1 94 ? 7.684 -24.203 -8.867 1 98.31 94 LEU B O 1
ATOM 3563 N N . PHE B 1 95 ? 5.773 -23.094 -8.867 1 96.5 95 PHE B N 1
ATOM 3564 C CA . PHE B 1 95 ? 6.352 -22.031 -9.695 1 96.5 95 PHE B CA 1
ATOM 3565 C C . PHE B 1 95 ? 7.113 -21.031 -8.836 1 96.5 95 PHE B C 1
ATOM 3567 O O . PHE B 1 95 ? 7.93 -20.266 -9.352 1 96.5 95 PHE B O 1
ATOM 3574 N N . ILE B 1 96 ? 6.848 -21 -7.52 1 96.06 96 ILE B N 1
ATOM 3575 C CA . ILE B 1 96 ? 7.648 -20.219 -6.582 1 96.06 96 ILE B CA 1
ATOM 3576 C C . ILE B 1 96 ? 8.586 -21.156 -5.809 1 96.06 96 ILE B C 1
ATOM 3578 O O . ILE B 1 96 ? 8.133 -22.109 -5.176 1 96.06 96 ILE B O 1
ATOM 3582 N N . SER B 1 97 ? 9.867 -20.828 -5.848 1 96.56 97 SER B N 1
ATOM 3583 C CA . SER B 1 97 ? 10.867 -21.688 -5.211 1 96.56 97 SER B CA 1
ATOM 3584 C C . SER B 1 97 ? 11.031 -21.344 -3.734 1 96.56 97 SER B C 1
ATOM 3586 O O . SER B 1 97 ? 10.609 -20.266 -3.293 1 96.56 97 SER B O 1
ATOM 3588 N N . GLN B 1 98 ? 11.609 -22.203 -3 1 98 98 GLN B N 1
ATOM 3589 C CA . GLN B 1 98 ? 12.023 -22.031 -1.612 1 98 98 GLN B CA 1
ATOM 3590 C C . GLN B 1 98 ? 13.328 -22.766 -1.33 1 98 98 GLN B C 1
ATOM 3592 O O . GLN B 1 98 ? 13.32 -23.953 -1.009 1 98 98 GLN B O 1
ATOM 3597 N N . CYS B 1 99 ? 14.445 -22.062 -1.37 1 97.44 99 CYS B N 1
ATOM 3598 C CA . CYS B 1 99 ? 15.742 -22.719 -1.232 1 97.44 99 CYS B CA 1
ATOM 3599 C C . CYS B 1 99 ? 16.109 -22.891 0.236 1 97.44 99 CYS B C 1
ATOM 3601 O O . CYS B 1 99 ? 16.984 -23.688 0.572 1 97.44 99 CYS B O 1
ATOM 3603 N N . GLY B 1 100 ? 15.523 -22.047 1.057 1 97.56 100 GLY B N 1
ATOM 3604 C CA . GLY B 1 100 ? 15.727 -22.156 2.492 1 97.56 100 GLY B CA 1
ATOM 3605 C C . GLY B 1 100 ? 17 -21.484 2.971 1 97.56 100 GLY B C 1
ATOM 3606 O O . GLY B 1 100 ? 17.25 -21.422 4.172 1 97.56 100 GLY B O 1
ATOM 3607 N N . GLN B 1 101 ? 17.75 -20.859 2.051 1 97.62 101 GLN B N 1
ATOM 3608 C CA . GLN B 1 101 ? 19.078 -20.391 2.434 1 97.62 101 GLN B CA 1
ATOM 3609 C C . GLN B 1 101 ? 19.25 -18.906 2.111 1 97.62 101 GLN B C 1
ATOM 3611 O O . GLN B 1 101 ? 20.047 -18.219 2.746 1 97.62 101 GLN B O 1
ATOM 3616 N N . CYS B 1 102 ? 18.578 -18.438 1.143 1 96.69 102 CYS B N 1
ATOM 3617 C CA . CYS B 1 102 ? 18.781 -17.047 0.73 1 96.69 102 CYS B CA 1
ATOM 3618 C C . CYS B 1 102 ? 18.141 -16.094 1.721 1 96.69 102 CYS B C 1
ATOM 3620 O O . CYS B 1 102 ? 17.391 -16.516 2.611 1 96.69 102 CYS B O 1
ATOM 3622 N N . ARG B 1 103 ? 18.453 -14.797 1.611 1 96 103 ARG B N 1
ATOM 3623 C CA . ARG B 1 103 ? 17.969 -13.789 2.547 1 96 103 ARG B CA 1
ATOM 3624 C C . ARG B 1 103 ? 16.438 -13.703 2.514 1 96 103 ARG B C 1
ATOM 3626 O O . ARG B 1 103 ? 15.805 -13.445 3.539 1 96 103 ARG B O 1
ATOM 3633 N N . PHE B 1 104 ? 15.773 -13.961 1.397 1 97.06 104 PHE B N 1
ATOM 3634 C CA . PHE B 1 104 ? 14.32 -13.953 1.302 1 97.06 104 PHE B CA 1
ATOM 3635 C C . PHE B 1 104 ? 13.719 -15.148 2.033 1 97.06 104 PHE B C 1
ATOM 3637 O O . PHE B 1 104 ? 12.773 -14.992 2.811 1 97.06 104 PHE B O 1
ATOM 3644 N N . CYS B 1 105 ? 14.266 -16.312 1.827 1 97.69 105 CYS B N 1
ATOM 3645 C CA . CYS B 1 105 ? 13.758 -17.516 2.484 1 97.69 105 CYS B CA 1
ATOM 3646 C C . CYS B 1 105 ? 13.914 -17.422 3.998 1 97.69 105 CYS B C 1
ATOM 3648 O O . CYS B 1 105 ? 13.078 -17.922 4.746 1 97.69 105 CYS B O 1
ATOM 3650 N N . LYS B 1 106 ? 14.93 -16.75 4.387 1 97.75 106 LYS B N 1
ATOM 3651 C CA . LYS B 1 106 ? 15.195 -16.625 5.816 1 97.75 106 LYS B CA 1
ATOM 3652 C C . LYS B 1 106 ? 14.328 -15.547 6.453 1 97.75 106 LYS B C 1
ATOM 3654 O O . LYS B 1 106 ? 14.156 -15.516 7.676 1 97.75 106 LYS B O 1
ATOM 3659 N N . SER B 1 107 ? 13.828 -14.648 5.699 1 96.75 107 SER B N 1
ATOM 3660 C CA . SER B 1 107 ? 12.984 -13.578 6.215 1 96.75 107 SER B CA 1
ATOM 3661 C C . SER B 1 107 ? 11.547 -14.047 6.395 1 96.75 107 SER B C 1
ATOM 3663 O O . SER B 1 107 ? 10.969 -14.656 5.492 1 96.75 107 SER B O 1
ATOM 3665 N N . PRO B 1 108 ? 10.953 -13.75 7.516 1 96.44 108 PRO B N 1
ATOM 3666 C CA . PRO B 1 108 ? 9.539 -14.094 7.703 1 96.44 108 PRO B CA 1
ATOM 3667 C C . PRO B 1 108 ? 8.602 -13.141 6.973 1 96.44 108 PRO B C 1
ATOM 3669 O O . PRO B 1 108 ? 7.383 -13.336 6.992 1 96.44 108 PRO B O 1
ATOM 3672 N N . LYS B 1 109 ? 9.141 -12.125 6.258 1 97.06 109 LYS B N 1
ATOM 3673 C CA . LYS B 1 109 ? 8.32 -11.047 5.715 1 97.06 109 LYS B CA 1
ATOM 3674 C C . LYS B 1 109 ? 7.957 -11.312 4.258 1 97.06 109 LYS B C 1
ATOM 3676 O O . LYS B 1 109 ? 7.191 -10.555 3.656 1 97.06 109 LYS B O 1
ATOM 3681 N N . THR B 1 110 ? 8.508 -12.344 3.689 1 97.62 110 THR B N 1
ATOM 3682 C CA . THR B 1 110 ? 8.25 -12.625 2.281 1 97.62 110 THR B CA 1
ATOM 3683 C C . THR B 1 110 ? 8.242 -14.133 2.023 1 97.62 110 THR B C 1
ATOM 3685 O O . THR B 1 110 ? 8.758 -14.906 2.832 1 97.62 110 THR B O 1
ATOM 3688 N N . ASN B 1 111 ? 7.555 -14.484 0.957 1 97.56 111 ASN B N 1
ATOM 3689 C CA . ASN B 1 111 ? 7.559 -15.883 0.546 1 97.56 111 ASN B CA 1
ATOM 3690 C C . ASN B 1 111 ? 8.414 -16.094 -0.697 1 97.56 111 ASN B C 1
ATOM 3692 O O . ASN B 1 111 ? 8.477 -17.203 -1.227 1 97.56 111 ASN B O 1
ATOM 3696 N N . LEU B 1 112 ? 9.078 -15.07 -1.169 1 96.88 112 LEU B N 1
ATOM 3697 C CA . LEU B 1 112 ? 9.867 -15.148 -2.395 1 96.88 112 LEU B CA 1
ATOM 3698 C C . LEU B 1 112 ? 11.18 -15.875 -2.146 1 96.88 112 LEU B C 1
ATOM 3700 O O . LEU B 1 112 ? 11.547 -16.141 -0.998 1 96.88 112 LEU B O 1
ATOM 3704 N N . CYS B 1 113 ? 11.812 -16.25 -3.188 1 96.81 113 CYS B N 1
ATOM 3705 C CA . CYS B 1 113 ? 13.125 -16.875 -3.178 1 96.81 113 CYS B CA 1
ATOM 3706 C C . CYS B 1 113 ? 14.031 -16.266 -4.234 1 96.81 113 CYS B C 1
ATOM 3708 O O . CYS B 1 113 ? 13.625 -16.094 -5.383 1 96.81 113 CYS B O 1
ATOM 3710 N N . GLU B 1 114 ? 15.234 -15.961 -3.912 1 94.44 114 GLU B N 1
ATOM 3711 C CA . GLU B 1 114 ? 16.156 -15.289 -4.832 1 94.44 114 GLU B CA 1
ATOM 3712 C C . GLU B 1 114 ? 16.672 -16.25 -5.895 1 94.44 114 GLU B C 1
ATOM 3714 O O . GLU B 1 114 ? 17.25 -15.828 -6.898 1 94.44 114 GLU B O 1
ATOM 3719 N N . LYS B 1 115 ? 16.469 -17.516 -5.738 1 93.56 115 LYS B N 1
ATOM 3720 C CA . LYS B 1 115 ? 17.047 -18.516 -6.625 1 93.56 115 LYS B CA 1
ATOM 3721 C C . LYS B 1 115 ? 16.047 -18.969 -7.676 1 93.56 115 LYS B C 1
ATOM 3723 O O . LYS B 1 115 ? 16.375 -19.781 -8.547 1 93.56 115 LYS B O 1
ATOM 3728 N N . GLY B 1 116 ? 14.898 -18.5 -7.73 1 90 116 GLY B N 1
ATOM 3729 C CA . GLY B 1 116 ? 13.891 -18.922 -8.688 1 90 116 GLY B CA 1
ATOM 3730 C C . GLY B 1 116 ? 13.773 -17.969 -9.875 1 90 116 GLY B C 1
ATOM 3731 O O . GLY B 1 116 ? 14.32 -16.875 -9.852 1 90 116 GLY B O 1
ATOM 3732 N N . TRP B 1 117 ? 13.094 -18.406 -10.906 1 86.81 117 TRP B N 1
ATOM 3733 C CA . TRP B 1 117 ? 12.906 -17.656 -12.141 1 86.81 117 TRP B CA 1
ATOM 3734 C C . TRP B 1 117 ? 12.289 -16.297 -11.859 1 86.81 117 TRP B C 1
ATOM 3736 O O . TRP B 1 117 ? 12.562 -15.32 -12.57 1 86.81 117 TRP B O 1
ATOM 3746 N N . ALA B 1 118 ? 11.477 -16.219 -10.906 1 86.31 118 ALA B N 1
ATOM 3747 C CA . ALA B 1 118 ? 10.688 -15.023 -10.594 1 86.31 118 ALA B CA 1
ATOM 3748 C C . ALA B 1 118 ? 11.578 -13.891 -10.094 1 86.31 118 ALA B C 1
ATOM 3750 O O . ALA B 1 118 ? 11.172 -12.727 -10.078 1 86.31 118 ALA B O 1
ATOM 3751 N N . SER B 1 119 ? 12.773 -14.203 -9.773 1 85 119 SER B N 1
ATOM 3752 C CA . SER B 1 119 ? 13.695 -13.188 -9.266 1 85 119 SER B CA 1
ATOM 3753 C C . SER B 1 119 ? 14.281 -12.359 -10.406 1 85 119 SER B C 1
ATOM 3755 O O . SER B 1 119 ? 14.492 -11.148 -10.25 1 85 119 SER B O 1
ATOM 3757 N N . ASP B 1 120 ? 14.469 -12.906 -11.523 1 81.56 120 ASP B N 1
ATOM 3758 C CA . ASP B 1 120 ? 15.242 -12.195 -12.531 1 81.56 120 ASP B CA 1
ATOM 3759 C C . ASP B 1 120 ? 14.492 -12.133 -13.859 1 81.56 120 ASP B C 1
ATOM 3761 O O . ASP B 1 120 ? 14.805 -11.312 -14.719 1 81.56 120 ASP B O 1
ATOM 3765 N N . ARG B 1 121 ? 13.602 -13.094 -14.156 1 87.5 121 ARG B N 1
ATOM 3766 C CA . ARG B 1 121 ? 12.977 -13.211 -15.469 1 87.5 121 ARG B CA 1
ATOM 3767 C C . ARG B 1 121 ? 11.461 -13.297 -15.352 1 87.5 121 ARG B C 1
ATOM 3769 O O . ARG B 1 121 ? 10.828 -14.141 -15.992 1 87.5 121 ARG B O 1
ATOM 3776 N N . TYR B 1 122 ? 10.961 -12.422 -14.508 1 84.19 122 TYR B N 1
ATOM 3777 C CA . TYR B 1 122 ? 9.523 -12.453 -14.266 1 84.19 122 TYR B CA 1
ATOM 3778 C C . TYR B 1 122 ? 8.75 -12.117 -15.539 1 84.19 122 TYR B C 1
ATOM 3780 O O . TYR B 1 122 ? 7.621 -12.578 -15.719 1 84.19 122 TYR B O 1
ATOM 3788 N N . ASP B 1 123 ? 9.336 -11.414 -16.484 1 84.75 123 ASP B N 1
ATOM 3789 C CA . ASP B 1 123 ? 8.672 -11 -17.719 1 84.75 123 ASP B CA 1
ATOM 3790 C C . ASP B 1 123 ? 8.562 -12.156 -18.703 1 84.75 123 ASP B C 1
ATOM 3792 O O . ASP B 1 123 ? 7.547 -12.312 -19.391 1 84.75 123 ASP B O 1
ATOM 3796 N N . VAL B 1 124 ? 9.555 -13.062 -18.719 1 89 124 VAL B N 1
ATOM 3797 C CA . VAL B 1 124 ? 9.602 -14.227 -19.594 1 89 124 VAL B CA 1
ATOM 3798 C C . VAL B 1 124 ? 8.875 -15.398 -18.953 1 89 124 VAL B C 1
ATOM 3800 O O . VAL B 1 124 ? 8.43 -16.312 -19.641 1 89 124 VAL B O 1
ATOM 3803 N N . MET B 1 125 ? 8.812 -15.375 -17.641 1 92.19 125 MET B N 1
ATOM 3804 C CA . MET B 1 125 ? 8.148 -16.375 -16.797 1 92.19 125 MET B CA 1
ATOM 3805 C C . MET B 1 125 ? 8.797 -17.75 -16.969 1 92.19 125 MET B C 1
ATOM 3807 O O . MET B 1 125 ? 8.109 -18.75 -17.109 1 92.19 125 MET B O 1
ATOM 3811 N N . SER B 1 126 ? 10.133 -17.734 -17.062 1 93 126 SER B N 1
ATOM 3812 C CA . SER B 1 126 ? 10.906 -18.969 -17.094 1 93 126 SER B CA 1
ATOM 3813 C C . SER B 1 126 ? 12.398 -18.688 -16.953 1 93 126 SER B C 1
ATOM 3815 O O . SER B 1 126 ? 12.852 -17.578 -17.203 1 93 126 SER B O 1
ATOM 3817 N N . GLU B 1 127 ? 13.07 -19.75 -16.562 1 91.5 127 GLU B N 1
ATOM 3818 C CA . GLU B 1 127 ? 14.531 -19.703 -16.656 1 91.5 127 GLU B CA 1
ATOM 3819 C C . GLU B 1 127 ? 14.992 -19.875 -18.094 1 91.5 127 GLU B C 1
ATOM 3821 O O . GLU B 1 127 ? 14.227 -20.297 -18.953 1 91.5 127 GLU B O 1
ATOM 3826 N N . SER B 1 128 ? 16.297 -19.469 -18.297 1 89.81 128 SER B N 1
ATOM 3827 C CA . SER B 1 128 ? 16.844 -19.594 -19.641 1 89.81 128 SER B CA 1
ATOM 3828 C C . SER B 1 128 ? 17.234 -21.047 -19.938 1 89.81 128 SER B C 1
ATOM 3830 O O . SER B 1 128 ? 17.188 -21.484 -21.094 1 89.81 128 SER B O 1
ATOM 3832 N N . ASP B 1 129 ? 17.609 -21.734 -18.938 1 91.38 129 ASP B N 1
ATOM 3833 C CA . ASP B 1 129 ? 17.969 -23.141 -19.094 1 91.38 129 ASP B CA 1
ATOM 3834 C C . ASP B 1 129 ? 16.734 -24.031 -19 1 91.38 129 ASP B C 1
ATOM 3836 O O . ASP B 1 129 ? 15.844 -23.797 -18.188 1 91.38 129 ASP B O 1
ATOM 3840 N N . THR B 1 130 ? 16.625 -25.016 -19.938 1 95.94 130 THR B N 1
ATOM 3841 C CA . THR B 1 130 ? 15.469 -25.891 -20.016 1 95.94 130 THR B CA 1
ATOM 3842 C C . THR B 1 130 ? 15.891 -27.344 -20.188 1 95.94 130 THR B C 1
ATOM 3844 O O . THR B 1 130 ? 17.016 -27.609 -20.625 1 95.94 130 THR B O 1
ATOM 3847 N N . ARG B 1 131 ? 15.055 -28.188 -19.828 1 98.12 131 ARG B N 1
ATOM 3848 C CA . ARG B 1 131 ? 15.281 -29.625 -19.984 1 98.12 131 ARG B CA 1
ATOM 3849 C C . ARG B 1 131 ? 14.453 -30.188 -21.141 1 98.12 131 ARG B C 1
ATOM 3851 O O . ARG B 1 131 ? 14.43 -31.391 -21.359 1 98.12 131 ARG B O 1
ATOM 3858 N N . PHE B 1 132 ? 13.781 -29.312 -21.875 1 98.56 132 PHE B N 1
ATOM 3859 C CA . PHE B 1 132 ? 12.914 -29.734 -22.969 1 98.56 132 PHE B CA 1
ATOM 3860 C C . PHE B 1 132 ? 13.562 -29.438 -24.312 1 98.56 132 PHE B C 1
ATOM 3862 O O . PHE B 1 132 ? 14.18 -28.391 -24.484 1 98.56 132 PHE B O 1
ATOM 3869 N N . THR B 1 133 ? 13.438 -30.312 -25.219 1 98.38 133 THR B N 1
ATOM 3870 C CA . THR B 1 133 ? 13.68 -30.062 -26.641 1 98.38 133 THR B CA 1
ATOM 3871 C C . THR B 1 133 ? 12.57 -30.672 -27.5 1 98.38 133 THR B C 1
ATOM 3873 O O . THR B 1 133 ? 11.953 -31.672 -27.094 1 98.38 133 THR B O 1
ATOM 3876 N N . CYS B 1 134 ? 12.312 -30.094 -28.547 1 98.5 134 CYS B N 1
ATOM 3877 C CA . CYS B 1 134 ? 11.352 -30.578 -29.547 1 98.5 134 CYS B CA 1
ATOM 3878 C C . CYS B 1 134 ? 11.8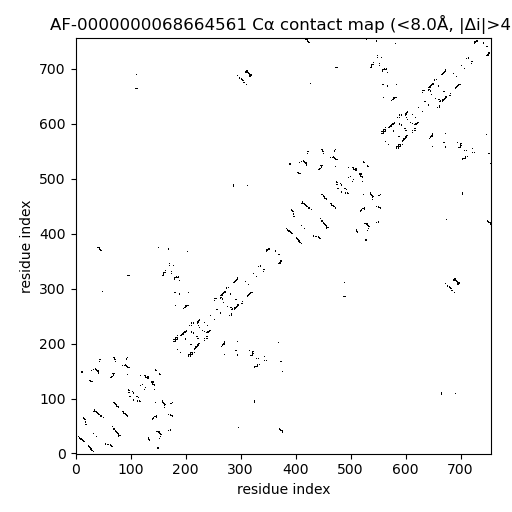36 -30.281 -30.953 1 98.5 134 CYS B C 1
ATOM 3880 O O . CYS B 1 134 ? 12.102 -29.125 -31.297 1 98.5 134 CYS B O 1
ATOM 3882 N N . LYS B 1 135 ? 11.977 -31.328 -31.781 1 97.19 135 LYS B N 1
ATOM 3883 C CA . LYS B 1 135 ? 12.43 -31.172 -33.156 1 97.19 135 LYS B CA 1
ATOM 3884 C C . LYS B 1 135 ? 13.75 -30.406 -33.219 1 97.19 135 LYS B C 1
ATOM 3886 O O . LYS B 1 135 ? 13.906 -29.484 -34.031 1 97.19 135 LYS B O 1
ATOM 3891 N N . GLY B 1 136 ? 14.555 -30.688 -32.281 1 96.31 136 GLY B N 1
ATOM 3892 C CA . GLY B 1 136 ? 15.906 -30.156 -32.281 1 96.31 136 GLY B CA 1
ATOM 3893 C C . GLY B 1 136 ? 16 -28.75 -31.703 1 96.31 136 GLY B C 1
ATOM 3894 O O . GLY B 1 136 ? 17.078 -28.172 -31.656 1 96.31 136 GLY B O 1
ATOM 3895 N N . LYS B 1 137 ? 14.945 -28.281 -31.297 1 96.88 137 LYS B N 1
ATOM 3896 C CA . LYS B 1 137 ? 14.922 -26.922 -30.75 1 96.88 137 LYS B CA 1
ATOM 3897 C C . LYS B 1 137 ? 14.641 -26.922 -29.25 1 96.88 137 LYS B C 1
ATOM 3899 O O . LYS B 1 137 ? 13.844 -27.734 -28.766 1 96.88 137 LYS B O 1
ATOM 3904 N N . LYS B 1 138 ? 15.289 -26 -28.578 1 96.81 138 LYS B N 1
ATOM 3905 C CA . LYS B 1 138 ? 15 -25.812 -27.156 1 96.81 138 LYS B CA 1
ATOM 3906 C C . LYS B 1 138 ? 13.578 -25.297 -26.938 1 96.81 138 LYS B C 1
ATOM 3908 O O . LYS B 1 138 ? 13.102 -24.438 -27.688 1 96.81 138 LYS B O 1
ATOM 3913 N N . VAL B 1 139 ? 12.914 -25.844 -26 1 98.06 139 VAL B N 1
ATOM 3914 C CA . VAL B 1 139 ? 11.586 -25.406 -25.594 1 98.06 139 VAL B CA 1
ATOM 3915 C C . VAL B 1 139 ? 11.609 -25.016 -24.109 1 98.06 139 VAL B C 1
ATOM 3917 O O . VAL B 1 139 ? 12.055 -25.781 -23.266 1 98.06 139 VAL B O 1
ATOM 3920 N N . LEU B 1 140 ? 11.148 -23.812 -23.766 1 97.12 140 LEU B N 1
ATOM 3921 C CA . LEU B 1 140 ? 11.234 -23.281 -22.406 1 97.12 140 LEU B CA 1
ATOM 3922 C C . LEU B 1 140 ? 10.234 -23.969 -21.484 1 97.12 140 LEU B C 1
ATOM 3924 O O . LEU B 1 140 ? 9.234 -24.516 -21.953 1 97.12 140 LEU B O 1
ATOM 3928 N N . GLN B 1 141 ? 10.555 -23.938 -20.25 1 97.38 141 GLN B N 1
ATOM 3929 C CA . GLN B 1 141 ? 9.633 -24.422 -19.234 1 97.38 141 GLN B CA 1
ATOM 3930 C C . GLN B 1 141 ? 8.922 -23.266 -18.547 1 97.38 141 GLN B C 1
ATOM 3932 O O . GLN B 1 141 ? 9.492 -22.594 -17.688 1 97.38 141 GLN B O 1
ATOM 3937 N N . PHE B 1 142 ? 7.715 -23.141 -18.812 1 96.69 142 PHE B N 1
ATOM 3938 C CA . PHE B 1 142 ? 6.879 -22.047 -18.328 1 96.69 142 PHE B CA 1
ATOM 3939 C C . PHE B 1 142 ? 6.801 -22.062 -16.797 1 96.69 142 PHE B C 1
ATOM 3941 O O . PHE B 1 142 ? 6.512 -23.094 -16.203 1 96.69 142 PHE B O 1
ATOM 3948 N N . MET B 1 143 ? 7.141 -20.859 -16.188 1 95.94 143 MET B N 1
ATOM 3949 C CA . MET B 1 143 ? 7.113 -20.609 -14.75 1 95.94 143 MET B CA 1
ATOM 3950 C C . MET B 1 143 ? 7.926 -21.656 -14 1 95.94 143 MET B C 1
ATOM 3952 O O . MET B 1 143 ? 7.594 -22.016 -12.875 1 95.94 143 MET B O 1
ATOM 3956 N N . GLY B 1 144 ? 8.867 -22.266 -14.68 1 94.69 144 GLY B N 1
ATOM 3957 C CA . GLY B 1 144 ? 9.797 -23.203 -14.094 1 94.69 144 GLY B CA 1
ATOM 3958 C C . GLY B 1 144 ? 9.203 -24.594 -13.898 1 94.69 144 GLY B C 1
ATOM 3959 O O . GLY B 1 144 ? 9.82 -25.453 -13.266 1 94.69 144 GLY B O 1
ATOM 3960 N N . THR B 1 145 ? 8.039 -24.906 -14.359 1 96.31 145 THR B N 1
ATOM 3961 C CA . THR B 1 145 ? 7.348 -26.156 -14.109 1 96.31 145 THR B CA 1
ATOM 3962 C C . THR B 1 145 ? 6.988 -26.859 -15.422 1 96.31 145 THR B C 1
ATOM 3964 O O . THR B 1 145 ? 7.707 -27.75 -15.875 1 96.31 145 THR B O 1
ATOM 3967 N N . SER B 1 146 ? 5.98 -26.359 -16.172 1 98 146 SER B N 1
ATOM 3968 C CA . SER B 1 146 ? 5.504 -26.891 -17.438 1 98 146 SER B CA 1
ATOM 3969 C C . SER B 1 146 ? 4.824 -28.25 -17.25 1 98 146 SER B C 1
ATOM 3971 O O . SER B 1 146 ? 5.344 -29.281 -17.688 1 98 146 SER B O 1
ATOM 3973 N N . THR B 1 147 ? 3.576 -28.156 -16.844 1 98.44 147 THR B N 1
ATOM 3974 C CA . THR B 1 147 ? 2.865 -29.375 -16.469 1 98.44 147 THR B CA 1
ATOM 3975 C C . THR B 1 147 ? 1.954 -29.844 -17.609 1 98.44 147 THR B C 1
ATOM 3977 O O . THR B 1 147 ? 1.277 -30.859 -17.5 1 98.44 147 THR B O 1
ATOM 3980 N N . PHE B 1 148 ? 1.888 -29.094 -18.734 1 98.69 148 PHE B N 1
ATOM 3981 C CA . PHE B 1 148 ? 1.224 -29.594 -19.938 1 98.69 148 PHE B CA 1
ATOM 3982 C C . PHE B 1 148 ? 2.125 -30.562 -20.688 1 98.69 148 PHE B C 1
ATOM 3984 O O . PHE B 1 148 ? 2.281 -30.453 -21.906 1 98.69 148 PHE B O 1
ATOM 3991 N N . SER B 1 149 ? 2.773 -31.391 -19.984 1 98.38 149 SER B N 1
ATOM 3992 C CA . SER B 1 149 ? 3.688 -32.406 -20.469 1 98.38 149 SER B CA 1
ATOM 3993 C C . SER B 1 149 ? 3.619 -33.656 -19.578 1 98.38 149 SER B C 1
ATOM 3995 O O . SER B 1 149 ? 3.424 -33.562 -18.375 1 98.38 149 SER B O 1
ATOM 3997 N N . GLU B 1 150 ? 3.795 -34.812 -20.156 1 98.12 150 GLU B N 1
ATOM 3998 C CA . GLU B 1 150 ? 3.736 -36.062 -19.391 1 98.12 150 GLU B CA 1
ATOM 3999 C C . GLU B 1 150 ? 4.855 -36.125 -18.344 1 98.12 150 GLU B C 1
ATOM 4001 O O . GLU B 1 150 ? 4.688 -36.688 -17.281 1 98.12 150 GLU B O 1
ATOM 4006 N N . TYR B 1 151 ? 5.969 -35.562 -18.703 1 97.62 151 TYR B N 1
ATOM 4007 C CA . TYR B 1 151 ? 7.09 -35.469 -17.781 1 97.62 151 TYR B CA 1
ATOM 4008 C C . TYR B 1 151 ? 7.656 -34.062 -17.75 1 97.62 151 TYR B C 1
ATOM 4010 O O . TYR B 1 151 ? 7.645 -33.344 -18.766 1 97.62 151 TYR B O 1
ATOM 4018 N N . THR B 1 152 ? 8.156 -33.656 -16.656 1 97.94 152 THR B N 1
ATOM 4019 C CA . THR B 1 152 ? 8.906 -32.406 -16.516 1 97.94 152 THR B CA 1
ATOM 4020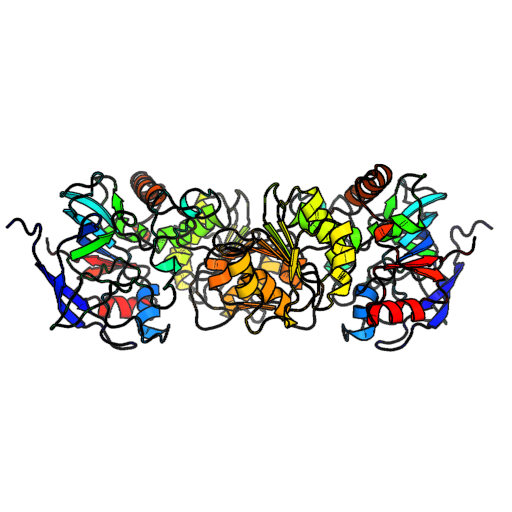 C C . THR B 1 152 ? 10.102 -32.594 -15.586 1 97.94 152 THR B C 1
ATOM 4022 O O . THR B 1 152 ? 10.227 -33.625 -14.93 1 97.94 152 THR B O 1
ATOM 4025 N N . VAL B 1 153 ? 11.039 -31.719 -15.641 1 98.25 153 VAL B N 1
ATOM 4026 C CA . VAL B 1 153 ? 12.195 -31.688 -14.758 1 98.25 153 VAL B CA 1
ATOM 4027 C C . VAL B 1 153 ? 12.25 -30.359 -14.023 1 98.25 153 VAL B C 1
ATOM 4029 O O . VAL B 1 153 ? 12.234 -29.297 -14.648 1 98.25 153 VAL B O 1
ATOM 4032 N N . VAL B 1 154 ? 12.273 -30.406 -12.734 1 97.62 154 VAL B N 1
ATOM 4033 C CA . VAL B 1 154 ? 12.195 -29.203 -11.906 1 97.62 154 VAL B CA 1
ATOM 4034 C C . VAL B 1 154 ? 13.297 -29.234 -10.852 1 97.62 154 VAL B C 1
ATOM 4036 O O . VAL B 1 154 ? 13.664 -30.312 -10.352 1 97.62 154 VAL B O 1
ATOM 4039 N N . ASN B 1 155 ? 13.852 -28.047 -10.547 1 97.12 155 ASN B N 1
ATOM 4040 C CA . ASN B 1 155 ? 14.797 -27.969 -9.438 1 97.12 155 ASN B CA 1
ATOM 4041 C C . ASN B 1 155 ? 14.141 -28.344 -8.109 1 97.12 155 ASN B C 1
ATOM 4043 O O . ASN B 1 155 ? 13 -27.969 -7.848 1 97.12 155 ASN B O 1
ATOM 4047 N N . GLU B 1 156 ? 14.828 -29.078 -7.246 1 97.81 156 GLU B N 1
ATOM 4048 C CA . GLU B 1 156 ? 14.25 -29.625 -6.023 1 97.81 156 GLU B CA 1
ATOM 4049 C C . GLU B 1 156 ? 13.766 -28.5 -5.098 1 97.81 156 GLU B C 1
ATOM 4051 O O . GLU B 1 156 ? 12.914 -28.734 -4.234 1 97.81 156 GLU B O 1
ATOM 4056 N N . ILE B 1 157 ? 14.242 -27.25 -5.195 1 97.5 157 ILE B N 1
ATOM 4057 C CA . ILE B 1 157 ? 13.82 -26.141 -4.344 1 97.5 157 ILE B CA 1
ATOM 4058 C C . ILE B 1 157 ? 12.414 -25.703 -4.734 1 97.5 157 ILE B C 1
ATOM 4060 O O . ILE B 1 157 ? 11.789 -24.922 -4.02 1 97.5 157 ILE B O 1
ATOM 4064 N N . ALA B 1 158 ? 11.875 -26.25 -5.82 1 97.81 158 ALA B N 1
ATOM 4065 C CA . ALA B 1 158 ? 10.555 -25.891 -6.328 1 97.81 158 ALA B CA 1
ATOM 4066 C C . ALA B 1 158 ? 9.648 -27.109 -6.422 1 97.81 158 ALA B C 1
ATOM 4068 O O . ALA B 1 158 ? 8.852 -27.234 -7.352 1 97.81 158 ALA B O 1
ATOM 4069 N N . VAL B 1 159 ? 9.773 -28.016 -5.559 1 98.62 159 VAL B N 1
ATOM 4070 C CA . VAL B 1 159 ? 8.938 -29.203 -5.496 1 98.62 159 VAL B CA 1
ATOM 4071 C C . VAL B 1 159 ? 8.477 -29.438 -4.059 1 98.62 159 VAL B C 1
ATOM 4073 O O . VAL B 1 159 ? 9.273 -29.359 -3.123 1 98.62 159 VAL B O 1
ATOM 4076 N N . ALA B 1 160 ? 7.258 -29.672 -3.881 1 98.75 160 ALA B N 1
ATOM 4077 C CA . ALA B 1 160 ? 6.723 -30.016 -2.566 1 98.75 160 ALA B CA 1
ATOM 4078 C C . ALA B 1 160 ? 6.305 -31.484 -2.514 1 98.75 160 ALA B C 1
ATOM 4080 O O . ALA B 1 160 ? 5.516 -31.953 -3.344 1 98.75 160 ALA B O 1
ATOM 4081 N N . LYS B 1 161 ? 6.879 -32.188 -1.598 1 98.62 161 LYS B N 1
ATOM 4082 C CA . LYS B 1 161 ? 6.395 -33.531 -1.301 1 98.62 161 LYS B CA 1
ATOM 4083 C C . LYS B 1 161 ? 5.07 -33.5 -0.541 1 98.62 161 LYS B C 1
ATOM 4085 O O . LYS B 1 161 ? 4.898 -32.688 0.366 1 98.62 161 LYS B O 1
ATOM 4090 N N . ILE B 1 162 ? 4.121 -34.344 -0.918 1 98.81 162 ILE B N 1
ATOM 4091 C CA . ILE B 1 162 ? 2.803 -34.219 -0.3 1 98.81 162 ILE B CA 1
ATOM 4092 C C . ILE B 1 162 ? 2.389 -35.594 0.259 1 98.81 162 ILE B C 1
ATOM 4094 O O . ILE B 1 162 ? 3.086 -36.594 0.065 1 98.81 162 ILE B O 1
ATOM 4098 N N . HIS B 1 163 ? 1.293 -35.625 0.99 1 98.44 163 HIS B N 1
ATOM 4099 C CA . HIS B 1 163 ? 0.784 -36.844 1.619 1 98.44 163 HIS B CA 1
ATOM 4100 C C . HIS B 1 163 ? 0.487 -37.938 0.581 1 98.44 163 HIS B C 1
ATOM 4102 O O . HIS B 1 163 ? -0.13 -37.656 -0.45 1 98.44 163 HIS B O 1
ATOM 4108 N N . PRO B 1 164 ? 0.878 -39.156 0.851 1 97.94 164 PRO B N 1
ATOM 4109 C CA . PRO B 1 164 ? 0.729 -40.219 -0.136 1 97.94 164 PRO B CA 1
ATOM 4110 C C . PRO B 1 164 ? -0.73 -40.5 -0.483 1 97.94 164 PRO B C 1
ATOM 4112 O O . PRO B 1 164 ? -1.021 -41.031 -1.556 1 97.94 164 PRO B O 1
ATOM 4115 N N . SER B 1 165 ? -1.63 -40.125 0.315 1 98.19 165 SER B N 1
ATOM 4116 C CA . SER B 1 165 ? -3.033 -40.438 0.066 1 98.19 165 SER B CA 1
ATOM 4117 C C . SER B 1 165 ? -3.709 -39.344 -0.736 1 98.19 165 SER B C 1
ATOM 4119 O O . SER B 1 165 ? -4.871 -39.469 -1.122 1 98.19 165 SER B O 1
ATOM 4121 N N . ALA B 1 166 ? -3.037 -38.281 -0.987 1 97.94 166 ALA B N 1
ATOM 4122 C CA . ALA B 1 166 ? -3.633 -37.125 -1.65 1 97.94 166 ALA B CA 1
ATOM 4123 C C . ALA B 1 166 ? -4.047 -37.469 -3.08 1 97.94 166 ALA B C 1
ATOM 4125 O O . ALA B 1 166 ? -3.246 -38 -3.855 1 97.94 166 ALA B O 1
ATOM 4126 N N . PRO B 1 167 ? -5.34 -37.219 -3.395 1 98.5 167 PRO B N 1
ATOM 4127 C CA . PRO B 1 167 ? -5.734 -37.406 -4.797 1 98.5 167 PRO B CA 1
ATOM 4128 C C . PRO B 1 167 ? -5.102 -36.375 -5.715 1 98.5 167 PRO B C 1
ATOM 4130 O O . PRO B 1 167 ? -5.422 -35.188 -5.629 1 98.5 167 PRO B O 1
ATOM 4133 N N . LEU B 1 168 ? -4.324 -36.781 -6.609 1 98.38 168 LEU B N 1
ATOM 4134 C CA . LEU B 1 168 ? -3.469 -35.906 -7.398 1 98.38 168 LEU B CA 1
ATOM 4135 C C . LEU B 1 168 ? -4.297 -35.062 -8.344 1 98.38 168 LEU B C 1
ATOM 4137 O O . LEU B 1 168 ? -3.908 -33.938 -8.672 1 98.38 168 LEU B O 1
ATOM 4141 N N . ASP B 1 169 ? -5.473 -35.531 -8.789 1 97.81 169 ASP B N 1
ATOM 4142 C CA . ASP B 1 169 ? -6.332 -34.812 -9.711 1 97.81 169 ASP B CA 1
ATOM 4143 C C . ASP B 1 169 ? -7.086 -33.688 -8.992 1 97.81 169 ASP B C 1
ATOM 4145 O O . ASP B 1 169 ? -7.754 -32.875 -9.633 1 97.81 169 ASP B O 1
ATOM 4149 N N . LYS B 1 170 ? -6.984 -33.625 -7.676 1 98.19 170 LYS B N 1
ATOM 4150 C CA . LYS B 1 170 ? -7.555 -32.531 -6.898 1 98.19 170 LYS B CA 1
ATOM 4151 C C . LYS B 1 170 ? -6.465 -31.578 -6.402 1 98.19 170 LYS B C 1
ATOM 4153 O O . LYS B 1 170 ? -6.523 -30.375 -6.656 1 98.19 170 LYS B O 1
ATOM 4158 N N . VAL B 1 171 ? -5.422 -32.156 -5.852 1 98.69 171 VAL B N 1
ATOM 4159 C CA . VAL B 1 171 ? -4.449 -31.328 -5.125 1 98.69 171 VAL B CA 1
ATOM 4160 C C . VAL B 1 171 ? -3.523 -30.625 -6.117 1 98.69 171 VAL B C 1
ATOM 4162 O O . VAL B 1 171 ? -2.777 -29.719 -5.742 1 98.69 171 VAL B O 1
ATOM 4165 N N . CYS B 1 172 ? -3.604 -31.016 -7.441 1 98.56 172 CYS B N 1
ATOM 4166 C CA . CYS B 1 172 ? -2.844 -30.281 -8.445 1 98.56 172 CYS B CA 1
ATOM 4167 C C . CYS B 1 172 ? -3.246 -28.812 -8.461 1 98.56 172 CYS B C 1
ATOM 4169 O O . CYS B 1 172 ? -2.455 -27.953 -8.852 1 98.56 172 CYS B O 1
ATOM 4171 N N . LEU B 1 173 ? -4.441 -28.469 -7.93 1 98.5 173 LEU B N 1
ATOM 4172 C CA . LEU B 1 173 ? -4.977 -27.125 -7.934 1 98.5 173 LEU B CA 1
ATOM 4173 C C . LEU B 1 173 ? -4.293 -26.266 -6.871 1 98.5 173 LEU B C 1
ATOM 4175 O O . LEU B 1 173 ? -4.43 -25.031 -6.875 1 98.5 173 LEU B O 1
ATOM 4179 N N . LEU B 1 174 ? -3.533 -26.859 -5.973 1 98.69 174 LEU B N 1
ATOM 4180 C CA . LEU B 1 174 ? -2.844 -26.141 -4.906 1 98.69 174 LEU B CA 1
ATOM 4181 C C . LEU B 1 174 ? -1.481 -25.641 -5.383 1 98.69 174 LEU B C 1
ATOM 4183 O O . LEU B 1 174 ? -0.775 -24.953 -4.641 1 98.69 174 LEU B O 1
ATOM 4187 N N . GLY B 1 175 ? -1.155 -25.922 -6.645 1 97.38 175 GLY B N 1
ATOM 4188 C CA . GLY B 1 175 ? 0.105 -25.469 -7.207 1 97.38 175 GLY B CA 1
ATOM 4189 C C . GLY B 1 175 ? 0.098 -24 -7.57 1 97.38 175 GLY B C 1
ATOM 4190 O O . GLY B 1 175 ? 1.151 -23.406 -7.828 1 97.38 175 GLY B O 1
ATOM 4191 N N . CYS B 1 176 ? -1.088 -23.406 -7.605 1 96.62 176 CYS B N 1
ATOM 4192 C CA . CYS B 1 176 ? -1.109 -21.969 -7.891 1 96.62 176 CYS B CA 1
ATOM 4193 C C . CYS B 1 176 ? -2.455 -21.359 -7.516 1 96.62 176 CYS B C 1
ATOM 4195 O O . CYS B 1 176 ? -2.607 -20.812 -6.426 1 96.62 176 CYS B O 1
ATOM 4197 N N . GLY B 1 177 ? -3.533 -21.547 -8.305 1 94.81 177 GLY B N 1
ATOM 4198 C CA . GLY B 1 177 ? -4.773 -20.781 -8.281 1 94.81 177 GLY B CA 1
ATOM 4199 C C . GLY B 1 177 ? -5.418 -20.734 -6.906 1 94.81 177 GLY B C 1
ATOM 4200 O O . GLY B 1 177 ? -5.621 -19.656 -6.348 1 94.81 177 GLY B O 1
ATOM 4201 N N . VAL B 1 178 ? -5.742 -21.906 -6.387 1 98.31 178 VAL B N 1
ATOM 4202 C CA . VAL B 1 178 ? -6.457 -21.969 -5.113 1 98.31 178 VAL B CA 1
ATOM 4203 C C . VAL B 1 178 ? -5.574 -21.406 -4 1 98.31 178 VAL B C 1
ATOM 4205 O O . VAL B 1 178 ? -6.023 -20.578 -3.205 1 98.31 178 VAL B O 1
ATOM 4208 N N . ALA B 1 179 ? -4.281 -21.812 -4 1 98.69 179 ALA B N 1
ATOM 4209 C CA . ALA B 1 179 ? -3.365 -21.281 -2.988 1 98.69 179 ALA B CA 1
ATOM 4210 C C . ALA B 1 179 ? -3.23 -19.766 -3.098 1 98.69 179 ALA B C 1
ATOM 4212 O O . ALA B 1 179 ? -3.184 -19.078 -2.084 1 98.69 179 ALA B O 1
ATOM 4213 N N . THR B 1 180 ? -3.186 -19.266 -4.305 1 98.62 180 THR B N 1
ATOM 4214 C CA . THR B 1 180 ? -3.014 -17.844 -4.566 1 98.62 180 THR B CA 1
ATOM 4215 C C . THR B 1 180 ? -4.148 -17.047 -3.938 1 98.62 180 THR B C 1
ATOM 4217 O O . THR B 1 180 ? -3.902 -16.141 -3.131 1 98.62 180 THR B O 1
ATOM 4220 N N . GLY B 1 181 ? -5.391 -17.406 -4.281 1 98.81 181 GLY B N 1
ATOM 4221 C CA . GLY B 1 181 ? -6.527 -16.672 -3.752 1 98.81 181 GLY B CA 1
ATOM 4222 C C . GLY B 1 181 ? -6.73 -16.875 -2.262 1 98.81 181 GLY B C 1
ATOM 4223 O O . GLY B 1 181 ? -6.953 -15.914 -1.521 1 98.81 181 GLY B O 1
ATOM 4224 N N . TYR B 1 182 ? -6.648 -18.156 -1.817 1 98.94 182 TYR B N 1
ATOM 4225 C CA . TYR B 1 182 ? -6.855 -18.531 -0.424 1 98.94 182 TYR B CA 1
ATOM 4226 C C . TYR B 1 182 ? -5.859 -17.812 0.487 1 98.94 182 TYR B C 1
ATOM 4228 O O . TYR B 1 182 ? -6.25 -17.203 1.485 1 98.94 182 TYR B O 1
ATOM 4236 N N . GLY B 1 183 ? -4.641 -17.828 0.099 1 98.81 183 GLY B N 1
ATOM 4237 C CA . GLY B 1 183 ? -3.578 -17.25 0.901 1 98.81 183 GLY B CA 1
ATOM 4238 C C . GLY B 1 183 ? -3.58 -15.727 0.873 1 98.81 183 GLY B C 1
ATOM 4239 O O . GLY B 1 183 ? -3.146 -15.086 1.83 1 98.81 183 GLY B O 1
ATOM 4240 N N . ALA B 1 184 ? -4.051 -15.117 -0.224 1 98.94 184 ALA B N 1
ATOM 4241 C CA . ALA B 1 184 ? -4.133 -13.664 -0.284 1 98.94 184 ALA B CA 1
ATOM 4242 C C . ALA B 1 184 ? -4.996 -13.109 0.847 1 98.94 184 ALA B C 1
ATOM 4244 O O . ALA B 1 184 ? -4.68 -12.078 1.433 1 98.94 184 ALA B O 1
ATOM 4245 N N . ALA B 1 185 ? -6.09 -13.805 1.15 1 98.94 185 ALA B N 1
ATOM 4246 C CA . ALA B 1 185 ? -6.977 -13.398 2.238 1 98.94 185 ALA B CA 1
ATOM 4247 C C . ALA B 1 185 ? -6.32 -13.633 3.596 1 98.94 185 ALA B C 1
ATOM 4249 O O . ALA B 1 185 ? -6.352 -12.766 4.469 1 98.94 185 ALA B O 1
ATOM 4250 N N . LEU B 1 186 ? -5.641 -14.789 3.705 1 98.81 186 LEU B N 1
ATOM 4251 C CA . LEU B 1 186 ? -5.172 -15.227 5.012 1 98.81 186 LEU B CA 1
ATOM 4252 C C . LEU B 1 186 ? -3.814 -14.609 5.336 1 98.81 186 LEU B C 1
ATOM 4254 O O . LEU B 1 186 ? -3.617 -14.07 6.43 1 98.81 186 LEU B O 1
ATOM 4258 N N . ASN B 1 187 ? -2.879 -14.688 4.402 1 98.62 187 ASN B N 1
ATOM 4259 C CA . ASN B 1 187 ? -1.481 -14.383 4.699 1 98.62 187 ASN B CA 1
ATOM 4260 C C . ASN B 1 187 ? -1.131 -12.945 4.34 1 98.62 187 ASN B C 1
ATOM 4262 O O . ASN B 1 187 ? -0.283 -12.328 4.988 1 98.62 187 ASN B O 1
ATOM 4266 N N . THR B 1 188 ? -1.714 -12.414 3.256 1 98.62 188 THR B N 1
ATOM 4267 C CA . THR B 1 188 ? -1.33 -11.094 2.785 1 98.62 188 THR B CA 1
ATOM 4268 C C . THR B 1 188 ? -2.242 -10.023 3.377 1 98.62 188 THR B C 1
ATOM 4270 O O . THR B 1 188 ? -1.771 -9.086 4.023 1 98.62 188 THR B O 1
ATOM 4273 N N . ALA B 1 189 ? -3.557 -10.188 3.123 1 98.81 189 ALA B N 1
ATOM 4274 C CA . ALA B 1 189 ? -4.512 -9.234 3.689 1 98.81 189 ALA B CA 1
ATOM 4275 C C . ALA B 1 189 ? -4.594 -9.383 5.207 1 98.81 189 ALA B C 1
ATOM 4277 O O . ALA B 1 189 ? -4.812 -8.398 5.918 1 98.81 189 ALA B O 1
ATOM 4278 N N . LYS B 1 190 ? -4.387 -10.68 5.613 1 98.69 190 LYS B N 1
ATOM 4279 C CA . LYS B 1 190 ? -4.555 -11.023 7.023 1 98.69 190 LYS B CA 1
ATOM 4280 C C . LYS B 1 190 ? -5.949 -10.641 7.52 1 98.69 190 LYS B C 1
ATOM 4282 O O . LYS B 1 190 ? -6.086 -9.938 8.516 1 98.69 190 LYS B O 1
ATOM 4287 N N . VAL B 1 191 ? -6.93 -11.102 6.832 1 98.88 191 VAL B N 1
ATOM 4288 C CA . VAL B 1 191 ? -8.328 -10.852 7.145 1 98.88 191 VAL B CA 1
ATOM 4289 C C . VAL B 1 191 ? -8.617 -11.258 8.586 1 98.88 191 VAL B C 1
ATOM 4291 O O . VAL B 1 191 ? -8.156 -12.297 9.055 1 98.88 191 VAL B O 1
ATOM 4294 N N . GLU B 1 192 ? -9.344 -10.438 9.234 1 98.75 192 GLU B N 1
ATOM 4295 C CA . GLU B 1 192 ? -9.648 -10.648 10.648 1 98.75 192 GLU B CA 1
ATOM 4296 C C . GLU B 1 192 ? -11.094 -11.094 10.844 1 98.75 192 GLU B C 1
ATOM 4298 O O . GLU B 1 192 ? -11.969 -10.758 10.039 1 98.75 192 GLU B O 1
ATOM 4303 N N . PRO B 1 193 ? -11.289 -11.922 11.938 1 98.81 193 PRO B N 1
ATOM 4304 C CA . PRO B 1 193 ? -12.68 -12.289 12.242 1 98.81 193 PRO B CA 1
ATOM 4305 C C . PRO B 1 193 ? -13.586 -11.07 12.414 1 98.81 193 PRO B C 1
ATOM 4307 O O . PRO B 1 193 ? -13.172 -10.062 13 1 98.81 193 PRO B O 1
ATOM 4310 N N . GLY B 1 194 ? -14.773 -11.125 11.828 1 98.62 194 GLY B N 1
ATOM 4311 C CA . GLY B 1 194 ? -15.758 -10.07 11.992 1 98.62 194 GLY B CA 1
ATOM 4312 C C . GLY B 1 194 ? -15.641 -8.984 10.938 1 98.62 194 GLY B C 1
ATOM 4313 O O . GLY B 1 194 ? -16.484 -8.086 10.859 1 98.62 194 GLY B O 1
ATOM 4314 N N . SER B 1 195 ? -14.719 -9.047 10.062 1 98.56 195 SER B N 1
ATOM 4315 C CA . SER B 1 195 ? -14.445 -7.996 9.094 1 98.56 195 SER B CA 1
ATOM 4316 C C . SER B 1 195 ? -15.422 -8.062 7.922 1 98.56 195 SER B C 1
ATOM 4318 O O . SER B 1 195 ? -16.141 -9.047 7.766 1 98.56 195 SER B O 1
ATOM 4320 N N . THR B 1 196 ? -15.469 -6.996 7.199 1 98.88 196 THR B N 1
ATOM 4321 C CA . THR B 1 196 ? -16.141 -6.914 5.914 1 98.88 196 THR B CA 1
ATOM 4322 C C . THR B 1 196 ? -15.141 -6.949 4.766 1 98.88 196 THR B C 1
ATOM 4324 O O . THR B 1 196 ? -14.203 -6.145 4.727 1 98.88 196 THR B O 1
ATOM 4327 N N . CYS B 1 197 ? -15.375 -7.879 3.836 1 98.94 197 CYS B N 1
ATOM 4328 C CA . CYS B 1 197 ? -14.453 -8.055 2.715 1 98.94 197 CYS B CA 1
ATOM 4329 C C . CYS B 1 197 ? -15.18 -7.887 1.385 1 98.94 197 CYS B C 1
ATOM 4331 O O . CYS B 1 197 ? -16.375 -8.156 1.288 1 98.94 197 CYS B O 1
ATOM 4333 N N . ALA B 1 198 ? -14.492 -7.379 0.404 1 99 198 ALA B N 1
ATOM 4334 C CA . ALA B 1 198 ? -14.938 -7.371 -0.987 1 99 198 ALA B CA 1
ATOM 4335 C C . ALA B 1 198 ? -13.969 -8.148 -1.876 1 99 198 ALA B C 1
ATOM 4337 O O . ALA B 1 198 ? -12.758 -7.934 -1.813 1 99 198 ALA B O 1
ATOM 4338 N N . VAL B 1 199 ? -14.461 -9.047 -2.66 1 99 199 VAL B N 1
ATOM 4339 C CA . VAL B 1 199 ? -13.641 -9.812 -3.598 1 99 199 VAL B CA 1
ATOM 4340 C C . VAL B 1 199 ? -14.078 -9.508 -5.027 1 99 199 VAL B C 1
ATOM 4342 O O . VAL B 1 199 ? -15.219 -9.781 -5.41 1 99 199 VAL B O 1
ATOM 4345 N N . PHE B 1 200 ? -13.164 -8.953 -5.785 1 98.94 200 PHE B N 1
ATOM 4346 C CA . PHE B 1 200 ? -13.43 -8.57 -7.168 1 98.94 200 PHE B CA 1
ATOM 4347 C C . PHE B 1 200 ? -12.984 -9.664 -8.125 1 98.94 200 PHE B C 1
ATOM 4349 O O . PHE B 1 200 ? -11.789 -9.969 -8.227 1 98.94 200 PHE B O 1
ATOM 4356 N N . GLY B 1 201 ? -13.891 -10.188 -8.914 1 98.19 201 GLY B N 1
ATOM 4357 C CA . GLY B 1 201 ? -13.602 -11.289 -9.82 1 98.19 201 GLY B CA 1
ATOM 4358 C C . GLY B 1 201 ? -13.812 -12.656 -9.188 1 98.19 201 GLY B C 1
ATOM 4359 O O . GLY B 1 201 ? -13.18 -12.984 -8.188 1 98.19 201 GLY B O 1
ATOM 4360 N N . LEU B 1 202 ? -14.68 -13.438 -9.875 1 97.75 202 LEU B N 1
ATOM 4361 C CA . LEU B 1 202 ? -15.062 -14.703 -9.258 1 97.75 202 LEU B CA 1
ATOM 4362 C C . LEU B 1 202 ? -14.672 -15.883 -10.141 1 97.75 202 LEU B C 1
ATOM 4364 O O . LEU B 1 202 ? -15.461 -16.797 -10.344 1 97.75 202 LEU B O 1
ATOM 4368 N N . GLY B 1 203 ? -13.484 -15.773 -10.75 1 96.25 203 GLY B N 1
ATOM 4369 C CA . GLY B 1 203 ? -12.828 -16.984 -11.227 1 96.25 203 GLY B CA 1
ATOM 4370 C C . GLY B 1 203 ? -12.305 -17.859 -10.109 1 96.25 203 GLY B C 1
ATOM 4371 O O . GLY B 1 203 ? -12.688 -17.688 -8.953 1 96.25 203 GLY B O 1
ATOM 4372 N N . ALA B 1 204 ? -11.422 -18.781 -10.469 1 97.06 204 ALA B N 1
ATOM 4373 C CA . ALA B 1 204 ? -10.906 -19.703 -9.477 1 97.06 204 ALA B CA 1
ATOM 4374 C C . ALA B 1 204 ? -10.18 -18.969 -8.352 1 97.06 204 ALA B C 1
ATOM 4376 O O . ALA B 1 204 ? -10.367 -19.281 -7.176 1 97.06 204 ALA B O 1
ATOM 4377 N N . VAL B 1 205 ? -9.336 -18.016 -8.719 1 98.25 205 VAL B N 1
ATOM 4378 C CA . VAL B 1 205 ? -8.57 -17.25 -7.738 1 98.25 205 VAL B CA 1
ATOM 4379 C C . VAL B 1 205 ? -9.516 -16.469 -6.832 1 98.25 205 VAL B C 1
ATOM 4381 O O . VAL B 1 205 ? -9.359 -16.469 -5.609 1 98.25 205 VAL B O 1
ATOM 4384 N N . GLY B 1 206 ? -10.5 -15.828 -7.41 1 98.69 206 GLY B N 1
ATOM 4385 C CA . GLY B 1 206 ? -11.469 -15.07 -6.637 1 98.69 206 GLY B CA 1
ATOM 4386 C C . GLY B 1 206 ? -12.281 -15.938 -5.691 1 98.69 206 GLY B C 1
ATOM 4387 O O . GLY B 1 206 ? -12.477 -15.578 -4.527 1 98.69 206 GLY B O 1
ATOM 4388 N N . LEU B 1 207 ? -12.781 -17.047 -6.188 1 98.75 207 LEU B N 1
ATOM 4389 C CA . LEU B 1 207 ? -13.539 -17.953 -5.344 1 98.75 207 LEU B CA 1
ATOM 4390 C C . LEU B 1 207 ? -12.672 -18.484 -4.203 1 98.75 207 LEU B C 1
ATOM 4392 O O . LEU B 1 207 ? -13.156 -18.656 -3.082 1 98.75 207 LEU B O 1
ATOM 4396 N N . ALA B 1 208 ? -11.422 -18.734 -4.504 1 98.88 208 ALA B N 1
ATOM 4397 C CA . ALA B 1 208 ? -10.492 -19.141 -3.453 1 98.88 208 ALA B CA 1
ATOM 4398 C C . ALA B 1 208 ? -10.297 -18.031 -2.422 1 98.88 208 ALA B C 1
ATOM 4400 O O . ALA B 1 208 ? -10.18 -18.312 -1.225 1 98.88 208 ALA B O 1
ATOM 4401 N N . ALA B 1 209 ? -10.227 -16.797 -2.846 1 98.94 209 ALA B N 1
ATOM 4402 C CA . ALA B 1 209 ? -10.133 -15.664 -1.931 1 98.94 209 ALA B CA 1
ATOM 4403 C C . ALA B 1 209 ? -11.375 -15.57 -1.047 1 98.94 209 ALA B C 1
ATOM 4405 O O . ALA B 1 209 ? -11.273 -15.289 0.15 1 98.94 209 ALA B O 1
ATOM 4406 N N . VAL B 1 210 ? -12.555 -15.812 -1.659 1 98.94 210 VAL B N 1
ATOM 4407 C CA . VAL B 1 210 ? -13.797 -15.852 -0.884 1 98.94 210 VAL B CA 1
ATOM 4408 C C . VAL B 1 210 ? -13.68 -16.906 0.213 1 98.94 210 VAL B C 1
ATOM 4410 O O . VAL B 1 210 ? -13.977 -16.641 1.378 1 98.94 210 VAL B O 1
ATOM 4413 N N . MET B 1 211 ? -13.203 -18.078 -0.142 1 98.94 211 MET B N 1
ATOM 4414 C CA . MET B 1 211 ? -13.016 -19.156 0.826 1 98.94 211 MET B CA 1
ATOM 4415 C C . MET B 1 211 ? -12.047 -18.734 1.925 1 98.94 211 MET B C 1
ATOM 4417 O O . MET B 1 211 ? -12.273 -19.016 3.104 1 98.94 211 MET B O 1
ATOM 4421 N N . GLY B 1 212 ? -10.93 -18.078 1.531 1 98.94 212 GLY B N 1
ATOM 4422 C CA . GLY B 1 212 ? -9.977 -17.578 2.51 1 98.94 212 GLY B CA 1
ATOM 4423 C C . GLY B 1 212 ? -10.578 -16.578 3.484 1 98.94 212 GLY B C 1
ATOM 4424 O O . GLY B 1 212 ? -10.328 -16.656 4.688 1 98.94 212 GLY B O 1
ATOM 4425 N N . CYS B 1 213 ? -11.383 -15.625 2.979 1 98.94 213 CYS B N 1
ATOM 4426 C CA . CYS B 1 213 ? -12.07 -14.664 3.838 1 98.94 213 CYS B CA 1
ATOM 4427 C C . CYS B 1 213 ? -12.984 -15.383 4.828 1 98.94 213 CYS B C 1
ATOM 4429 O O . CYS B 1 213 ? -12.992 -15.062 6.016 1 98.94 213 CYS B O 1
ATOM 4431 N N . LYS B 1 214 ? -13.727 -16.359 4.27 1 98.94 214 LYS B N 1
ATOM 4432 C CA . LYS B 1 214 ? -14.641 -17.125 5.113 1 98.94 214 LYS B CA 1
ATOM 4433 C C . LYS B 1 214 ? -13.891 -17.844 6.223 1 98.94 214 LYS B C 1
ATOM 4435 O O . LYS B 1 214 ? -14.266 -17.766 7.395 1 98.94 214 LYS B O 1
ATOM 4440 N N . ASN B 1 215 ? -12.836 -18.516 5.848 1 98.81 215 ASN B N 1
ATOM 4441 C CA . ASN B 1 215 ? -12.086 -19.297 6.812 1 98.81 215 ASN B CA 1
ATOM 4442 C C . ASN B 1 215 ? -11.352 -18.422 7.812 1 98.81 215 ASN B C 1
ATOM 4444 O O . ASN B 1 215 ? -11.031 -18.859 8.922 1 98.81 215 ASN B O 1
ATOM 4448 N N . ALA B 1 216 ? -11.055 -17.172 7.441 1 98.88 216 ALA B N 1
ATOM 4449 C CA . ALA B 1 216 ? -10.438 -16.203 8.352 1 98.88 216 ALA B CA 1
ATOM 4450 C C . ALA B 1 216 ? -11.453 -15.656 9.344 1 98.88 216 ALA B C 1
ATOM 4452 O O . ALA B 1 216 ? -11.086 -15 10.32 1 98.88 216 ALA B O 1
ATOM 4453 N N . GLY B 1 217 ? -12.734 -15.859 9.07 1 98.88 217 GLY B N 1
ATOM 4454 C CA . GLY B 1 217 ? -13.766 -15.453 10.008 1 98.88 217 GLY B CA 1
ATOM 4455 C C . GLY B 1 217 ? -14.453 -14.156 9.617 1 98.88 217 GLY B C 1
ATOM 4456 O O . GLY B 1 217 ? -15.078 -13.508 10.453 1 98.88 217 GLY B O 1
ATOM 4457 N N . ALA B 1 218 ? -14.305 -13.719 8.391 1 98.88 218 ALA B N 1
ATOM 4458 C CA . ALA B 1 218 ? -15 -12.516 7.945 1 98.88 218 ALA B CA 1
ATOM 4459 C C . ALA B 1 218 ? -16.516 -12.641 8.141 1 98.88 218 ALA B C 1
ATOM 4461 O O . ALA B 1 218 ? -17.078 -13.703 7.895 1 98.88 218 ALA B O 1
ATOM 4462 N N . LYS B 1 219 ? -17.141 -11.562 8.531 1 98.81 219 LYS B N 1
ATOM 4463 C CA . LYS B 1 219 ? -18.578 -11.547 8.773 1 98.81 219 LYS B CA 1
ATOM 4464 C C . LYS B 1 219 ? -19.344 -11.312 7.477 1 98.81 219 LYS B C 1
ATOM 4466 O O . LYS B 1 219 ? -20.375 -11.953 7.23 1 98.81 219 LYS B O 1
ATOM 4471 N N . ARG B 1 220 ? -18.938 -10.352 6.734 1 98.88 220 ARG B N 1
ATOM 4472 C CA . ARG B 1 220 ? -19.531 -10.031 5.441 1 98.88 220 ARG B CA 1
ATOM 4473 C C . ARG B 1 220 ? -18.531 -10.219 4.312 1 98.88 220 ARG B C 1
ATOM 4475 O O . ARG B 1 220 ? -17.406 -9.711 4.391 1 98.88 220 ARG B O 1
ATOM 4482 N N . ILE B 1 221 ? -18.891 -10.953 3.359 1 98.94 221 ILE B N 1
ATOM 4483 C CA . ILE B 1 221 ? -18.078 -11.164 2.172 1 98.94 221 ILE B CA 1
ATOM 4484 C C . ILE B 1 221 ? -18.875 -10.82 0.92 1 98.94 221 ILE B C 1
ATOM 4486 O O . ILE B 1 221 ? -19.75 -11.586 0.501 1 98.94 221 ILE B O 1
ATOM 4490 N N . ILE B 1 222 ? -18.562 -9.734 0.33 1 99 222 ILE B N 1
ATOM 4491 C CA . ILE B 1 222 ? -19.266 -9.227 -0.846 1 99 222 ILE B CA 1
ATOM 4492 C C . ILE B 1 222 ? -18.516 -9.633 -2.109 1 99 222 ILE B C 1
ATOM 4494 O O . ILE B 1 222 ? -17.391 -9.18 -2.346 1 99 222 ILE B O 1
ATOM 4498 N N . ALA B 1 223 ? -19.109 -10.484 -2.896 1 98.94 223 ALA B N 1
ATOM 4499 C CA . ALA B 1 223 ? -18.547 -10.93 -4.164 1 98.94 223 ALA B CA 1
ATOM 4500 C C . ALA B 1 223 ? -18.922 -9.984 -5.301 1 98.94 223 ALA B C 1
ATOM 4502 O O . ALA B 1 223 ? -20.109 -9.648 -5.469 1 98.94 223 ALA B O 1
ATOM 4503 N N . ILE B 1 224 ? -17.984 -9.508 -6.031 1 98.94 224 ILE B N 1
ATOM 4504 C CA . ILE B 1 224 ? -18.203 -8.555 -7.109 1 98.94 224 ILE B CA 1
ATOM 4505 C C . ILE B 1 224 ? -17.828 -9.188 -8.445 1 98.94 224 ILE B C 1
ATOM 4507 O O . ILE B 1 224 ? -16.688 -9.594 -8.656 1 98.94 224 ILE B O 1
ATOM 4511 N N . ASP B 1 225 ? -18.734 -9.25 -9.359 1 98.31 225 ASP B N 1
ATOM 4512 C CA . ASP B 1 225 ? -18.531 -9.789 -10.695 1 98.31 225 ASP B CA 1
ATOM 4513 C C . ASP B 1 225 ? -19.594 -9.281 -11.664 1 98.31 225 ASP B C 1
ATOM 4515 O O . ASP B 1 225 ? -20.719 -8.961 -11.25 1 98.31 225 ASP B O 1
ATOM 4519 N N . ILE B 1 226 ? -19.25 -9.219 -12.914 1 96.88 226 ILE B N 1
ATOM 4520 C CA . ILE B 1 226 ? -20.203 -8.719 -13.906 1 96.88 226 ILE B CA 1
ATOM 4521 C C . ILE B 1 226 ? -21.125 -9.852 -14.352 1 96.88 226 ILE B C 1
ATOM 4523 O O . ILE B 1 226 ? -22.125 -9.609 -15.023 1 96.88 226 ILE B O 1
ATOM 4527 N N . ASN B 1 227 ? -20.75 -11.125 -14.055 1 95.31 227 ASN B N 1
ATOM 4528 C CA . ASN B 1 227 ? -21.562 -12.305 -14.383 1 95.31 227 ASN B CA 1
ATOM 4529 C C . ASN B 1 227 ? -22.328 -12.805 -13.164 1 95.31 227 ASN B C 1
ATOM 4531 O O . ASN B 1 227 ? -21.766 -13.469 -12.289 1 95.31 227 ASN B O 1
ATOM 4535 N N . PRO B 1 228 ? -23.609 -12.617 -13.141 1 94.88 228 PRO B N 1
ATOM 4536 C CA . PRO B 1 228 ? -24.375 -12.953 -11.938 1 94.88 228 PRO B CA 1
ATOM 4537 C C . PRO B 1 228 ? -24.453 -14.461 -11.695 1 94.88 228 PRO B C 1
ATOM 4539 O O . PRO B 1 228 ? -24.719 -14.891 -10.57 1 94.88 228 PRO B O 1
ATOM 4542 N N . THR B 1 229 ? -24.234 -15.242 -12.688 1 93.81 229 THR B N 1
ATOM 4543 C CA . THR B 1 229 ? -24.344 -16.688 -12.539 1 93.81 229 THR B CA 1
ATOM 4544 C C . THR B 1 229 ? -23.234 -17.219 -11.641 1 93.81 229 THR B C 1
ATOM 4546 O O . THR B 1 229 ? -23.328 -18.328 -11.102 1 93.81 229 THR B O 1
ATOM 4549 N N . LYS B 1 230 ? -22.234 -16.438 -11.414 1 94.69 230 LYS B N 1
ATOM 4550 C CA . LYS B 1 230 ? -21.078 -16.859 -10.609 1 94.69 230 LYS B CA 1
ATOM 4551 C C . LYS B 1 230 ? -21.391 -16.766 -9.117 1 94.69 230 LYS B C 1
ATOM 4553 O O . LYS B 1 230 ? -20.672 -17.344 -8.297 1 94.69 230 LYS B O 1
ATOM 4558 N N . TYR B 1 231 ? -22.516 -16.078 -8.773 1 96.69 231 TYR B N 1
ATOM 4559 C CA . TYR B 1 231 ? -22.828 -15.883 -7.363 1 96.69 231 TYR B CA 1
ATOM 4560 C C . TYR B 1 231 ? -23.172 -17.203 -6.684 1 96.69 231 TYR B C 1
ATOM 4562 O O . TYR B 1 231 ? -22.797 -17.422 -5.531 1 96.69 231 TYR B O 1
ATOM 4570 N N . GLU B 1 232 ? -23.859 -18.047 -7.379 1 96.69 232 GLU B N 1
ATOM 4571 C CA . GLU B 1 232 ? -24.219 -19.328 -6.789 1 96.69 232 GLU B CA 1
ATOM 4572 C C . GLU B 1 232 ? -22.984 -20.125 -6.383 1 96.69 232 GLU B C 1
ATOM 4574 O O . GLU B 1 232 ? -22.953 -20.75 -5.32 1 96.69 232 GLU B O 1
ATOM 4579 N N . LYS B 1 233 ? -22.016 -20.031 -7.203 1 95.75 233 LYS B N 1
ATOM 4580 C CA . LYS B 1 233 ? -20.75 -20.703 -6.875 1 95.75 233 LYS B CA 1
ATOM 4581 C C . LYS B 1 233 ? -20.047 -20.016 -5.715 1 95.75 233 LYS B C 1
ATOM 4583 O O . LYS B 1 233 ? -19.469 -20.672 -4.852 1 95.75 233 LYS B O 1
ATOM 4588 N N . ALA B 1 234 ? -20.094 -18.719 -5.707 1 98.5 234 ALA B N 1
ATOM 4589 C CA . ALA B 1 234 ? -19.438 -17.953 -4.66 1 98.5 234 ALA B CA 1
ATOM 4590 C C . ALA B 1 234 ? -20.016 -18.266 -3.289 1 98.5 234 ALA B C 1
ATOM 4592 O O . ALA B 1 234 ? -19.312 -18.281 -2.285 1 98.5 234 ALA B O 1
ATOM 4593 N N . LYS B 1 235 ? -21.328 -18.516 -3.24 1 98.69 235 LYS B N 1
ATOM 4594 C CA . LYS B 1 235 ? -22 -18.859 -1.992 1 98.69 235 LYS B CA 1
ATOM 4595 C C . LYS B 1 235 ? -21.422 -20.125 -1.392 1 98.69 235 LYS B C 1
ATOM 4597 O O . LYS B 1 235 ? -21.25 -20.234 -0.174 1 98.69 235 LYS B O 1
ATOM 4602 N N . ILE B 1 236 ? -21.094 -21.016 -2.266 1 98.25 236 ILE B N 1
ATOM 4603 C CA . ILE B 1 236 ? -20.531 -22.297 -1.831 1 98.25 236 ILE B CA 1
ATOM 4604 C C . ILE B 1 236 ? -19.234 -22.062 -1.061 1 98.25 236 ILE B C 1
ATOM 4606 O O . ILE B 1 236 ? -18.953 -22.766 -0.091 1 98.25 236 ILE B O 1
ATOM 4610 N N . PHE B 1 237 ? -18.547 -21.047 -1.422 1 98.69 237 PHE B N 1
ATOM 4611 C CA . PHE B 1 237 ? -17.219 -20.828 -0.846 1 98.69 237 PHE B CA 1
ATOM 4612 C C . PHE B 1 237 ? -17.297 -19.812 0.291 1 98.69 237 PHE B C 1
ATOM 4614 O O . PHE B 1 237 ? -16.297 -19.578 0.976 1 98.69 237 PHE B O 1
ATOM 4621 N N . GLY B 1 238 ? -18.469 -19.141 0.441 1 98.81 238 GLY B N 1
ATOM 4622 C CA . GLY B 1 238 ? -18.609 -18.359 1.661 1 98.81 238 GLY B CA 1
ATOM 4623 C C . GLY B 1 238 ? -19.078 -16.938 1.412 1 98.81 238 GLY B C 1
ATOM 4624 O O . GLY B 1 238 ? -19.266 -16.156 2.354 1 98.81 238 GLY B O 1
ATOM 4625 N N . ALA B 1 239 ? -19.359 -16.594 0.18 1 98.94 239 ALA B N 1
ATOM 4626 C CA . ALA B 1 239 ? -19.859 -15.242 -0.097 1 98.94 239 ALA B CA 1
ATOM 4627 C C . ALA B 1 239 ? -21.219 -15.008 0.558 1 98.94 239 ALA B C 1
ATOM 4629 O O . ALA B 1 239 ? -22.062 -15.906 0.567 1 98.94 239 ALA B O 1
ATOM 4630 N N . THR B 1 240 ? -21.391 -13.812 1.076 1 98.88 240 THR B N 1
ATOM 4631 C CA . THR B 1 240 ? -22.656 -13.508 1.755 1 98.88 240 THR B CA 1
ATOM 4632 C C . THR B 1 240 ? -23.5 -12.555 0.92 1 98.88 240 THR B C 1
ATOM 4634 O O . THR B 1 240 ? -24.719 -12.477 1.103 1 98.88 240 THR B O 1
ATOM 4637 N N . GLU B 1 241 ? -22.891 -11.805 0.121 1 98.81 241 GLU B N 1
ATOM 4638 C CA . GLU B 1 241 ? -23.531 -10.82 -0.74 1 98.81 241 GLU B CA 1
ATOM 4639 C C . GLU B 1 241 ? -22.922 -10.812 -2.135 1 98.81 241 GLU B C 1
ATOM 4641 O O . GLU B 1 241 ? -21.828 -11.336 -2.336 1 98.81 241 GLU B O 1
ATOM 4646 N N . PHE B 1 242 ? -23.688 -10.227 -3.115 1 98.75 242 PHE B N 1
ATOM 4647 C CA . PHE B 1 242 ? -23.219 -10.133 -4.492 1 98.75 242 PHE B CA 1
ATOM 4648 C C . PHE B 1 242 ? -23.547 -8.773 -5.094 1 98.75 242 PHE B C 1
ATOM 4650 O O . PHE B 1 242 ? -24.641 -8.234 -4.859 1 98.75 242 PHE B O 1
ATOM 4657 N N . VAL B 1 243 ? -22.578 -8.195 -5.789 1 98.81 243 VAL B N 1
ATOM 4658 C CA . VAL B 1 243 ? -22.797 -6.945 -6.508 1 98.81 243 VAL B CA 1
ATOM 4659 C C . VAL B 1 243 ? -22.297 -7.082 -7.945 1 98.81 243 VAL B C 1
ATOM 4661 O O . VAL B 1 243 ? -21.156 -7.484 -8.172 1 98.81 243 VAL B O 1
ATOM 4664 N N . ASN B 1 244 ? -23.125 -6.84 -8.898 1 98.5 244 ASN B N 1
ATOM 4665 C CA . ASN B 1 244 ? -22.75 -6.645 -10.305 1 98.5 244 ASN B CA 1
ATOM 4666 C C . ASN B 1 244 ? -22.562 -5.168 -10.633 1 98.5 244 ASN B C 1
ATOM 4668 O O . ASN B 1 244 ? -23.531 -4.406 -10.664 1 98.5 244 ASN B O 1
ATOM 4672 N N . PRO B 1 245 ? -21.297 -4.77 -10.891 1 98.19 245 PRO B N 1
ATOM 4673 C CA . PRO B 1 245 ? -21.062 -3.352 -11.164 1 98.19 245 PRO B CA 1
ATOM 4674 C C . PRO B 1 245 ? -21.938 -2.818 -12.305 1 98.19 245 PRO B C 1
ATOM 4676 O O . PRO B 1 245 ? -22.281 -1.635 -12.32 1 98.19 245 PRO B O 1
ATOM 4679 N N . LYS B 1 246 ? -22.328 -3.604 -13.234 1 97.44 246 LYS B N 1
ATOM 4680 C CA . LYS B 1 246 ? -23.094 -3.189 -14.406 1 97.44 246 LYS B CA 1
ATOM 4681 C C . LYS B 1 246 ? -24.547 -2.869 -14.031 1 97.44 246 LYS B C 1
ATOM 4683 O O . LYS B 1 246 ? -25.266 -2.238 -14.812 1 97.44 246 LYS B O 1
ATOM 4688 N N . ASP B 1 247 ? -24.953 -3.305 -12.922 1 97.88 247 ASP B N 1
ATOM 4689 C CA . ASP B 1 247 ? -26.312 -3.037 -12.477 1 97.88 247 ASP B CA 1
ATOM 4690 C C . ASP B 1 247 ? -26.422 -1.647 -11.852 1 97.88 247 ASP B C 1
ATOM 4692 O O . ASP B 1 247 ? -27.5 -1.248 -11.398 1 97.88 247 ASP B O 1
ATOM 4696 N N . HIS B 1 248 ? -25.359 -0.877 -11.805 1 97.81 248 HIS B N 1
ATOM 4697 C CA . HIS B 1 248 ? -25.344 0.431 -11.164 1 97.81 248 HIS B CA 1
ATOM 4698 C C . HIS B 1 248 ? -24.828 1.504 -12.117 1 97.81 248 HIS B C 1
ATOM 4700 O O . HIS B 1 248 ? -24 1.219 -13 1 97.81 248 HIS B O 1
ATOM 4706 N N . ASN B 1 249 ? -25.219 2.762 -11.906 1 96.81 249 ASN B N 1
ATOM 4707 C CA . ASN B 1 249 ? -24.781 3.893 -12.711 1 96.81 249 ASN B CA 1
ATOM 4708 C C . ASN B 1 249 ? -23.688 4.695 -12 1 96.81 249 ASN B C 1
ATOM 4710 O O . ASN B 1 249 ? -23.141 5.637 -12.57 1 96.81 249 ASN B O 1
ATOM 4714 N N . LYS B 1 250 ? -23.375 4.332 -10.789 1 97.19 250 LYS B N 1
ATOM 4715 C CA . LYS B 1 250 ? -22.281 4.953 -10.047 1 97.19 250 LYS B CA 1
ATOM 4716 C C . LYS B 1 250 ? -21.078 4.02 -9.969 1 97.19 250 LYS B C 1
ATOM 4718 O O . LYS B 1 250 ? -21.219 2.807 -10.141 1 97.19 250 LYS B O 1
ATOM 4723 N N . PRO B 1 251 ? -19.922 4.613 -9.68 1 97.75 251 PRO B N 1
ATOM 4724 C CA . PRO B 1 251 ? -18.75 3.76 -9.5 1 97.75 251 PRO B CA 1
ATOM 4725 C C . PRO B 1 251 ? -18.938 2.697 -8.422 1 97.75 251 PRO B C 1
ATOM 4727 O O . PRO B 1 251 ? -19.547 2.971 -7.387 1 97.75 251 PRO B O 1
ATOM 4730 N N . ILE B 1 252 ? -18.422 1.531 -8.656 1 98.62 252 ILE B N 1
ATOM 4731 C CA . ILE B 1 252 ? -18.625 0.39 -7.766 1 98.62 252 ILE B CA 1
ATOM 4732 C C . ILE B 1 252 ? -18.125 0.735 -6.363 1 98.62 252 ILE B C 1
ATOM 4734 O O . ILE B 1 252 ? -18.703 0.282 -5.371 1 98.62 252 ILE B O 1
ATOM 4738 N N . SER B 1 253 ? -17.062 1.539 -6.234 1 98.69 253 SER B N 1
ATOM 4739 C CA . SER B 1 253 ? -16.562 1.946 -4.926 1 98.69 253 SER B CA 1
ATOM 4740 C C . SER B 1 253 ? -17.625 2.703 -4.137 1 98.69 253 SER B C 1
ATOM 4742 O O . SER B 1 253 ? -17.75 2.521 -2.924 1 98.69 253 SER B O 1
ATOM 4744 N N . GLN B 1 254 ? -18.375 3.564 -4.773 1 98.12 254 GLN B N 1
ATOM 4745 C CA . GLN B 1 254 ? -19.453 4.297 -4.109 1 98.12 254 GLN B CA 1
ATOM 4746 C C . GLN B 1 254 ? -20.562 3.355 -3.674 1 98.12 254 GLN B C 1
ATOM 4748 O O . GLN B 1 254 ? -21.125 3.508 -2.586 1 98.12 254 GLN B O 1
ATOM 4753 N N . VAL B 1 255 ? -20.922 2.396 -4.578 1 98.69 255 VAL B N 1
ATOM 4754 C CA . VAL B 1 255 ? -21.922 1.397 -4.25 1 98.69 255 VAL B CA 1
ATOM 4755 C C . VAL B 1 255 ? -21.531 0.652 -2.98 1 98.69 255 VAL B C 1
ATOM 4757 O O . VAL B 1 255 ? -22.328 0.507 -2.057 1 98.69 255 VAL B O 1
ATOM 4760 N N . LEU B 1 256 ? -20.297 0.229 -2.877 1 98.81 256 LEU B N 1
ATOM 4761 C CA . LEU B 1 256 ? -19.812 -0.535 -1.733 1 98.81 256 LEU B CA 1
ATOM 4762 C C . LEU B 1 256 ? -19.75 0.338 -0.484 1 98.81 256 LEU B C 1
ATOM 4764 O O . LEU B 1 256 ? -20.016 -0.135 0.623 1 98.81 256 LEU B O 1
ATOM 4768 N N . HIS B 1 257 ? -19.359 1.602 -0.586 1 98.12 257 HIS B N 1
ATOM 4769 C CA . HIS B 1 257 ? -19.375 2.516 0.549 1 98.12 257 HIS B CA 1
ATOM 4770 C C . HIS B 1 257 ? -20.766 2.633 1.15 1 98.12 257 HIS B C 1
ATOM 4772 O O . HIS B 1 257 ? -20.922 2.598 2.373 1 98.12 257 HIS B O 1
ATOM 4778 N N . GLU B 1 258 ? -21.734 2.768 0.265 1 97.62 258 GLU B N 1
ATOM 4779 C CA . GLU B 1 258 ? -23.109 2.912 0.716 1 97.62 258 GLU B CA 1
ATOM 4780 C C . GLU B 1 258 ? -23.625 1.632 1.377 1 97.62 258 GLU B C 1
ATOM 4782 O O . GLU B 1 258 ? -24.359 1.684 2.357 1 97.62 258 GLU B O 1
ATOM 4787 N N . MET B 1 259 ? -23.109 0.495 0.907 1 97.56 259 MET B N 1
ATOM 4788 C CA . MET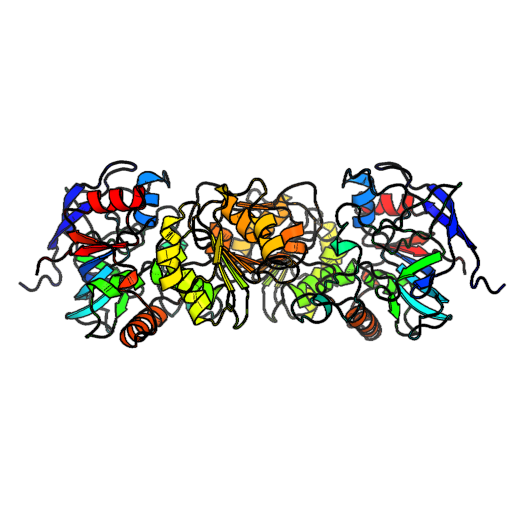 B 1 259 ? -23.547 -0.803 1.413 1 97.56 259 MET B CA 1
ATOM 4789 C C . MET B 1 259 ? -22.922 -1.102 2.766 1 97.56 259 MET B C 1
ATOM 4791 O O . MET B 1 259 ? -23.438 -1.91 3.537 1 97.56 259 MET B O 1
ATOM 4795 N N . THR B 1 260 ? -21.766 -0.505 3.098 1 97.81 260 THR B N 1
ATOM 4796 C CA . THR B 1 260 ? -20.969 -0.975 4.227 1 97.81 260 THR B CA 1
ATOM 4797 C C . THR B 1 260 ? -20.703 0.161 5.207 1 97.81 260 THR B C 1
ATOM 4799 O O . THR B 1 260 ? -19.828 0.049 6.07 1 97.81 260 THR B O 1
ATOM 4802 N N . ASN B 1 261 ? -21.328 1.247 5.078 1 94.38 261 ASN B N 1
ATOM 4803 C CA . ASN B 1 261 ? -21.125 2.414 5.926 1 94.38 261 ASN B CA 1
ATOM 4804 C C . ASN B 1 261 ? -19.703 2.955 5.801 1 94.38 261 ASN B C 1
ATOM 4806 O O . ASN B 1 261 ? -19 3.111 6.801 1 94.38 261 ASN B O 1
ATOM 4810 N N . GLY B 1 262 ? -19.219 3.049 4.57 1 96.38 262 GLY B N 1
ATOM 4811 C CA . GLY B 1 262 ? -17.984 3.793 4.391 1 96.38 262 GLY B CA 1
ATOM 4812 C C . GLY B 1 262 ? -16.891 2.969 3.754 1 96.38 262 GLY B C 1
ATOM 4813 O O . GLY B 1 262 ? -15.758 3.443 3.604 1 96.38 262 GLY B O 1
ATOM 4814 N N . GLY B 1 263 ? -17.109 1.719 3.416 1 98.38 263 GLY B N 1
ATOM 4815 C CA . GLY B 1 263 ? -16.109 0.916 2.734 1 98.38 263 GLY B CA 1
ATOM 4816 C C . GLY B 1 263 ? -15.828 -0.402 3.43 1 98.38 263 GLY B C 1
ATOM 4817 O O . GLY B 1 263 ? -16.297 -0.633 4.547 1 98.38 263 GLY B O 1
ATOM 4818 N N . VAL B 1 264 ? -15.102 -1.207 2.824 1 98.94 264 VAL B N 1
ATOM 4819 C CA . VAL B 1 264 ? -14.797 -2.529 3.359 1 98.94 264 VAL B CA 1
ATOM 4820 C C . VAL B 1 264 ? -13.438 -2.498 4.062 1 98.94 264 VAL B C 1
ATOM 4822 O O . VAL B 1 264 ? -12.594 -1.659 3.75 1 98.94 264 VAL B O 1
ATOM 4825 N N . ASP B 1 265 ? -13.219 -3.432 5 1 98.88 265 ASP B N 1
ATOM 4826 C CA . ASP B 1 265 ? -11.938 -3.551 5.688 1 98.88 265 ASP B CA 1
ATOM 4827 C C . ASP B 1 265 ? -10.859 -4.086 4.75 1 98.88 265 ASP B C 1
ATOM 4829 O O . ASP B 1 265 ? -9.719 -3.625 4.785 1 98.88 265 ASP B O 1
ATOM 4833 N N . PHE B 1 266 ? -11.25 -5.055 3.959 1 99 266 PHE B N 1
ATOM 4834 C CA . PHE B 1 266 ? -10.32 -5.684 3.027 1 99 266 PHE B CA 1
ATOM 4835 C C . PHE B 1 266 ? -10.945 -5.812 1.644 1 99 266 PHE B C 1
ATOM 4837 O O . PHE B 1 266 ? -12.117 -6.168 1.517 1 99 266 PHE B O 1
ATOM 4844 N N . SER B 1 267 ? -10.25 -5.461 0.646 1 99 267 SER B N 1
ATOM 4845 C CA . SER B 1 267 ? -10.633 -5.781 -0.725 1 99 267 SER B CA 1
ATOM 4846 C C . SER B 1 267 ? -9.562 -6.605 -1.424 1 99 267 SER B C 1
ATOM 4848 O O . SER B 1 267 ? -8.367 -6.391 -1.207 1 99 267 SER B O 1
ATOM 4850 N N . LEU B 1 268 ? -9.945 -7.586 -2.174 1 99 268 LEU B N 1
ATOM 4851 C CA . LEU B 1 268 ? -9.055 -8.438 -2.957 1 99 268 LEU B CA 1
ATOM 4852 C C . LEU B 1 268 ? -9.398 -8.359 -4.441 1 99 268 LEU B C 1
ATOM 4854 O O . LEU B 1 268 ? -10.508 -8.719 -4.844 1 99 268 LEU B O 1
ATOM 4858 N N . GLU B 1 269 ? -8.531 -7.867 -5.281 1 98.94 269 GLU B N 1
ATOM 4859 C CA . GLU B 1 269 ? -8.711 -7.766 -6.727 1 98.94 269 GLU B CA 1
ATOM 4860 C C . GLU B 1 269 ? -8.156 -9 -7.438 1 98.94 269 GLU B C 1
ATOM 4862 O O . GLU B 1 269 ? -6.941 -9.188 -7.504 1 98.94 269 GLU B O 1
ATOM 4867 N N . CYS B 1 270 ? -9.008 -9.812 -7.965 1 98.69 270 CYS B N 1
ATOM 4868 C CA . CYS B 1 270 ? -8.617 -11.109 -8.5 1 98.69 270 CYS B CA 1
ATOM 4869 C C . CYS B 1 270 ? -8.867 -11.18 -10.008 1 98.69 270 CYS B C 1
ATOM 4871 O O . CYS B 1 270 ? -8.984 -12.266 -10.57 1 98.69 270 CYS B O 1
ATOM 4873 N N . VAL B 1 271 ? -8.977 -10.109 -10.656 1 97.12 271 VAL B N 1
ATOM 4874 C CA . VAL B 1 271 ? -9.258 -10.047 -12.086 1 97.12 271 VAL B CA 1
ATOM 4875 C C . VAL B 1 271 ? -7.969 -9.812 -12.859 1 97.12 271 VAL B C 1
ATOM 4877 O O . VAL B 1 271 ? -7.758 -10.398 -13.922 1 97.12 271 VAL B O 1
ATOM 4880 N N . GLY B 1 272 ? -7.055 -8.992 -12.359 1 97 272 GLY B N 1
ATOM 4881 C CA . GLY B 1 272 ? -5.859 -8.57 -13.078 1 97 272 GLY B CA 1
ATOM 4882 C C . GLY B 1 272 ? -6.113 -7.422 -14.031 1 97 272 GLY B C 1
ATOM 4883 O O . GLY B 1 272 ? -5.598 -7.418 -15.156 1 97 272 GLY B O 1
ATOM 4884 N N . ASN B 1 273 ? -6.898 -6.52 -13.633 1 97.69 273 ASN B N 1
ATOM 4885 C CA . ASN B 1 273 ? -7.266 -5.324 -14.383 1 97.69 273 ASN B CA 1
ATOM 4886 C C . ASN B 1 273 ? -7.012 -4.055 -13.578 1 97.69 273 ASN B C 1
ATOM 4888 O O . ASN B 1 273 ? -7.496 -3.92 -12.461 1 97.69 273 ASN B O 1
ATOM 4892 N N . VAL B 1 274 ? -6.293 -3.074 -14.211 1 98.38 274 VAL B N 1
ATOM 4893 C CA . VAL B 1 274 ? -5.77 -1.954 -13.438 1 98.38 274 VAL B CA 1
ATOM 4894 C C . VAL B 1 274 ? -6.914 -1.023 -13.039 1 98.38 274 VAL B C 1
ATOM 4896 O O . VAL B 1 274 ? -6.859 -0.378 -11.992 1 98.38 274 VAL B O 1
ATOM 4899 N N . ALA B 1 275 ? -7.996 -0.919 -13.812 1 98.44 275 ALA B N 1
ATOM 4900 C CA . ALA B 1 275 ? -9.164 -0.141 -13.414 1 98.44 275 ALA B CA 1
ATOM 4901 C C . ALA B 1 275 ? -9.859 -0.772 -12.203 1 98.44 275 ALA B C 1
ATOM 4903 O O . ALA B 1 275 ? -10.336 -0.066 -11.312 1 98.44 275 ALA B O 1
ATOM 4904 N N . VAL B 1 276 ? -9.953 -2.088 -12.219 1 98.75 276 VAL B N 1
ATOM 4905 C CA . VAL B 1 276 ? -10.555 -2.803 -11.102 1 98.75 276 VAL B CA 1
ATOM 4906 C C . VAL B 1 276 ? -9.664 -2.68 -9.867 1 98.75 276 VAL B C 1
ATOM 4908 O O . VAL B 1 276 ? -10.164 -2.574 -8.742 1 98.75 276 VAL B O 1
ATOM 4911 N N . MET B 1 277 ? -8.352 -2.711 -10.086 1 98.88 277 MET B N 1
ATOM 4912 C CA . MET B 1 277 ? -7.43 -2.496 -8.969 1 98.88 277 MET B CA 1
ATOM 4913 C C . MET B 1 277 ? -7.715 -1.17 -8.273 1 98.88 277 MET B C 1
ATOM 4915 O O . MET B 1 277 ? -7.773 -1.11 -7.047 1 98.88 277 MET B O 1
ATOM 4919 N N . ARG B 1 278 ? -7.887 -0.128 -9.047 1 98.81 278 ARG B N 1
ATOM 4920 C CA . ARG B 1 278 ? -8.219 1.176 -8.484 1 98.81 278 ARG B CA 1
ATOM 4921 C C . ARG B 1 278 ? -9.539 1.122 -7.727 1 98.81 278 ARG B C 1
ATOM 4923 O O . ARG B 1 278 ? -9.641 1.618 -6.602 1 98.81 278 ARG B O 1
ATOM 4930 N N . SER B 1 279 ? -10.547 0.523 -8.336 1 98.81 279 SER B N 1
ATOM 4931 C CA . SER B 1 279 ? -11.859 0.428 -7.719 1 98.81 279 SER B CA 1
ATOM 4932 C C . SER B 1 279 ? -11.797 -0.313 -6.387 1 98.81 279 SER B C 1
ATOM 4934 O O . SER B 1 279 ? -12.477 0.058 -5.43 1 98.81 279 SER B O 1
ATOM 4936 N N . ALA B 1 280 ? -11.023 -1.372 -6.379 1 98.94 280 ALA B N 1
ATOM 4937 C CA . ALA B 1 280 ? -10.875 -2.152 -5.152 1 98.94 280 ALA B CA 1
ATOM 4938 C C . ALA B 1 280 ? -10.25 -1.312 -4.039 1 98.94 280 ALA B C 1
ATOM 4940 O O . ALA B 1 280 ? -10.719 -1.331 -2.9 1 98.94 280 ALA B O 1
ATOM 4941 N N . LEU B 1 281 ? -9.203 -0.587 -4.348 1 98.94 281 LEU B N 1
ATOM 4942 C CA . LEU B 1 281 ? -8.57 0.299 -3.375 1 98.94 281 LEU B CA 1
ATOM 4943 C C . LEU B 1 281 ? -9.562 1.335 -2.859 1 98.94 281 LEU B C 1
ATOM 4945 O O . LEU B 1 281 ? -9.695 1.525 -1.647 1 98.94 281 LEU B O 1
ATOM 4949 N N . GLU B 1 282 ? -10.258 1.955 -3.775 1 98.75 282 GLU B N 1
ATOM 4950 C CA . GLU B 1 282 ? -11.18 3.033 -3.439 1 98.75 282 GLU B CA 1
ATOM 4951 C C . GLU B 1 282 ? -12.383 2.508 -2.66 1 98.75 282 GLU B C 1
ATOM 4953 O O . GLU B 1 282 ? -13.133 3.285 -2.062 1 98.75 282 GLU B O 1
ATOM 4958 N N . SER B 1 283 ? -12.602 1.203 -2.668 1 98.94 283 SER B N 1
ATOM 4959 C CA . SER B 1 283 ? -13.734 0.589 -1.976 1 98.94 283 SER B CA 1
ATOM 4960 C C . SER B 1 283 ? -13.406 0.335 -0.507 1 98.94 283 SER B C 1
ATOM 4962 O O . SER B 1 283 ? -14.297 0.023 0.286 1 98.94 283 SER B O 1
ATOM 4964 N N . CYS B 1 284 ? -12.203 0.424 -0.144 1 98.88 284 CYS B N 1
ATOM 4965 C CA . CYS B 1 284 ? -11.789 0.182 1.234 1 98.88 284 CYS B CA 1
ATOM 4966 C C . CYS B 1 284 ? -12.141 1.366 2.125 1 98.88 284 CYS B C 1
ATOM 4968 O O . CYS B 1 284 ? -12.203 2.506 1.657 1 98.88 284 CYS B O 1
ATOM 4970 N N . VAL B 1 285 ? -12.359 1.077 3.357 1 98.12 285 VAL B N 1
ATOM 4971 C CA . VAL B 1 285 ? -12.648 2.125 4.328 1 98.12 285 VAL B CA 1
ATOM 4972 C C . VAL B 1 285 ? -11.414 3.002 4.531 1 98.12 285 VAL B C 1
ATOM 4974 O O . VAL B 1 285 ? -10.289 2.498 4.578 1 98.12 285 VAL B O 1
ATOM 4977 N N . LYS B 1 286 ? -11.617 4.312 4.586 1 95.81 286 LYS B N 1
ATOM 4978 C CA . LYS B 1 286 ? -10.539 5.219 4.973 1 95.81 286 LYS B CA 1
ATOM 4979 C C . LYS B 1 286 ? -10 4.875 6.359 1 95.81 286 LYS B C 1
ATOM 4981 O O . LYS B 1 286 ? -10.742 4.406 7.223 1 95.81 286 LYS B O 1
ATOM 4986 N N . GLY B 1 287 ? -8.766 5.16 6.574 1 96.44 287 GLY B N 1
ATOM 4987 C CA . GLY B 1 287 ? -8.195 4.973 7.898 1 96.44 287 GLY B CA 1
ATOM 4988 C C . GLY B 1 287 ? -7.414 3.678 8.031 1 96.44 287 GLY B C 1
ATOM 4989 O O . GLY B 1 287 ? -6.27 3.684 8.484 1 96.44 287 GLY B O 1
ATOM 4990 N N . TRP B 1 288 ? -8.125 2.541 7.551 1 98.19 288 TRP B N 1
ATOM 4991 C CA . TRP B 1 288 ? -7.391 1.312 7.836 1 98.19 288 TRP B CA 1
ATOM 4992 C C . TRP B 1 288 ? -7.602 0.284 6.73 1 98.19 288 TRP B C 1
ATOM 4994 O O . TRP B 1 288 ? -7.031 -0.809 6.773 1 98.19 288 TRP B O 1
ATOM 5004 N N . GLY B 1 289 ? -8.406 0.524 5.723 1 98.75 289 GLY B N 1
ATOM 5005 C CA . GLY B 1 289 ? -8.695 -0.458 4.688 1 98.75 289 GLY B CA 1
ATOM 5006 C C . GLY B 1 289 ? -7.449 -0.988 4.004 1 98.75 289 GLY B C 1
ATOM 5007 O O . GLY B 1 289 ? -6.504 -0.237 3.758 1 98.75 289 GLY B O 1
ATOM 5008 N N . VAL B 1 290 ? -7.453 -2.299 3.66 1 98.94 290 VAL B N 1
ATOM 5009 C CA . VAL B 1 290 ? -6.344 -2.947 2.969 1 98.94 290 VAL B CA 1
ATOM 5010 C C . VAL B 1 290 ? -6.828 -3.52 1.64 1 98.94 290 VAL B C 1
ATOM 5012 O O . VAL B 1 290 ? -7.777 -4.309 1.604 1 98.94 290 VAL B O 1
ATOM 5015 N N . SER B 1 291 ? -6.25 -3.072 0.594 1 98.94 291 SER B N 1
ATOM 5016 C CA . SER B 1 291 ? -6.547 -3.604 -0.732 1 98.94 291 SER B CA 1
ATOM 5017 C C . SER B 1 291 ? -5.395 -4.449 -1.259 1 98.94 291 SER B C 1
ATOM 5019 O O . SER B 1 291 ? -4.238 -4.02 -1.233 1 98.94 291 SER B O 1
ATOM 5021 N N . VAL B 1 292 ? -5.684 -5.633 -1.756 1 98.94 292 VAL B N 1
ATOM 5022 C CA . VAL B 1 292 ? -4.656 -6.574 -2.195 1 98.94 292 VAL B CA 1
ATOM 5023 C C . VAL B 1 292 ? -4.828 -6.867 -3.684 1 98.94 292 VAL B C 1
ATOM 5025 O O . VAL B 1 292 ? -5.906 -7.285 -4.121 1 98.94 292 VAL B O 1
ATOM 5028 N N . LEU B 1 293 ? -3.779 -6.625 -4.441 1 98.94 293 LEU B N 1
ATOM 5029 C CA . LEU B 1 293 ? -3.729 -7.074 -5.828 1 98.94 293 LEU B CA 1
ATOM 5030 C C . LEU B 1 293 ? -3.379 -8.555 -5.902 1 98.94 293 LEU B C 1
ATOM 5032 O O . LEU B 1 293 ? -2.281 -8.961 -5.512 1 98.94 293 LEU B O 1
ATOM 5036 N N . VAL B 1 294 ? -4.27 -9.336 -6.453 1 98.69 294 VAL B N 1
ATOM 5037 C CA . VAL B 1 294 ? -4.027 -10.766 -6.613 1 98.69 294 VAL B CA 1
ATOM 5038 C C . VAL B 1 294 ? -3.941 -11.109 -8.094 1 98.69 294 VAL B C 1
ATOM 5040 O O . VAL B 1 294 ? -3.098 -11.914 -8.508 1 98.69 294 VAL B O 1
ATOM 5043 N N . GLY B 1 295 ? -4.812 -10.547 -8.891 1 97.44 295 GLY B N 1
ATOM 5044 C CA . GLY B 1 295 ? -4.777 -10.766 -10.328 1 97.44 295 GLY B CA 1
ATOM 5045 C C . GLY B 1 295 ? -3.535 -10.203 -10.984 1 97.44 295 GLY B C 1
ATOM 5046 O O . GLY B 1 295 ? -3.057 -9.133 -10.609 1 97.44 295 GLY B O 1
ATOM 5047 N N . TRP B 1 296 ? -3.105 -10.828 -12.047 1 94.31 296 TRP B N 1
ATOM 5048 C CA . TRP B 1 296 ? -1.839 -10.492 -12.688 1 94.31 296 TRP B CA 1
ATOM 5049 C C . TRP B 1 296 ? -2.072 -9.695 -13.969 1 94.31 296 TRP B C 1
ATOM 5051 O O . TRP B 1 296 ? -2.998 -9.992 -14.734 1 94.31 296 TRP B O 1
ATOM 5061 N N . THR B 1 297 ? -1.304 -8.672 -14.195 1 94.31 297 THR B N 1
ATOM 5062 C CA . THR B 1 297 ? -1.111 -8.023 -15.484 1 94.31 297 THR B CA 1
ATOM 5063 C C . THR B 1 297 ? 0.212 -7.262 -15.516 1 94.31 297 THR B C 1
ATOM 5065 O O . THR B 1 297 ? 0.673 -6.766 -14.484 1 94.31 297 THR B O 1
ATOM 5068 N N . ASP B 1 298 ? 0.878 -7.223 -16.547 1 90.69 298 ASP B N 1
ATOM 5069 C CA . ASP B 1 298 ? 2.082 -6.41 -16.688 1 90.69 298 ASP B CA 1
ATOM 5070 C C . ASP B 1 298 ? 1.959 -5.465 -17.891 1 90.69 298 ASP B C 1
ATOM 5072 O O . ASP B 1 298 ? 2.963 -4.941 -18.375 1 90.69 298 ASP B O 1
ATOM 5076 N N . MET B 1 299 ? 0.752 -5.246 -18.375 1 92.25 299 MET B N 1
ATOM 5077 C CA . MET B 1 299 ? 0.524 -4.477 -19.594 1 92.25 299 MET B CA 1
ATOM 5078 C C . MET B 1 299 ? 0.401 -2.988 -19.281 1 92.25 299 MET B C 1
ATOM 5080 O O . MET B 1 299 ? 0.793 -2.148 -20.094 1 92.25 299 MET B O 1
ATOM 5084 N N . ASP B 1 300 ? -0.138 -2.693 -18.141 1 95.5 300 ASP B N 1
ATOM 5085 C CA . ASP B 1 300 ? -0.439 -1.303 -17.812 1 95.5 300 ASP B CA 1
ATOM 5086 C C . ASP B 1 300 ? -0.084 -0.992 -16.359 1 95.5 300 ASP B C 1
ATOM 5088 O O . ASP B 1 300 ? 0.074 -1.903 -15.547 1 95.5 300 ASP B O 1
ATOM 5092 N N . ASP B 1 301 ? 0.039 0.331 -16.078 1 98.19 301 ASP B N 1
ATOM 5093 C CA . ASP B 1 301 ? 0.191 0.791 -14.703 1 98.19 301 ASP B CA 1
ATOM 5094 C C . ASP B 1 301 ? -1.165 0.923 -14.016 1 98.19 301 ASP B C 1
ATOM 5096 O O . ASP B 1 301 ? -2.148 1.325 -14.641 1 98.19 301 ASP B O 1
ATOM 5100 N N . PHE B 1 302 ? -1.212 0.533 -12.75 1 98.75 302 PHE B N 1
ATOM 5101 C CA . PHE B 1 302 ? -2.336 1.016 -11.961 1 98.75 302 PHE B CA 1
ATOM 5102 C C . PHE B 1 302 ? -2.145 2.48 -11.578 1 98.75 302 PHE B C 1
ATOM 5104 O O . PHE B 1 302 ? -1.049 3.025 -11.727 1 98.75 302 PHE B O 1
ATOM 5111 N N . ALA B 1 303 ? -3.211 3.15 -11.164 1 98.69 303 ALA B N 1
ATOM 5112 C CA . ALA B 1 303 ? -3.164 4.555 -10.758 1 98.69 303 ALA B CA 1
ATOM 5113 C C . ALA B 1 303 ? -4.25 4.863 -9.734 1 98.69 303 ALA B C 1
ATOM 5115 O O . ALA B 1 303 ? -5.305 4.227 -9.727 1 98.69 303 ALA B O 1
ATOM 5116 N N . ALA B 1 304 ? -3.984 5.75 -8.867 1 98.5 304 ALA B N 1
ATOM 5117 C CA . ALA B 1 304 ? -4.953 6.262 -7.906 1 98.5 304 ALA B CA 1
ATOM 5118 C C . ALA B 1 304 ? -4.547 7.645 -7.398 1 98.5 304 ALA B C 1
ATOM 5120 O O . ALA B 1 304 ? -3.396 8.055 -7.562 1 98.5 304 ALA B O 1
ATOM 5121 N N . ARG B 1 305 ? -5.48 8.367 -6.828 1 97.44 305 ARG B N 1
ATOM 5122 C CA . ARG B 1 305 ? -5.16 9.641 -6.184 1 97.44 305 ARG B CA 1
ATOM 5123 C C . ARG B 1 305 ? -4.379 9.422 -4.895 1 97.44 305 ARG B C 1
ATOM 5125 O O . ARG B 1 305 ? -4.727 8.547 -4.094 1 97.44 305 ARG B O 1
ATOM 5132 N N . PRO B 1 306 ? -3.35 10.25 -4.605 1 97.44 306 PRO B N 1
ATOM 5133 C CA . PRO B 1 306 ? -2.516 10.062 -3.418 1 97.44 306 PRO B CA 1
ATOM 5134 C C . PRO B 1 306 ? -3.328 10.039 -2.125 1 97.44 306 PRO B C 1
ATOM 5136 O O . PRO B 1 306 ? -2.971 9.328 -1.181 1 97.44 306 PRO B O 1
ATOM 5139 N N . ILE B 1 307 ? -4.457 10.719 -2.086 1 96.38 307 ILE B N 1
ATOM 5140 C CA . ILE B 1 307 ? -5.254 10.828 -0.868 1 96.38 307 ILE B CA 1
ATOM 5141 C C . ILE B 1 307 ? -5.77 9.445 -0.466 1 96.38 307 ILE B C 1
ATOM 5143 O O . ILE B 1 307 ? -6.02 9.195 0.714 1 96.38 307 ILE B O 1
ATOM 5147 N N . GLN B 1 308 ? -5.93 8.492 -1.413 1 97.81 308 GLN B N 1
ATOM 5148 C CA . GLN B 1 308 ? -6.402 7.148 -1.106 1 97.81 308 GLN B CA 1
ATOM 5149 C C . GLN B 1 308 ? -5.477 6.449 -0.117 1 97.81 308 GLN B C 1
ATOM 5151 O O . GLN B 1 308 ? -5.934 5.688 0.737 1 97.81 308 GLN B O 1
ATOM 5156 N N . LEU B 1 309 ? -4.164 6.707 -0.239 1 98.62 309 LEU B N 1
ATOM 5157 C CA . LEU B 1 309 ? -3.195 6.129 0.686 1 98.62 309 LEU B CA 1
ATOM 5158 C C . LEU B 1 309 ? -2.959 7.051 1.875 1 98.62 309 LEU B C 1
ATOM 5160 O O . LEU B 1 309 ? -2.904 6.598 3.02 1 98.62 309 LEU B O 1
ATOM 5164 N N . ILE B 1 310 ? -2.83 8.344 1.665 1 97.5 310 ILE B N 1
ATOM 5165 C CA . ILE B 1 310 ? -2.539 9.312 2.717 1 97.5 310 ILE B CA 1
ATOM 5166 C C . ILE B 1 310 ? -3.631 9.258 3.783 1 97.5 310 ILE B C 1
ATOM 5168 O O . ILE B 1 310 ? -3.354 9.422 4.973 1 97.5 310 ILE B O 1
ATOM 5172 N N . ALA B 1 311 ? -4.852 8.867 3.363 1 95.62 311 ALA B N 1
ATOM 5173 C CA . ALA B 1 311 ? -5.988 8.805 4.277 1 95.62 311 ALA B CA 1
ATOM 5174 C C . ALA B 1 311 ? -6.008 7.484 5.035 1 95.62 311 ALA B C 1
ATOM 5176 O O . ALA B 1 311 ? -6.969 7.184 5.75 1 95.62 311 ALA B O 1
ATOM 5177 N N . GLY B 1 312 ? -5.039 6.68 4.812 1 97.56 312 GLY B N 1
ATOM 5178 C CA . GLY B 1 312 ? -4.875 5.574 5.746 1 97.56 312 GLY B CA 1
ATOM 5179 C C . GLY B 1 312 ? -5.086 4.219 5.105 1 97.56 312 GLY B C 1
ATOM 5180 O O . GLY B 1 312 ? -4.879 3.184 5.746 1 97.56 312 GLY B O 1
ATOM 5181 N N . ARG B 1 313 ? -5.527 4.152 3.828 1 98.62 313 ARG B N 1
ATOM 5182 C CA . ARG B 1 313 ? -5.602 2.859 3.152 1 98.62 313 ARG B CA 1
ATOM 5183 C C . ARG B 1 313 ? -4.211 2.314 2.857 1 98.62 313 ARG B C 1
ATOM 5185 O O . ARG B 1 313 ? -3.266 3.082 2.66 1 98.62 313 ARG B O 1
ATOM 5192 N N . THR B 1 314 ? -4.102 1.015 2.842 1 98.94 314 THR B N 1
ATOM 5193 C CA . THR B 1 314 ? -2.861 0.328 2.494 1 98.94 314 THR B CA 1
ATOM 5194 C C . THR B 1 314 ? -3.033 -0.482 1.213 1 98.94 314 THR B C 1
ATOM 5196 O O . THR B 1 314 ? -4.055 -1.146 1.024 1 98.94 314 THR B O 1
ATOM 5199 N N . TRP B 1 315 ? -2.135 -0.37 0.358 1 98.94 315 TRP B N 1
ATOM 5200 C CA . TRP B 1 315 ? -2.156 -1.115 -0.896 1 98.94 315 TRP B CA 1
ATOM 5201 C C . TRP B 1 315 ? -1.035 -2.148 -0.936 1 98.94 315 TRP B C 1
ATOM 5203 O O . TRP B 1 315 ? 0.133 -1.814 -0.725 1 98.94 315 TRP B O 1
ATOM 5213 N N . LYS B 1 316 ? -1.38 -3.422 -1.197 1 98.69 316 LYS B N 1
ATOM 5214 C CA . LYS B 1 316 ? -0.464 -4.559 -1.247 1 98.69 316 LYS B CA 1
ATOM 5215 C C . LYS B 1 316 ? -0.7 -5.398 -2.498 1 98.69 316 LYS B C 1
ATOM 5217 O O . LYS B 1 316 ? -1.644 -5.148 -3.252 1 98.69 316 LYS B O 1
ATOM 5222 N N . GLY B 1 317 ? 0.138 -6.309 -2.646 1 98.62 317 GLY B N 1
ATOM 5223 C CA . GLY B 1 317 ? -0.03 -7.387 -3.609 1 98.62 317 GLY B CA 1
ATOM 5224 C C . GLY B 1 317 ? 0.329 -8.75 -3.051 1 98.62 317 GLY B C 1
ATOM 5225 O O . GLY B 1 317 ? 0.944 -8.844 -1.985 1 98.62 317 GLY B O 1
ATOM 5226 N N . SER B 1 318 ? -0.107 -9.727 -3.75 1 98.31 318 SER B N 1
ATOM 5227 C CA . SER B 1 318 ? 0.109 -11.078 -3.256 1 98.31 318 SER B CA 1
ATOM 5228 C C . SER B 1 318 ? 0.609 -12 -4.367 1 98.31 318 SER B C 1
ATOM 5230 O O . SER B 1 318 ? -0.004 -12.086 -5.434 1 98.31 318 SER B O 1
ATOM 5232 N N . LEU B 1 319 ? 1.71 -12.609 -4.125 1 97.19 319 LEU B N 1
ATOM 5233 C CA . LEU B 1 319 ? 2.213 -13.664 -5 1 97.19 319 LEU B CA 1
ATOM 5234 C C . LEU B 1 319 ? 2.076 -15.031 -4.336 1 97.19 319 LEU B C 1
ATOM 5236 O O . LEU B 1 319 ? 2.559 -15.242 -3.221 1 97.19 319 LEU B O 1
ATOM 5240 N N . PHE B 1 320 ? 1.36 -15.914 -5.012 1 97.81 320 PHE B N 1
ATOM 5241 C CA . PHE B 1 320 ? 1.106 -17.281 -4.562 1 97.81 320 PHE B CA 1
ATOM 5242 C C . PHE B 1 320 ? 0.423 -17.281 -3.199 1 97.81 320 PHE B C 1
ATOM 5244 O O . PHE B 1 320 ? 0.675 -18.156 -2.371 1 97.81 320 PHE B O 1
ATOM 5251 N N . GLY B 1 321 ? -0.289 -16.172 -2.871 1 98.38 321 GLY B N 1
ATOM 5252 C CA . GLY B 1 321 ? -1.055 -16.047 -1.64 1 98.38 321 GLY B CA 1
ATOM 5253 C C . GLY B 1 321 ? -0.189 -15.797 -0.421 1 98.38 321 GLY B C 1
ATOM 5254 O O . GLY B 1 321 ? -0.658 -15.906 0.714 1 98.38 321 GLY B O 1
ATOM 5255 N N . GLY B 1 322 ? 1.088 -15.57 -0.635 1 98.19 322 GLY B N 1
ATOM 5256 C CA . GLY B 1 322 ? 1.986 -15.336 0.484 1 98.19 322 GLY B CA 1
ATOM 5257 C C . GLY B 1 322 ? 2.467 -16.609 1.144 1 98.19 322 GLY B C 1
ATOM 5258 O O . GLY B 1 322 ? 3.113 -16.578 2.191 1 98.19 322 GLY B O 1
ATOM 5259 N N . PHE B 1 323 ? 2.193 -17.734 0.56 1 98.31 323 PHE B N 1
ATOM 5260 C CA . PHE B 1 323 ? 2.662 -19 1.109 1 98.31 323 PHE B CA 1
ATOM 5261 C C . PHE B 1 323 ? 4.125 -19.234 0.75 1 98.31 323 PHE B C 1
ATOM 5263 O O . PHE B 1 323 ? 4.508 -19.125 -0.416 1 98.31 323 PHE B O 1
ATOM 5270 N N . LYS B 1 324 ? 4.957 -19.484 1.769 1 97.62 324 LYS B N 1
ATOM 5271 C CA . LYS B 1 324 ? 6.203 -20.156 1.416 1 97.62 324 LYS B CA 1
ATOM 5272 C C . LYS B 1 324 ? 5.922 -21.531 0.812 1 97.62 324 LYS B C 1
ATOM 5274 O O . LYS B 1 324 ? 5.367 -22.406 1.477 1 97.62 324 LYS B O 1
ATOM 5279 N N . SER B 1 325 ? 6.262 -21.688 -0.332 1 96.88 325 SER B N 1
ATOM 5280 C CA . SER B 1 325 ? 5.691 -22.703 -1.203 1 96.88 325 SER B CA 1
ATOM 5281 C C . SER B 1 325 ? 5.957 -24.109 -0.659 1 96.88 325 SER B C 1
ATOM 5283 O O . SER B 1 325 ? 5.023 -24.875 -0.429 1 96.88 325 SER B O 1
ATOM 5285 N N . LYS B 1 326 ? 7.199 -24.5 -0.388 1 97.62 326 LYS B N 1
ATOM 5286 C CA . LYS B 1 326 ? 7.543 -25.859 -0.002 1 97.62 326 LYS B CA 1
ATOM 5287 C C . LYS B 1 326 ? 6.992 -26.203 1.382 1 97.62 326 LYS B C 1
ATOM 5289 O O . LYS B 1 326 ? 6.594 -27.344 1.638 1 97.62 326 LYS B O 1
ATOM 5294 N N . ASP B 1 327 ? 6.973 -25.156 2.232 1 97.44 327 ASP B N 1
ATOM 5295 C CA . ASP B 1 327 ? 6.426 -25.359 3.57 1 97.44 327 ASP B CA 1
ATOM 5296 C C . ASP B 1 327 ? 4.898 -25.312 3.553 1 97.44 327 ASP B C 1
ATOM 5298 O O . ASP B 1 327 ? 4.242 -26.062 4.273 1 97.44 327 ASP B O 1
ATOM 5302 N N . GLY B 1 328 ? 4.34 -24.484 2.768 1 98.25 328 GLY B N 1
ATOM 5303 C CA . GLY B 1 328 ? 2.924 -24.172 2.818 1 98.25 328 GLY B CA 1
ATOM 5304 C C . GLY B 1 328 ? 2.062 -25.156 2.055 1 98.25 328 GLY B C 1
ATOM 5305 O O . GLY B 1 328 ? 0.97 -25.516 2.502 1 98.25 328 GLY B O 1
ATOM 5306 N N . VAL B 1 329 ? 2.486 -25.672 0.929 1 98.75 329 VAL B N 1
ATOM 5307 C CA . VAL B 1 329 ? 1.646 -26.469 0.04 1 98.75 329 VAL B CA 1
ATOM 5308 C C . VAL B 1 329 ? 1.315 -27.797 0.7 1 98.75 329 VAL B C 1
ATOM 5310 O O . VAL B 1 329 ? 0.159 -28.219 0.707 1 98.75 329 VAL B O 1
ATOM 5313 N N . PRO B 1 330 ? 2.303 -28.5 1.309 1 98.75 330 PRO B N 1
ATOM 5314 C CA . PRO B 1 330 ? 1.934 -29.734 1.999 1 98.75 330 PRO B CA 1
ATOM 5315 C C . PRO B 1 330 ? 0.907 -29.516 3.107 1 98.75 330 PRO B C 1
ATOM 5317 O O . PRO B 1 330 ? 0.024 -30.344 3.314 1 98.75 330 PRO B O 1
ATOM 5320 N N . LYS B 1 331 ? 1.027 -28.391 3.77 1 98.62 331 LYS B N 1
ATOM 5321 C CA . LYS B 1 331 ? 0.042 -28.062 4.797 1 98.62 331 LYS B CA 1
ATOM 5322 C C . LYS B 1 331 ? -1.342 -27.859 4.184 1 98.62 331 LYS B C 1
ATOM 5324 O O . LYS B 1 331 ? -2.344 -28.312 4.742 1 98.62 331 LYS B O 1
ATOM 5329 N N . LEU B 1 332 ? -1.414 -27.25 3.082 1 98.81 332 LEU B N 1
ATOM 5330 C CA . LEU B 1 332 ? -2.678 -27.047 2.385 1 98.81 332 LEU B CA 1
ATOM 5331 C C . LEU B 1 332 ? -3.281 -28.375 1.949 1 98.81 332 LEU B C 1
ATOM 5333 O O . LEU B 1 332 ? -4.496 -28.562 2.027 1 98.81 332 LEU B O 1
ATOM 5337 N N . VAL B 1 333 ? -2.439 -29.266 1.475 1 98.88 333 VAL B N 1
ATOM 5338 C CA . VAL B 1 333 ? -2.904 -30.594 1.094 1 98.88 333 VAL B CA 1
ATOM 5339 C C . VAL B 1 333 ? -3.531 -31.297 2.301 1 98.88 333 VAL B C 1
ATOM 5341 O O . VAL B 1 333 ? -4.609 -31.875 2.197 1 98.88 333 VAL B O 1
ATOM 5344 N N . ASN B 1 334 ? -2.842 -31.203 3.43 1 98.75 334 ASN B N 1
ATOM 5345 C CA . ASN B 1 334 ? -3.381 -31.797 4.648 1 98.75 334 ASN B CA 1
ATOM 5346 C C . ASN B 1 334 ? -4.707 -31.156 5.047 1 98.75 334 ASN B C 1
ATOM 5348 O O . ASN B 1 334 ? -5.625 -31.859 5.488 1 98.75 334 ASN B O 1
ATOM 5352 N N . GLU B 1 335 ? -4.824 -29.891 4.891 1 98.5 335 GLU B N 1
ATOM 5353 C CA . GLU B 1 335 ? -6.07 -29.188 5.203 1 98.5 335 GLU B CA 1
ATOM 5354 C C . GLU B 1 335 ? -7.203 -29.656 4.293 1 98.5 335 GLU B C 1
ATOM 5356 O O . GLU B 1 335 ? -8.352 -29.766 4.727 1 98.5 335 GLU B O 1
ATOM 5361 N N . TYR B 1 336 ? -6.902 -29.844 3.092 1 98.69 336 TYR B N 1
ATOM 5362 C CA . TYR B 1 336 ? -7.898 -30.406 2.184 1 98.69 336 TYR B CA 1
ATOM 5363 C C . TYR B 1 336 ? -8.336 -31.781 2.641 1 98.69 336 TYR B C 1
ATOM 5365 O O . TYR B 1 336 ? -9.531 -32.094 2.695 1 98.69 336 TYR B O 1
ATOM 5373 N N . LEU B 1 337 ? -7.371 -32.625 2.945 1 98.56 337 LEU B N 1
ATOM 5374 C CA . LEU B 1 337 ? -7.676 -33.969 3.406 1 98.56 337 LEU B CA 1
ATOM 5375 C C . LEU B 1 337 ? -8.523 -33.938 4.672 1 98.56 337 LEU B C 1
ATOM 5377 O O . LEU B 1 337 ? -9.336 -34.844 4.906 1 98.56 337 LEU B O 1
ATOM 5381 N N . GLU B 1 338 ? -8.383 -32.875 5.414 1 98.25 338 GLU B N 1
ATOM 5382 C CA . GLU B 1 338 ? -9.148 -32.688 6.645 1 98.25 338 GLU B CA 1
ATOM 5383 C C . GLU B 1 338 ? -10.461 -31.953 6.379 1 98.25 338 GLU B C 1
ATOM 5385 O O . GLU B 1 338 ? -11.195 -31.625 7.312 1 98.25 338 GLU B O 1
ATOM 5390 N N . LYS B 1 339 ? -10.727 -31.562 5.156 1 97.44 339 LYS B N 1
ATOM 5391 C CA . LYS B 1 339 ? -11.969 -30.953 4.691 1 97.44 339 LYS B CA 1
ATOM 5392 C C . LYS B 1 339 ? -12.078 -29.516 5.16 1 97.44 339 LYS B C 1
ATOM 5394 O O . LYS B 1 339 ? -13.18 -28.969 5.258 1 97.44 339 LYS B O 1
ATOM 5399 N N . LYS B 1 340 ? -10.93 -28.969 5.414 1 97.19 340 LYS B N 1
ATOM 5400 C CA . LYS B 1 340 ? -10.898 -27.562 5.82 1 97.19 340 LYS B CA 1
ATOM 5401 C C . LYS B 1 340 ? -10.797 -26.641 4.609 1 97.19 340 LYS B C 1
ATOM 5403 O O . LYS B 1 340 ? -11.18 -25.484 4.68 1 97.19 340 LYS B O 1
ATOM 5408 N N . VAL B 1 341 ? -10.273 -27.156 3.559 1 97.81 341 VAL B N 1
ATOM 5409 C CA . VAL B 1 341 ? -10.148 -26.438 2.293 1 97.81 341 VAL B CA 1
ATOM 5410 C C . VAL B 1 341 ? -10.891 -27.203 1.196 1 97.81 341 VAL B C 1
ATOM 5412 O O . VAL B 1 341 ? -10.742 -28.422 1.069 1 97.81 341 VAL B O 1
ATOM 5415 N N . LYS B 1 342 ? -11.695 -26.484 0.474 1 98.38 342 LYS B N 1
ATOM 5416 C CA . LYS B 1 342 ? -12.445 -27.078 -0.627 1 98.38 342 LYS B CA 1
ATOM 5417 C C . LYS B 1 342 ? -11.617 -27.109 -1.908 1 98.38 342 LYS B C 1
ATOM 5419 O O . LYS B 1 342 ? -11.023 -26.094 -2.287 1 98.38 342 LYS B O 1
ATOM 5424 N N . LEU B 1 343 ? -11.578 -28.234 -2.549 1 98.56 343 LEU B N 1
ATOM 5425 C CA . LEU B 1 343 ? -10.938 -28.328 -3.859 1 98.56 343 LEU B CA 1
ATOM 5426 C C . LEU B 1 343 ? -11.898 -28.922 -4.887 1 98.56 343 LEU B C 1
ATOM 5428 O O . LEU B 1 343 ? -11.914 -28.5 -6.047 1 98.56 343 LEU B O 1
ATOM 5432 N N . ASP B 1 344 ? -12.703 -29.844 -4.445 1 98.25 344 ASP B N 1
ATOM 5433 C CA . ASP B 1 344 ? -13.617 -30.547 -5.348 1 98.25 344 ASP B CA 1
ATOM 5434 C C . ASP B 1 344 ? -14.562 -29.562 -6.035 1 98.25 344 ASP B C 1
ATOM 5436 O O . ASP B 1 344 ? -14.852 -29.703 -7.227 1 98.25 344 ASP B O 1
ATOM 5440 N N . GLU B 1 345 ? -14.992 -28.594 -5.285 1 97.69 345 GLU B N 1
ATOM 5441 C CA . GLU B 1 345 ? -15.984 -27.625 -5.746 1 97.69 345 GLU B CA 1
ATOM 5442 C C . GLU B 1 345 ? -15.414 -26.719 -6.84 1 97.69 345 GLU B C 1
ATOM 5444 O O . GLU B 1 345 ? -16.156 -26.062 -7.559 1 97.69 345 GLU B O 1
ATOM 5449 N N . PHE B 1 346 ? -14.07 -26.703 -6.996 1 98.06 346 PHE B N 1
ATOM 5450 C CA . PHE B 1 346 ? -13.438 -25.891 -8.031 1 98.06 346 PHE B CA 1
ATOM 5451 C C . PHE B 1 346 ? -13.43 -26.609 -9.367 1 98.06 346 PHE B C 1
ATOM 5453 O O . PHE B 1 346 ? -13.328 -25.984 -10.422 1 98.06 346 PHE B O 1
ATOM 5460 N N . VAL B 1 347 ? -13.43 -27.938 -9.328 1 97.62 347 VAL B N 1
ATOM 5461 C CA . VAL B 1 347 ? -13.289 -28.734 -10.547 1 97.62 347 VAL B CA 1
ATOM 5462 C C . VAL B 1 347 ? -14.617 -28.797 -11.289 1 97.62 347 VAL B C 1
ATOM 5464 O O . VAL B 1 347 ? -15.555 -29.469 -10.844 1 97.62 347 VAL B O 1
ATOM 5467 N N . THR B 1 348 ? -14.664 -28.188 -12.414 1 96.69 348 THR B N 1
ATOM 5468 C CA . THR B 1 348 ? -15.906 -28.172 -13.18 1 96.69 348 THR B CA 1
ATOM 5469 C C . THR B 1 348 ? -15.805 -29.109 -14.383 1 96.69 348 THR B C 1
ATOM 5471 O O . THR B 1 348 ? -16.828 -29.547 -14.914 1 96.69 348 THR B O 1
ATOM 5474 N N . HIS B 1 349 ? -14.594 -29.359 -14.867 1 97.69 349 HIS B N 1
ATOM 5475 C CA . HIS B 1 349 ? -14.375 -30.219 -16.031 1 97.69 349 HIS B CA 1
ATOM 5476 C C . HIS B 1 349 ? -13.188 -31.141 -15.805 1 97.69 349 HIS B C 1
ATOM 5478 O O . HIS B 1 349 ? -12.172 -30.734 -15.242 1 97.69 349 HIS B O 1
ATOM 5484 N N . ASN B 1 350 ? -13.32 -32.344 -16.172 1 97.88 350 ASN B N 1
ATOM 5485 C CA . ASN B 1 350 ? -12.242 -33.344 -16.281 1 97.88 350 ASN B CA 1
ATOM 5486 C C . ASN B 1 350 ? -11.961 -33.688 -17.734 1 97.88 350 ASN B C 1
ATOM 5488 O O . ASN B 1 350 ? -12.852 -34.188 -18.438 1 97.88 350 ASN B O 1
ATOM 5492 N N . MET B 1 351 ? -10.797 -33.438 -18.141 1 97.81 351 MET B N 1
ATOM 5493 C CA . MET B 1 351 ? -10.414 -33.594 -19.531 1 97.81 351 MET B CA 1
ATOM 5494 C C . MET B 1 351 ? -9.039 -34.25 -19.641 1 97.81 351 MET B C 1
ATOM 5496 O O . MET B 1 351 ? -8.406 -34.562 -18.625 1 97.81 351 MET B O 1
ATOM 5500 N N . THR B 1 352 ? -8.656 -34.531 -20.922 1 97.94 352 THR B N 1
ATOM 5501 C CA . THR B 1 352 ? -7.324 -35.094 -21.156 1 97.94 352 THR B CA 1
ATOM 5502 C C . THR B 1 352 ? -6.375 -34.031 -21.672 1 97.94 352 THR B C 1
ATOM 5504 O O . THR B 1 352 ? -6.816 -32.969 -22.125 1 97.94 352 THR B O 1
ATOM 5507 N N . LEU B 1 353 ? -5.133 -34.281 -21.578 1 97.94 353 LEU B N 1
ATOM 5508 C CA . LEU B 1 353 ? -4.129 -33.344 -22.094 1 97.94 353 LEU B CA 1
ATOM 5509 C C . LEU B 1 353 ? -4.367 -33.031 -23.562 1 97.94 353 LEU B C 1
ATOM 5511 O O . LEU B 1 353 ? -4.141 -31.906 -24.016 1 97.94 353 LEU B O 1
ATOM 5515 N N . ALA B 1 354 ? -4.828 -34.031 -24.281 1 96.94 354 ALA B N 1
ATOM 5516 C CA . ALA B 1 354 ? -5.082 -33.844 -25.719 1 96.94 354 ALA B CA 1
ATOM 5517 C C . ALA B 1 354 ? -6.172 -32.812 -25.953 1 96.94 354 ALA B C 1
ATOM 5519 O O . ALA B 1 354 ? -6.266 -32.25 -27.047 1 96.94 354 ALA B O 1
ATOM 5520 N N . GLN B 1 355 ? -6.945 -32.562 -24.938 1 97.81 355 GLN B N 1
ATOM 5521 C CA . GLN B 1 355 ? -8.062 -31.625 -25.047 1 97.81 355 GLN B CA 1
ATOM 5522 C C . GLN B 1 355 ? -7.699 -30.266 -24.469 1 97.81 355 GLN B C 1
ATOM 5524 O O . GLN B 1 355 ? -8.578 -29.469 -24.141 1 97.81 355 GLN B O 1
ATOM 5529 N N . VAL B 1 356 ? -6.461 -29.969 -24.328 1 98.12 356 VAL B N 1
ATOM 5530 C CA . VAL B 1 356 ? -6.004 -28.781 -23.625 1 98.12 356 VAL B CA 1
ATOM 5531 C C . VAL B 1 356 ? -6.539 -27.531 -24.328 1 98.12 356 VAL B C 1
ATOM 5533 O O . VAL B 1 356 ? -6.91 -26.547 -23.672 1 98.12 356 VAL B O 1
ATOM 5536 N N . ASN B 1 357 ? -6.617 -27.453 -25.641 1 98 357 ASN B N 1
ATOM 5537 C CA . ASN B 1 357 ? -7.141 -26.297 -26.359 1 98 357 ASN B CA 1
ATOM 5538 C C . ASN B 1 357 ? -8.625 -26.094 -26.078 1 98 357 ASN B C 1
ATOM 5540 O O . ASN B 1 357 ? -9.094 -24.953 -26 1 98 357 ASN B O 1
ATOM 5544 N N . ASP B 1 358 ? -9.312 -27.203 -25.969 1 97.44 358 ASP B N 1
ATOM 5545 C CA . ASP B 1 358 ? -10.719 -27.094 -25.578 1 97.44 358 ASP B CA 1
ATOM 5546 C C . ASP B 1 358 ? -10.852 -26.5 -24.172 1 97.44 358 ASP B C 1
ATOM 5548 O O . ASP B 1 358 ? -11.742 -25.688 -23.922 1 97.44 358 ASP B O 1
ATOM 5552 N N . ALA B 1 359 ? -10.016 -26.984 -23.281 1 97.5 359 ALA B N 1
ATOM 5553 C CA . ALA B 1 359 ? -10.023 -26.469 -21.906 1 97.5 359 ALA B CA 1
ATOM 5554 C C . ALA B 1 359 ? -9.742 -24.969 -21.891 1 97.5 359 ALA B C 1
ATOM 5556 O O . ALA B 1 359 ? -10.391 -24.219 -21.156 1 97.5 359 ALA B O 1
ATOM 5557 N N . ILE B 1 360 ? -8.789 -24.516 -22.672 1 96.19 360 ILE B N 1
ATOM 5558 C CA . ILE B 1 360 ? -8.438 -23.109 -22.797 1 96.19 360 ILE B CA 1
ATOM 5559 C C . ILE B 1 360 ? -9.633 -22.312 -23.297 1 96.19 360 ILE B C 1
ATOM 5561 O O . ILE B 1 360 ? -9.945 -21.234 -22.781 1 96.19 360 ILE B O 1
ATOM 5565 N N . GLN B 1 361 ? -10.328 -22.828 -24.266 1 94.81 361 GLN B N 1
ATOM 5566 C CA . GLN B 1 361 ? -11.516 -22.172 -24.812 1 94.81 361 GLN B CA 1
ATOM 5567 C C . GLN B 1 361 ? -12.602 -22.047 -23.75 1 94.81 361 GLN B C 1
ATOM 5569 O O . GLN B 1 361 ? -13.273 -21.016 -23.656 1 94.81 361 GLN B O 1
ATOM 5574 N N . LEU B 1 362 ? -12.766 -23.125 -22.969 1 94.75 362 LEU B N 1
ATOM 5575 C CA . LEU B 1 362 ? -13.758 -23.094 -21.906 1 94.75 362 LEU B CA 1
ATOM 5576 C C . LEU B 1 362 ? -13.453 -21.969 -20.922 1 94.75 362 LEU B C 1
ATOM 5578 O O . LEU B 1 362 ? -14.367 -21.297 -20.422 1 94.75 362 LEU B O 1
ATOM 5582 N N . MET B 1 363 ? -12.227 -21.766 -20.578 1 91.94 363 MET B N 1
ATOM 5583 C CA . MET B 1 363 ? -11.828 -20.703 -19.656 1 91.94 363 MET B CA 1
ATOM 5584 C C . MET B 1 363 ? -12.094 -19.328 -20.266 1 91.94 363 MET B C 1
ATOM 5586 O O . MET B 1 363 ? -12.523 -18.406 -19.562 1 91.94 363 MET B O 1
ATOM 5590 N N . GLN B 1 364 ? -11.875 -19.156 -21.531 1 89.69 364 GLN B N 1
ATOM 5591 C CA . GLN B 1 364 ? -12.055 -17.891 -22.219 1 89.69 364 GLN B CA 1
ATOM 5592 C C . GLN B 1 364 ? -13.523 -17.484 -22.234 1 89.69 364 GLN B C 1
ATOM 5594 O O . GLN B 1 364 ? -13.844 -16.297 -22.188 1 89.69 364 GLN B O 1
ATOM 5599 N N . THR B 1 365 ? -14.398 -18.453 -22.219 1 87.56 365 THR B N 1
ATOM 5600 C CA . THR B 1 365 ? -15.82 -18.156 -22.328 1 87.56 365 THR B CA 1
ATOM 5601 C C . THR B 1 365 ? -16.453 -18.062 -20.938 1 87.56 365 THR B C 1
ATOM 5603 O O . THR B 1 365 ? -17.625 -17.688 -20.812 1 87.56 365 THR B O 1
ATOM 5606 N N . GLY B 1 366 ? -15.75 -18.391 -19.906 1 83.19 366 GLY B N 1
ATOM 5607 C CA . GLY B 1 366 ? -16.25 -18.266 -18.547 1 83.19 366 GLY B CA 1
ATOM 5608 C C . GLY B 1 366 ? -17.109 -19.438 -18.125 1 83.19 366 GLY B C 1
ATOM 5609 O O . GLY B 1 366 ? -17.797 -19.359 -17.094 1 83.19 366 GLY B O 1
ATOM 5610 N N . ASP B 1 367 ? -17.125 -20.547 -18.766 1 83.81 367 ASP B N 1
ATOM 5611 C CA . ASP B 1 367 ? -17.984 -21.688 -18.5 1 83.81 367 ASP B CA 1
ATOM 5612 C C . ASP B 1 367 ? -17.297 -22.688 -17.562 1 83.81 367 ASP B C 1
ATOM 5614 O O . ASP B 1 367 ? -17.828 -23.781 -17.312 1 83.81 367 ASP B O 1
ATOM 5618 N N . CYS B 1 368 ? -16.188 -22.312 -17.047 1 91.69 368 CYS B N 1
ATOM 5619 C CA . CYS B 1 368 ? -15.477 -23.219 -16.156 1 91.69 368 CYS B CA 1
ATOM 5620 C C . CYS B 1 368 ? -14.812 -22.438 -15.016 1 91.69 368 CYS B C 1
ATOM 5622 O O . CYS B 1 368 ? -14.461 -21.281 -15.172 1 91.69 368 CYS B O 1
ATOM 5624 N N . ILE B 1 369 ? -14.797 -23.094 -13.836 1 94.38 369 ILE B N 1
ATOM 5625 C CA . ILE B 1 369 ? -13.93 -22.594 -12.773 1 94.38 369 ILE B CA 1
ATOM 5626 C C . ILE B 1 369 ? -12.516 -23.125 -12.961 1 94.38 369 ILE B C 1
ATOM 5628 O O . ILE B 1 369 ? -11.57 -22.359 -13.133 1 94.38 369 ILE B O 1
ATOM 5632 N N . ARG B 1 370 ? -12.43 -24.453 -12.992 1 96.25 370 ARG B N 1
ATOM 5633 C CA . ARG B 1 370 ? -11.164 -25.125 -13.305 1 96.25 370 ARG B CA 1
ATOM 5634 C C . ARG B 1 370 ? -11.391 -26.391 -14.109 1 96.25 370 ARG B C 1
ATOM 5636 O O . ARG B 1 370 ? -12.273 -27.188 -13.789 1 96.25 370 ARG B O 1
ATOM 5643 N N . SER B 1 371 ? -10.672 -26.453 -15.211 1 97.62 371 SER B N 1
ATOM 5644 C CA . SER B 1 371 ? -10.508 -27.734 -15.891 1 97.62 371 SER B CA 1
ATOM 5645 C C . SER B 1 371 ? -9.266 -28.484 -15.398 1 97.62 371 SER B C 1
ATOM 5647 O O . SER B 1 371 ? -8.18 -27.891 -15.336 1 97.62 371 SER B O 1
ATOM 5649 N N . VAL B 1 372 ? -9.461 -29.703 -15.008 1 98.31 372 VAL B N 1
ATOM 5650 C CA . VAL B 1 372 ? -8.328 -30.562 -14.664 1 98.31 372 VAL B CA 1
ATOM 5651 C C . VAL B 1 372 ? -8.078 -31.562 -15.789 1 98.31 372 VAL B C 1
ATOM 5653 O O . VAL B 1 372 ? -9 -32.25 -16.219 1 98.31 372 VAL B O 1
ATOM 5656 N N . LEU B 1 373 ? -6.871 -31.562 -16.281 1 98.44 373 LEU B N 1
ATOM 5657 C CA . LEU B 1 373 ? -6.469 -32.438 -17.359 1 98.44 373 LEU B CA 1
ATOM 5658 C C . LEU B 1 373 ? -5.777 -33.688 -16.812 1 98.44 373 LEU B C 1
ATOM 5660 O O . LEU B 1 373 ? -4.828 -33.594 -16.031 1 98.44 373 LEU B O 1
ATOM 5664 N N . SER B 1 374 ? -6.27 -34.844 -17.172 1 98.12 374 SER B N 1
ATOM 5665 C CA . SER B 1 374 ? -5.5 -36.062 -16.953 1 98.12 374 SER B CA 1
ATOM 5666 C C . SER B 1 374 ? -4.34 -36.156 -17.938 1 98.12 374 SER B C 1
ATOM 5668 O O . SER B 1 374 ? -4.539 -36.094 -19.156 1 98.12 374 SER B O 1
ATOM 5670 N N . VAL B 1 375 ? -3.131 -36.312 -17.516 1 95.31 375 VAL B N 1
ATOM 5671 C CA . VAL B 1 375 ? -1.949 -36.25 -18.359 1 95.31 375 VAL B CA 1
ATOM 5672 C C . VAL B 1 375 ? -1.437 -37.688 -18.594 1 95.31 375 VAL B C 1
ATOM 5674 O O . VAL B 1 375 ? -1.184 -38.062 -19.734 1 95.31 375 VAL B O 1
ATOM 5677 N N . ALA B 1 376 ? -0.93 -38.375 -17.516 1 75.62 376 ALA B N 1
ATOM 5678 C CA . ALA B 1 376 ? -0.409 -39.75 -17.703 1 75.62 376 ALA B CA 1
ATOM 5679 C C . ALA B 1 376 ? -1.535 -40.781 -17.688 1 75.62 376 ALA B C 1
ATOM 5681 O O . ALA B 1 376 ? -2.479 -40.656 -16.906 1 75.62 376 ALA B O 1
ATOM 5682 N N . LEU B 1 377 ? -1.855 -41.25 -19 1 55.09 377 LEU B N 1
ATOM 5683 C CA . LEU B 1 377 ? -2.84 -42.344 -19.141 1 55.09 377 LEU B CA 1
ATOM 5684 C C . LEU B 1 377 ? -2.562 -43.469 -18.141 1 55.09 377 LEU B C 1
ATOM 5686 O O . LEU B 1 377 ? -1.41 -43.844 -17.953 1 55.09 377 LEU B O 1
ATOM 5690 N N . GLN B 1 378 ? -3.402 -43.531 -17.031 1 42.5 378 GLN B N 1
ATOM 5691 C CA . GLN B 1 378 ? -3.406 -44.844 -16.406 1 42.5 378 GLN B CA 1
ATOM 5692 C C . GLN B 1 378 ? -3.521 -45.969 -17.453 1 42.5 378 GLN B C 1
ATOM 5694 O O . GLN B 1 378 ? -4.234 -45.812 -18.453 1 42.5 378 GLN B O 1
#

Radius of gyration: 29.68 Å; Cα contacts (8 Å, |Δi|>4): 2119; chains: 2; bounding box: 51×94×64 Å

Solvent-accessible surface area (backbone atoms only — not comparable to full-atom values): 36467 Å² total; per-residue (Å²): 129,85,61,65,81,34,72,41,74,41,52,26,38,34,31,65,48,74,72,52,78,63,40,84,39,70,31,39,37,49,44,41,50,49,56,17,30,22,32,37,28,40,14,22,32,63,55,67,68,51,48,34,56,38,64,62,65,79,54,69,78,48,47,31,18,24,43,33,44,17,16,11,28,30,29,63,34,65,12,84,67,49,78,92,68,52,65,68,40,36,32,31,45,28,56,54,23,42,73,67,71,46,74,39,45,66,33,93,67,32,37,51,27,74,86,29,40,68,60,80,27,57,85,45,32,24,45,91,75,56,53,35,31,43,93,88,34,76,28,36,30,29,43,47,34,15,39,38,20,32,56,35,57,30,52,53,43,22,44,23,69,42,66,83,80,59,56,42,76,50,58,6,42,51,28,34,50,41,36,23,17,23,23,27,24,48,61,56,66,46,51,45,65,65,32,36,36,35,35,33,26,68,48,46,34,18,36,22,24,37,30,18,32,38,74,37,37,34,66,39,30,35,37,30,35,83,57,72,79,48,50,69,60,32,43,76,36,45,34,72,43,75,46,43,54,82,81,49,94,58,60,55,26,58,55,42,19,69,74,51,78,53,19,24,49,32,18,40,26,35,66,34,44,47,70,54,44,34,38,32,47,62,19,21,17,73,26,56,8,35,21,33,39,54,31,69,53,85,86,58,59,30,51,46,53,48,58,61,24,27,47,28,17,36,44,37,22,27,50,56,4,45,40,40,37,52,71,37,44,36,51,52,51,51,33,32,78,68,67,74,42,86,49,71,87,47,56,68,42,82,46,42,54,90,42,44,63,58,48,53,50,36,52,74,71,62,79,44,56,23,36,31,24,44,46,47,78,127,129,84,61,65,82,36,72,40,77,42,53,28,38,34,30,65,49,74,72,52,79,63,40,83,37,71,30,38,38,49,44,42,50,49,56,17,30,21,32,37,26,39,13,21,32,63,54,66,67,50,49,35,56,38,66,64,63,83,56,72,79,49,47,32,16,25,41,33,43,17,15,11,27,30,30,63,34,65,11,86,66,48,79,92,67,52,64,67,40,36,32,31,45,29,54,54,23,43,74,66,70,45,76,39,43,65,34,94,66,35,36,52,26,75,84,29,38,69,60,79,28,57,85,47,32,25,47,91,75,56,54,36,32,42,94,89,33,77,26,36,28,30,41,48,35,14,38,40,20,32,54,34,54,31,51,51,43,23,44,22,68,42,65,83,81,59,57,43,78,50,58,6,41,53,28,35,50,40,35,23,17,24,22,26,23,47,62,57,66,46,50,46,64,67,32,36,35,35,35,34,26,67,49,45,32,17,36,22,23,37,30,18,32,39,75,37,36,35,67,40,32,34,37,30,35,81,56,72,79,48,49,68,59,33,42,76,36,44,34,72,44,76,45,44,56,80,81,49,94,58,58,56,25,58,55,42,18,70,74,52,79,51,18,24,50,31,18,38,25,34,68,33,43,48,70,53,44,35,38,34,47,62,20,21,16,72,26,56,7,35,20,33,40,54,32,70,54,87,86,58,57,31,51,46,53,48,57,60,24,28,48,28,17,35,43,35,22,27,52,56,4,45,42,40,38,50,73,39,43,36,52,50,51,51,34,34,76,68,67,74,43,88,48,71,86,44,56,67,42,82,44,42,53,90,42,46,63,59,50,51,50,36,51,75,71,62,80,42,55,23,38,31,23,43,47,46,80,128

Secondary structure (DSSP, 8-state):
---TTS-EEEEEEEE-STTS--EEEEEEEPPP-TTEEEEEEEEEE--HHHHIIIIIS--STT-SEE---EEEEEEEEE-TT--S--TT-EEEE-SS---SSSHHHH-TT----TTSGGGT-TTTTS-S--SEEETTEEEEEGGGT--SBSEEEEEGGGEEE--TT--HHHHGGGGTHHHHHHHIIIIIS---TT-EEEEE--SHHHHHHHHHHHHHT-SEEEEE-S-TTHHHHHHHHT--EEE-GGG-SS-HHHHHHHHHTS-BSEEEE-S--HHHHHHHHHTBPTTT-EEEE-S---SS-EEE-THHHHTT-EEEE-SGGG--HHHHHHHHHHHHHTTSS--GGGEEEEEEGGGHHHHHHHHHHT--SEEEEE-S--/---TTS-EEEEEEEE-STTS--EEEEEEEPPP-TTEEEEEEEEEE--HHHHIIIIIS--STT-SEE---EEEEEEEEE-TT--S--TT-EEEE-SS---SSSHHHH-TT----TTSGGGT-TTTTS-S--SEEETTEEEEEGGGT--SBSEEEEEGGGEEE--TT--HHHHGGGGTHHHHHHHIIIIIS---TT-EEEEE--SHHHHHHHHHHHHHT-SEEEEE-S-TTHHHHHHHHT--EEE-GGG-SS-HHHHHHHHHTS-BSEEEE-S--HHHHHHHHHTBPTTT-EEEE-S---SS-EEE-THHHHTT-EEEE-SGGG--HHHHHHHHHHHHHTTSS--GGGEEEEEEGGGHHHHHHHHHHT--SEEEEE-S--

pLDDT: mean 96.15, std 6.35, range [41.41, 99.0]